Protein AF-A0A2H0Y0D4-F1 (afdb_monomer)

Secondary structure (DSSP, 8-state):
-PPP-SB-SSSB-SS-SSS---EEEEEEEEEEEEETTEEEEEEEEEEEESS-B------BSS-TTTGGGTTTSTT-TTTHHHHTS--B----SSSTT--EEEEEEEEEEEEEETTEEEEEEEEEEESSS-TT-TTTS-EEEEEEEEEE-SSEEEEEEEEEE-TT---TT-----SSBTTTTSTTT-GGGBS-HHHHHHHHT--SBPSEEEEEEEEEEEEETTEEEEEEEEEEEETTT--EEEEEEEEEEE-SSTTEEEEEEEEEEEE-S--TT----EEEEEEEEEEEEE-GGG-EEEEEEEEEEEEEPPPBPS---TTT-PPPPBPPSEEEEEEEEEEEEEESSSS-EEEEEEEEEEE------SS--------

Radius of gyration: 25.31 Å; Cα contacts (8 Å, |Δi|>4): 859; chains: 1; bounding box: 59×74×64 Å

Sequence (375 aa):
MYPRLNYGLYDSIPNPMIKSVKELLFAGNVKYSIFPGTYIGGTIYHSYYNRILDPQIKATLLNTSGQGKYLTQIGNSADSEIEASYSSDWRSDFWKNARSQRRVYGLEFMSVIKNLSFQGEFAQLDKNERLTDVKGDPKAYVLSGYIQFDNFNFLLLYRNYDLEFDNPYQRSFSNYQRFKGTIYEDSYYLKDAVLGYLYSGTAQPQAEKGLYYSTRYQIHRSLVATIEQDIWQRVADKAQFSRLVAQLDYRPLFKFRFRIRQKWQHRDKTNELTSSFYQANETRLEAIMRLSRYDQVSILYAINFTQFVPRSRLVYNADDLGTSYVGNAGSPGKALGMTVTHNMNERVKLIGSLMTYQGFLWNFEDTDFRVFNTT

Nearest PDB structures (foldseek):
  8bmx-assembly1_C  TM=3.139E-01  e=5.389E-02  Bacteroides thetaiotaomicron VPI-5482
  6wut-assembly1_B  TM=2.863E-01  e=6.670E-02  Thermothelomyces thermophilus
  8bmx-assembly3_B  TM=2.810E-01  e=5.685E-02  Bacteroides thetaiotaomicron VPI-5482
  4k3c-assembly1_A  TM=3.160E-01  e=1.724E+00  [Haemophilus] ducreyi
  8qn4-assembly1_F  TM=3.409E-01  e=2.023E+00  Escherichia coli K-12

pLDDT: mean 83.27, std 16.58, range [30.69, 98.38]

Foldseek 3Di:
DDDQAQADPPGGFPAGSPPRKDKDKDKDKDWDAPDVFKIKMKIKIKMFILDWPDDDQPDWPDPPVCPVCQCPDAQALQCLLVVLEATAQDADPVDRSGRGMKIKMKMKIWHDDPQKIKIKMKMWIDRPVDPPPPPPTWMWMKIWMWGDDPFKIKIKMWIAGDSNDDDQPDQDDAPAFASRRRCLCVCNRGPRSVSVCSRVVGNHHARKTWMWMKMWGCPDPFKIKIKIWIWMAGPSQRKTKIKIKIKIWGPPDVFKIKMWIWIWIKIDCPRPSHNWIKTKTKIKIKIWGADPPRKIKIKIKMKMKMFIRFDFDPDCPPVPSDDTDTHDRMWIKIKIKMKIWDDPDPVDIDIDMDMDMDTDDDDDDPDDDDDDDDD

Structure (mmCIF, N/CA/C/O backbone):
data_AF-A0A2H0Y0D4-F1
#
_entry.id   AF-A0A2H0Y0D4-F1
#
loop_
_atom_site.group_PDB
_atom_site.id
_atom_site.type_symbol
_atom_site.label_atom_id
_atom_site.label_alt_id
_atom_site.label_comp_id
_atom_site.label_asym_id
_atom_site.label_entity_id
_atom_site.label_seq_id
_atom_site.pdbx_PDB_ins_code
_atom_site.Cartn_x
_atom_site.Cartn_y
_atom_site.Cartn_z
_atom_site.occupancy
_atom_site.B_iso_or_equiv
_atom_site.auth_seq_id
_atom_site.auth_comp_id
_atom_site.auth_asym_id
_atom_site.auth_atom_id
_atom_site.pdbx_PDB_model_num
ATOM 1 N N . MET A 1 1 ? -11.727 14.472 -11.516 1.00 35.78 1 MET A N 1
ATOM 2 C CA . MET A 1 1 ? -10.957 14.100 -12.724 1.00 35.78 1 MET A CA 1
ATOM 3 C C . MET A 1 1 ? -10.702 15.366 -13.513 1.00 35.78 1 MET A C 1
ATOM 5 O O . MET A 1 1 ? -11.664 15.970 -13.966 1.00 35.78 1 MET A O 1
ATOM 9 N N . TYR A 1 2 ? -9.450 15.800 -13.626 1.00 44.16 2 TYR A N 1
ATOM 10 C CA . TYR A 1 2 ? -9.111 16.907 -14.519 1.00 44.16 2 TYR A CA 1
ATOM 11 C C . TYR A 1 2 ? -9.191 16.418 -15.976 1.00 44.16 2 TYR A C 1
ATOM 13 O O . TYR A 1 2 ? -8.748 15.296 -16.248 1.00 44.16 2 TYR A O 1
ATOM 21 N N . PRO A 1 3 ? -9.779 17.190 -16.908 1.00 53.19 3 PRO A N 1
ATOM 22 C CA . PRO A 1 3 ? -9.810 16.812 -18.315 1.00 53.19 3 PRO A CA 1
ATOM 23 C C . PRO A 1 3 ? -8.378 16.710 -18.851 1.00 53.19 3 PRO A C 1
ATOM 25 O O . PRO A 1 3 ? -7.561 17.607 -18.654 1.00 53.19 3 PRO A O 1
ATOM 28 N N . ARG A 1 4 ? -8.062 15.596 -19.520 1.00 63.97 4 ARG A N 1
ATOM 29 C CA . ARG A 1 4 ? -6.778 15.426 -20.210 1.00 63.97 4 ARG A CA 1
ATOM 30 C C . ARG A 1 4 ? -6.791 16.341 -21.431 1.00 63.97 4 ARG A C 1
ATOM 32 O O . ARG A 1 4 ? -7.628 16.160 -22.308 1.00 63.97 4 ARG A O 1
ATOM 39 N N . LEU A 1 5 ? -5.898 17.320 -21.479 1.00 64.12 5 LEU A N 1
ATOM 40 C CA . LEU A 1 5 ? -5.777 18.277 -22.577 1.00 64.12 5 LEU A CA 1
ATOM 41 C C . LEU A 1 5 ? -4.384 18.164 -23.199 1.00 64.12 5 LEU A C 1
ATOM 43 O O . LEU A 1 5 ? -3.420 17.804 -22.528 1.00 64.12 5 LEU A O 1
ATOM 47 N N . ASN A 1 6 ? -4.278 18.460 -24.493 1.00 67.12 6 ASN A N 1
ATOM 48 C CA . ASN A 1 6 ? -2.996 18.482 -25.209 1.00 67.12 6 ASN A CA 1
ATOM 49 C C . ASN A 1 6 ? -2.278 19.843 -25.095 1.00 67.12 6 ASN A C 1
ATOM 51 O O . ASN A 1 6 ? -1.331 20.105 -25.831 1.00 67.12 6 ASN A O 1
ATOM 55 N N . TYR A 1 7 ? -2.730 20.710 -24.190 1.00 64.38 7 TYR A N 1
ATOM 56 C CA . TYR A 1 7 ? -2.150 22.018 -23.904 1.00 64.38 7 TYR A CA 1
ATOM 57 C C . TYR A 1 7 ? -2.024 22.200 -22.386 1.00 64.38 7 TYR A C 1
ATOM 59 O O . TYR A 1 7 ? -2.858 21.707 -21.625 1.00 64.38 7 TYR A O 1
ATOM 67 N N . GLY A 1 8 ? -0.939 22.845 -21.957 1.00 63.19 8 GLY A N 1
ATOM 68 C CA . GLY A 1 8 ? -0.658 23.194 -20.567 1.00 63.19 8 GLY A CA 1
ATOM 69 C C . GLY A 1 8 ? -1.088 24.626 -20.242 1.00 63.19 8 GLY A C 1
ATOM 70 O O . GLY A 1 8 ? -1.683 25.309 -21.071 1.00 63.19 8 GLY A O 1
ATOM 71 N N . LEU A 1 9 ? -0.765 25.089 -19.029 1.00 58.97 9 LEU A N 1
ATOM 72 C CA . LEU A 1 9 ? -1.137 26.428 -18.546 1.00 58.97 9 LEU A CA 1
ATOM 73 C C . LEU A 1 9 ? -0.474 27.569 -19.344 1.00 58.97 9 LEU A C 1
ATOM 75 O O . LEU A 1 9 ? -1.004 28.673 -19.373 1.00 58.97 9 LEU A O 1
ATOM 79 N N . TYR A 1 10 ? 0.676 27.297 -19.970 1.00 59.78 10 TYR A N 1
ATOM 80 C CA . TYR A 1 10 ? 1.514 28.317 -20.604 1.00 59.78 10 TYR A CA 1
ATOM 81 C C . TYR A 1 10 ? 1.873 28.047 -22.068 1.00 59.78 10 TYR A C 1
ATOM 83 O O . TYR A 1 10 ? 2.483 28.929 -22.645 1.00 59.78 10 TYR A O 1
ATOM 91 N N . ASP A 1 11 ? 1.546 26.877 -22.645 1.00 63.41 11 ASP A N 1
ATOM 92 C CA . ASP A 1 11 ? 1.776 26.526 -24.065 1.00 63.41 11 ASP A CA 1
ATOM 93 C C . ASP A 1 11 ? 1.366 25.064 -24.368 1.00 63.41 11 ASP A C 1
ATOM 95 O O . ASP A 1 11 ? 0.870 24.339 -23.497 1.00 63.41 11 ASP A O 1
ATOM 99 N N . SER A 1 12 ? 1.594 24.589 -25.601 1.00 65.81 12 SER A N 1
ATOM 100 C CA . SER A 1 12 ? 1.529 23.162 -25.953 1.00 65.81 12 SER A CA 1
ATOM 101 C C . SER A 1 12 ? 2.506 22.324 -25.115 1.00 65.81 12 SER A C 1
ATOM 103 O O . SER A 1 12 ? 3.698 22.627 -25.051 1.00 65.81 12 SER A O 1
ATOM 105 N N . ILE A 1 13 ? 2.020 21.237 -24.513 1.00 68.88 13 ILE A N 1
ATOM 106 C CA . ILE A 1 13 ? 2.869 20.285 -23.782 1.00 68.88 13 ILE A CA 1
ATOM 107 C C . ILE A 1 13 ? 3.756 19.484 -24.755 1.00 68.88 13 ILE A C 1
ATOM 109 O O . ILE A 1 13 ? 3.282 19.123 -25.835 1.00 68.88 13 ILE A O 1
ATOM 113 N N . PRO A 1 14 ? 5.019 19.160 -24.395 1.00 67.56 14 PRO A N 1
ATOM 114 C CA . PRO A 1 14 ? 5.943 18.437 -25.279 1.00 67.56 14 PRO A CA 1
ATOM 115 C C . PRO A 1 14 ? 5.407 17.085 -25.762 1.00 67.56 14 PRO A C 1
ATOM 117 O O . PRO A 1 14 ? 5.702 16.651 -26.875 1.00 67.56 14 PRO A O 1
ATOM 120 N N . ASN A 1 15 ? 4.615 16.419 -24.920 1.00 71.25 15 ASN A N 1
ATOM 121 C CA . ASN A 1 15 ? 3.947 15.168 -25.232 1.00 71.25 15 ASN A CA 1
ATOM 122 C C . ASN A 1 15 ? 2.431 15.334 -25.073 1.00 71.25 15 ASN A C 1
ATOM 124 O O . ASN A 1 15 ? 1.992 15.787 -24.021 1.00 71.25 15 ASN A O 1
ATOM 128 N N . PRO A 1 16 ? 1.605 14.933 -26.057 1.00 72.69 16 PRO A N 1
ATOM 129 C CA . PRO A 1 16 ? 0.156 14.967 -25.891 1.00 72.69 16 PRO A CA 1
ATOM 130 C C . PRO A 1 16 ? -0.279 13.991 -24.788 1.00 72.69 16 PRO A C 1
ATOM 132 O O . PRO A 1 16 ? 0.227 12.871 -24.716 1.00 72.69 16 PRO A O 1
ATOM 135 N N . MET A 1 17 ? -1.256 14.375 -23.960 1.00 72.19 17 MET A N 1
ATOM 136 C CA . MET A 1 17 ? -1.824 13.494 -22.925 1.00 72.19 17 MET A CA 1
ATOM 137 C C . MET A 1 17 ? -2.825 12.469 -23.479 1.00 72.19 17 MET A C 1
ATOM 139 O O . MET A 1 17 ? -3.221 11.539 -22.776 1.00 72.19 17 MET A O 1
ATOM 143 N N . ILE A 1 18 ? -3.254 12.625 -24.735 1.00 73.62 18 ILE A N 1
ATOM 144 C CA . ILE A 1 18 ? -4.210 11.739 -25.405 1.00 73.62 18 ILE A CA 1
ATOM 145 C C . ILE A 1 18 ? -3.545 11.088 -26.618 1.00 73.62 18 ILE A C 1
ATOM 147 O O . ILE A 1 18 ? -2.846 11.760 -27.375 1.00 73.62 18 ILE A O 1
ATOM 151 N N . LYS A 1 19 ? -3.811 9.790 -26.843 1.00 72.94 19 LYS A N 1
ATOM 152 C CA . LYS A 1 19 ? -3.303 9.021 -28.000 1.00 72.94 19 LYS A CA 1
ATOM 153 C C . LYS A 1 19 ? -1.777 9.138 -28.162 1.00 72.94 19 LYS A C 1
ATOM 155 O O . LYS A 1 19 ? -1.263 9.174 -29.278 1.00 72.94 19 LYS A O 1
ATOM 160 N N . SER A 1 20 ? -1.058 9.206 -27.042 1.00 77.25 20 SER A N 1
ATOM 161 C CA . SER A 1 20 ? 0.397 9.344 -27.024 1.00 77.25 20 SER A CA 1
ATOM 162 C C . SER A 1 20 ? 1.080 8.092 -27.567 1.00 77.25 20 SER A C 1
ATOM 164 O O . SER A 1 20 ? 1.972 8.201 -28.405 1.00 77.25 20 SER A O 1
ATOM 166 N N . VAL A 1 21 ? 0.618 6.907 -27.168 1.00 84.62 21 VAL A N 1
ATOM 167 C CA . VAL A 1 21 ? 1.208 5.621 -27.545 1.00 84.62 21 VAL A CA 1
ATOM 168 C C . VAL A 1 21 ? 0.168 4.707 -28.196 1.00 84.62 21 VAL A C 1
ATOM 170 O O . VAL A 1 21 ? -1.004 4.707 -27.821 1.00 84.62 21 VAL A O 1
ATOM 173 N N . LYS A 1 22 ? 0.600 3.943 -29.202 1.00 90.19 22 LYS A N 1
ATOM 174 C CA . LYS A 1 22 ? -0.103 2.753 -29.691 1.00 90.19 22 LYS A CA 1
ATOM 175 C C . LYS A 1 22 ? 0.605 1.539 -29.109 1.00 90.19 22 LYS A C 1
ATOM 177 O O . LYS A 1 22 ? 1.832 1.471 -29.173 1.00 90.19 22 LYS A O 1
ATOM 182 N N . GLU A 1 23 ? -0.175 0.615 -28.573 1.00 91.00 23 GLU A N 1
ATOM 183 C CA . GLU A 1 23 ? 0.298 -0.604 -27.931 1.00 91.00 23 GLU A CA 1
ATOM 184 C C . GLU A 1 23 ? -0.293 -1.816 -28.655 1.00 91.00 23 GLU A C 1
ATOM 186 O O . GLU A 1 23 ? -1.482 -1.822 -28.984 1.00 91.00 23 GLU A O 1
ATOM 191 N N . LEU A 1 24 ? 0.540 -2.822 -28.912 1.00 93.50 24 LEU A N 1
ATOM 192 C CA . LEU A 1 24 ? 0.115 -4.145 -29.357 1.00 93.50 24 LEU A CA 1
ATOM 193 C C . LEU A 1 24 ? 0.512 -5.152 -28.279 1.00 93.50 24 LEU A C 1
ATOM 195 O O . LEU A 1 24 ? 1.699 -5.369 -28.051 1.00 93.50 24 LEU A O 1
ATOM 199 N N . LEU A 1 25 ? -0.482 -5.748 -27.624 1.00 92.44 25 LEU A N 1
ATOM 200 C CA . LEU A 1 25 ? -0.299 -6.579 -26.439 1.00 92.44 25 LEU A CA 1
ATOM 201 C C . LEU A 1 25 ? -0.740 -8.017 -26.708 1.00 92.44 25 LEU A C 1
ATOM 203 O O . LEU A 1 25 ? -1.862 -8.262 -27.150 1.00 92.44 25 LEU A O 1
ATOM 207 N N . PHE A 1 26 ? 0.139 -8.955 -26.370 1.00 92.56 26 PHE A N 1
ATOM 208 C CA . PHE A 1 26 ? -0.117 -10.386 -26.316 1.00 92.56 26 PHE A CA 1
ATOM 209 C C . PHE A 1 26 ? 0.044 -10.844 -24.873 1.00 92.56 26 PHE A C 1
ATOM 211 O O . PHE A 1 26 ? 1.086 -10.642 -24.255 1.00 92.56 26 PHE A O 1
ATOM 218 N N . ALA A 1 27 ? -0.989 -11.463 -24.319 1.00 93.19 27 ALA A N 1
ATOM 219 C CA . ALA A 1 27 ? -0.922 -12.036 -22.989 1.00 93.19 27 ALA A CA 1
ATOM 220 C C . ALA A 1 27 ? -1.677 -13.359 -22.952 1.00 93.19 27 ALA A C 1
ATOM 222 O O . ALA A 1 27 ? -2.658 -13.550 -23.671 1.00 93.19 27 ALA A O 1
ATOM 223 N N . GLY A 1 28 ? -1.211 -14.268 -22.106 1.00 95.06 28 GLY A N 1
ATOM 224 C CA . GLY A 1 28 ? -1.829 -15.567 -21.908 1.00 95.06 28 GLY A CA 1
ATOM 225 C C . GLY A 1 28 ? -1.561 -16.072 -20.502 1.00 95.06 28 GLY A C 1
ATOM 226 O O . GLY A 1 28 ? -0.525 -15.776 -19.908 1.00 95.06 28 GLY A O 1
ATOM 227 N N . ASN A 1 29 ? -2.509 -16.832 -19.974 1.00 96.25 29 ASN A N 1
ATOM 228 C CA . ASN A 1 29 ? -2.389 -17.496 -18.688 1.00 96.25 29 ASN A CA 1
ATOM 229 C C . ASN A 1 29 ? -2.875 -18.939 -18.833 1.00 96.25 29 ASN A C 1
ATOM 231 O O . ASN A 1 29 ? -3.922 -19.192 -19.431 1.00 96.25 29 ASN A O 1
ATOM 235 N N . VAL A 1 30 ? -2.089 -19.875 -18.311 1.00 96.88 30 VAL A N 1
ATOM 236 C CA . VAL A 1 30 ? -2.395 -21.307 -18.313 1.00 96.88 30 VAL A CA 1
ATOM 237 C C . VAL A 1 30 ? -2.273 -21.810 -16.885 1.00 96.88 30 VAL A C 1
ATOM 239 O O . VAL A 1 30 ? -1.223 -21.643 -16.270 1.00 96.88 30 VAL A O 1
ATOM 242 N N . LYS A 1 31 ? -3.331 -22.440 -16.365 1.00 97.00 31 LYS A N 1
ATOM 243 C CA . LYS A 1 31 ? -3.359 -23.010 -15.011 1.00 97.00 31 LYS A CA 1
ATOM 244 C C . LYS A 1 31 ? -3.614 -24.510 -15.059 1.00 97.00 31 LYS A C 1
ATOM 246 O O . LYS A 1 31 ? -4.456 -24.978 -15.821 1.00 97.00 31 LYS A O 1
ATOM 251 N N . TYR A 1 32 ? -2.923 -25.244 -14.197 1.00 97.12 32 TYR A N 1
ATOM 252 C CA . TYR A 1 32 ? -3.130 -26.664 -13.957 1.00 97.12 32 TYR A CA 1
ATOM 253 C C . TYR A 1 32 ? -3.595 -26.875 -12.514 1.00 97.12 32 TYR A C 1
ATOM 255 O O . TYR A 1 32 ? -2.893 -26.508 -11.568 1.00 97.12 32 TYR A O 1
ATOM 263 N N . SER A 1 33 ? -4.786 -27.452 -12.340 1.00 96.88 33 SER A N 1
ATOM 264 C CA . SER A 1 33 ? -5.308 -27.819 -11.021 1.00 96.88 33 SER A CA 1
ATOM 265 C C . SER A 1 33 ? -4.863 -29.235 -10.673 1.00 96.88 33 SER A C 1
ATOM 267 O O . SER A 1 33 ? -5.148 -30.174 -11.410 1.00 96.88 33 SER A O 1
ATOM 269 N N . ILE A 1 34 ? -4.151 -29.377 -9.554 1.00 94.81 34 ILE A N 1
ATOM 270 C CA . ILE A 1 34 ? -3.631 -30.671 -9.089 1.00 94.81 34 ILE A CA 1
ATOM 271 C C . ILE A 1 34 ? -4.728 -31.417 -8.317 1.00 94.81 34 ILE A C 1
ATOM 273 O O . ILE A 1 34 ? -4.960 -32.602 -8.531 1.00 94.81 34 ILE A O 1
ATOM 277 N N . PHE A 1 35 ? -5.419 -30.705 -7.429 1.00 93.62 35 PHE A N 1
ATOM 278 C CA . PHE A 1 35 ? -6.596 -31.159 -6.691 1.00 93.62 35 PHE A CA 1
ATOM 279 C C . PHE A 1 35 ? -7.470 -29.940 -6.350 1.00 93.62 35 PHE A C 1
ATOM 281 O O . PHE A 1 35 ? -7.000 -28.804 -6.482 1.00 93.62 35 PHE A O 1
ATOM 288 N N . PRO A 1 36 ? -8.740 -30.124 -5.939 1.00 92.38 36 PRO A N 1
ATOM 289 C CA . PRO A 1 36 ? -9.625 -29.004 -5.628 1.00 92.38 36 PRO A CA 1
ATOM 290 C C . PRO A 1 36 ? -8.998 -28.039 -4.616 1.00 92.38 36 PRO A C 1
ATOM 292 O O . PRO A 1 36 ? -8.565 -28.450 -3.543 1.00 92.38 36 PRO A O 1
ATOM 295 N N . GLY A 1 37 ? -8.943 -26.755 -4.973 1.00 91.25 37 GLY A N 1
ATOM 296 C CA . GLY A 1 37 ? -8.320 -25.716 -4.148 1.00 91.25 37 GLY A CA 1
ATOM 297 C C . GLY A 1 37 ? -6.810 -25.549 -4.340 1.00 91.25 37 GLY A C 1
ATOM 298 O O . GLY A 1 37 ? -6.258 -24.607 -3.776 1.00 91.25 37 GLY A O 1
ATOM 299 N N . THR A 1 38 ? -6.159 -26.386 -5.159 1.00 97.19 38 THR A N 1
ATOM 300 C CA . THR A 1 38 ? -4.722 -26.292 -5.442 1.00 97.19 38 THR A CA 1
ATOM 301 C C . THR A 1 38 ? -4.424 -26.235 -6.933 1.00 97.19 38 THR A C 1
ATOM 303 O O . THR A 1 38 ? -4.799 -27.125 -7.705 1.00 97.19 38 THR A O 1
ATOM 306 N N . TYR A 1 39 ? -3.718 -25.184 -7.344 1.00 97.44 39 TYR A N 1
ATOM 307 C CA . TYR A 1 39 ? -3.285 -24.990 -8.722 1.00 97.44 39 TYR A CA 1
ATOM 308 C C . TYR A 1 39 ? -1.899 -24.360 -8.799 1.00 97.44 39 TYR A C 1
ATOM 310 O O . TYR A 1 39 ? -1.444 -23.682 -7.876 1.00 97.44 39 TYR A O 1
ATOM 318 N N . ILE A 1 40 ? -1.270 -24.555 -9.952 1.00 97.50 40 ILE A N 1
ATOM 319 C CA . ILE A 1 40 ? -0.094 -23.809 -10.395 1.00 97.50 40 ILE A CA 1
ATOM 320 C C . ILE A 1 40 ? -0.433 -23.219 -11.762 1.00 97.50 40 ILE A C 1
ATOM 322 O O . ILE A 1 40 ? -1.080 -23.875 -12.578 1.00 97.50 40 ILE A O 1
ATOM 326 N N . GLY A 1 41 ? -0.043 -21.975 -12.002 1.00 97.06 41 GLY A N 1
ATOM 327 C CA . GLY A 1 41 ? -0.272 -21.276 -13.255 1.00 97.06 41 GLY A CA 1
ATOM 328 C C . GLY A 1 41 ? 0.971 -20.557 -13.751 1.00 97.06 41 GLY A C 1
ATOM 329 O O . GLY A 1 41 ? 1.833 -20.154 -12.971 1.00 97.06 41 GLY A O 1
ATOM 330 N N . GLY A 1 42 ? 1.053 -20.414 -15.067 1.00 96.75 42 GLY A N 1
ATOM 331 C CA . GLY A 1 42 ? 2.036 -19.590 -15.751 1.00 96.75 42 GLY A CA 1
ATOM 332 C C . GLY A 1 42 ? 1.334 -18.466 -16.500 1.00 96.75 42 GLY A C 1
ATOM 333 O O . GLY A 1 42 ? 0.339 -18.700 -17.188 1.00 96.75 42 GLY A O 1
ATOM 334 N N . THR A 1 43 ? 1.866 -17.255 -16.385 1.00 94.69 43 THR A N 1
ATOM 335 C CA . THR A 1 43 ? 1.391 -16.068 -17.102 1.00 94.69 43 THR A CA 1
ATOM 336 C C . THR A 1 43 ? 2.511 -15.532 -17.974 1.00 94.69 43 THR A C 1
ATOM 338 O O . THR A 1 43 ? 3.653 -15.431 -17.536 1.00 94.69 43 THR A O 1
ATOM 341 N N . ILE A 1 44 ? 2.187 -15.154 -19.202 1.00 93.62 44 ILE A N 1
ATOM 342 C CA . ILE A 1 44 ? 3.105 -14.457 -20.097 1.00 93.62 44 ILE A CA 1
ATOM 343 C C . ILE A 1 44 ? 2.423 -13.179 -20.551 1.00 93.62 44 ILE A C 1
ATOM 345 O O . ILE A 1 44 ? 1.242 -13.179 -20.901 1.00 93.62 44 ILE A O 1
ATOM 349 N N . TYR A 1 45 ? 3.184 -12.098 -20.547 1.00 91.62 45 TYR A N 1
ATOM 350 C CA . TYR A 1 45 ? 2.792 -10.802 -21.063 1.00 91.62 45 TYR A CA 1
ATOM 351 C C . TYR A 1 45 ? 3.909 -10.284 -21.968 1.00 91.62 45 TYR A C 1
ATOM 353 O O . TYR A 1 45 ? 5.071 -10.225 -21.569 1.00 91.62 45 TYR A O 1
ATOM 361 N N . HIS A 1 46 ? 3.554 -9.896 -23.187 1.00 92.31 46 HIS A N 1
ATOM 362 C CA . HIS A 1 46 ? 4.447 -9.270 -24.150 1.00 92.31 46 HIS A CA 1
ATOM 363 C C . HIS A 1 46 ? 3.720 -8.107 -24.803 1.00 92.31 46 HIS A C 1
ATOM 365 O O . HIS A 1 46 ? 2.689 -8.280 -25.448 1.00 92.31 46 HIS A O 1
ATOM 371 N N . SER A 1 47 ? 4.261 -6.911 -24.636 1.00 92.88 47 SER A N 1
ATOM 372 C CA . SER A 1 47 ? 3.733 -5.704 -25.248 1.00 92.88 47 SER A CA 1
ATOM 373 C C . SER A 1 47 ? 4.766 -5.047 -26.145 1.00 92.88 47 SER A C 1
ATOM 375 O O . SER A 1 47 ? 5.952 -5.011 -25.816 1.00 92.88 47 SER A O 1
ATOM 377 N N . TYR A 1 48 ? 4.306 -4.520 -27.273 1.00 93.62 48 TYR A N 1
ATOM 378 C CA . TYR A 1 48 ? 5.078 -3.686 -28.177 1.00 93.62 48 TYR A CA 1
ATOM 379 C C . TYR A 1 48 ? 4.510 -2.273 -28.174 1.00 93.62 48 TYR A C 1
ATOM 381 O O . TYR A 1 48 ? 3.290 -2.092 -28.227 1.00 93.62 48 TYR A O 1
ATOM 389 N N . TYR A 1 49 ? 5.379 -1.264 -28.240 1.00 92.81 49 TYR A N 1
ATOM 390 C CA . TYR A 1 49 ? 4.958 0.135 -28.327 1.00 92.81 49 TYR A CA 1
ATOM 391 C C . TYR A 1 49 ? 5.514 0.815 -29.575 1.00 92.81 49 TYR A C 1
ATOM 393 O O . TYR A 1 49 ? 6.624 0.533 -30.021 1.00 92.81 49 TYR A O 1
ATOM 401 N N . ASN A 1 50 ? 4.769 1.775 -30.129 1.00 93.31 50 ASN A N 1
ATOM 402 C CA . ASN A 1 50 ? 5.221 2.575 -31.276 1.00 93.31 50 ASN A CA 1
ATOM 403 C C . ASN A 1 50 ? 6.164 3.740 -30.907 1.00 93.31 50 ASN A C 1
ATOM 405 O O . ASN A 1 50 ? 6.380 4.650 -31.713 1.00 93.31 50 ASN A O 1
ATOM 409 N N . ARG A 1 51 ? 6.689 3.746 -29.680 1.00 88.94 51 ARG A N 1
ATOM 410 C CA . ARG A 1 51 ? 7.633 4.735 -29.152 1.00 88.94 51 ARG A CA 1
ATOM 411 C C . ARG A 1 51 ? 8.768 4.026 -28.426 1.00 88.94 51 ARG A C 1
ATOM 413 O O . ARG A 1 51 ? 8.565 2.930 -27.917 1.00 88.94 51 ARG A O 1
ATOM 420 N N . ILE A 1 52 ? 9.926 4.673 -28.378 1.00 88.94 52 ILE A N 1
ATOM 421 C CA . ILE A 1 52 ? 11.023 4.265 -27.496 1.00 88.94 52 ILE A CA 1
ATOM 422 C C . ILE A 1 52 ? 10.563 4.509 -26.054 1.00 88.94 52 ILE A C 1
ATOM 424 O O . ILE A 1 52 ? 9.952 5.548 -25.776 1.00 88.94 52 ILE A O 1
ATOM 428 N N . LEU A 1 53 ? 10.812 3.550 -25.165 1.00 86.88 53 LEU A N 1
ATOM 429 C CA . LEU A 1 53 ? 10.602 3.729 -23.732 1.00 86.88 53 LEU A CA 1
ATOM 430 C C . LEU A 1 53 ? 11.901 4.276 -23.147 1.00 86.88 53 LEU A C 1
ATOM 432 O O . LEU A 1 53 ? 12.871 3.541 -23.018 1.00 86.88 53 LEU A O 1
ATOM 436 N N . ASP A 1 54 ? 11.923 5.571 -22.853 1.00 81.62 54 ASP A N 1
ATOM 437 C CA . ASP A 1 54 ? 13.043 6.237 -22.184 1.00 81.62 54 ASP A CA 1
ATOM 438 C C . ASP A 1 54 ? 12.516 7.478 -21.436 1.00 81.62 54 ASP A C 1
ATOM 440 O O . ASP A 1 54 ? 12.372 8.557 -22.029 1.00 81.62 54 ASP A O 1
ATOM 444 N N . PRO A 1 55 ? 12.091 7.330 -20.167 1.00 69.19 55 PRO A N 1
ATOM 445 C CA . PRO A 1 55 ? 11.511 8.425 -19.399 1.00 69.19 55 PRO A CA 1
ATOM 446 C C . PRO A 1 55 ? 12.600 9.395 -18.908 1.00 69.19 55 PRO A C 1
ATOM 448 O O . PRO A 1 55 ? 12.976 9.398 -17.740 1.00 69.19 55 PRO A O 1
ATOM 451 N N . GLN A 1 56 ? 13.090 10.270 -19.790 1.00 67.00 56 GLN A N 1
ATOM 452 C CA . GLN A 1 56 ? 14.045 11.320 -19.413 1.00 67.00 56 GLN A CA 1
ATOM 453 C C . GLN A 1 56 ? 13.352 12.606 -18.955 1.00 67.00 56 GLN A C 1
ATOM 455 O O . GLN A 1 56 ? 12.487 13.160 -19.643 1.00 67.00 56 GLN A O 1
ATOM 460 N N . ILE A 1 57 ? 13.803 13.157 -17.826 1.00 67.62 57 ILE A N 1
ATOM 461 C CA . ILE A 1 57 ? 13.413 14.500 -17.384 1.00 67.62 57 ILE A CA 1
ATOM 462 C C . ILE A 1 57 ? 14.231 15.523 -18.176 1.00 67.62 57 ILE A C 1
ATOM 464 O O . ILE A 1 57 ? 15.389 15.790 -17.872 1.00 67.62 57 ILE A O 1
ATOM 468 N N . LYS A 1 58 ? 13.625 16.108 -19.215 1.00 59.34 58 LYS A N 1
ATOM 469 C CA . LYS A 1 58 ? 14.313 17.051 -20.119 1.00 59.34 58 LYS A CA 1
ATOM 470 C C . LYS A 1 58 ? 14.585 18.426 -19.501 1.00 59.34 58 LYS A C 1
ATOM 472 O O . LYS A 1 58 ? 15.543 19.084 -19.887 1.00 59.34 58 LYS A O 1
ATOM 477 N N . ALA A 1 59 ? 13.716 18.889 -18.602 1.00 59.09 59 ALA A N 1
ATOM 478 C CA . ALA A 1 59 ? 13.847 20.180 -17.930 1.00 59.09 59 ALA A CA 1
ATOM 479 C C . ALA A 1 59 ? 12.991 20.225 -16.658 1.00 59.09 59 ALA A C 1
ATOM 481 O O . ALA A 1 59 ? 11.816 19.845 -16.676 1.00 59.09 59 ALA A O 1
ATOM 482 N N . THR A 1 60 ? 13.564 20.748 -15.579 1.00 62.62 60 THR A N 1
ATOM 483 C CA . THR A 1 60 ? 12.835 21.157 -14.375 1.00 62.62 60 THR A CA 1
ATOM 484 C C . THR A 1 60 ? 12.678 22.678 -14.379 1.00 62.62 60 THR A C 1
ATOM 486 O O . THR A 1 60 ? 13.408 23.388 -15.069 1.00 62.62 60 THR A O 1
ATOM 489 N N . LEU A 1 61 ? 11.704 23.199 -13.633 1.00 60.62 61 LEU A N 1
ATOM 490 C CA . LEU A 1 61 ? 11.508 24.646 -13.452 1.00 60.62 61 LEU A CA 1
ATOM 491 C C . LEU A 1 61 ? 12.526 25.264 -12.472 1.00 60.62 61 LEU A C 1
ATOM 493 O O . LEU A 1 61 ? 12.482 26.461 -12.192 1.00 60.62 61 LEU A O 1
ATOM 497 N N . LEU A 1 62 ? 13.443 24.453 -11.940 1.00 60.62 62 LEU A N 1
ATOM 498 C CA . LEU A 1 62 ? 14.509 24.893 -11.051 1.00 60.62 62 LEU A CA 1
ATOM 499 C C . LEU A 1 62 ? 15.613 25.575 -11.875 1.00 60.62 62 LEU A C 1
ATOM 501 O O . LEU A 1 62 ? 1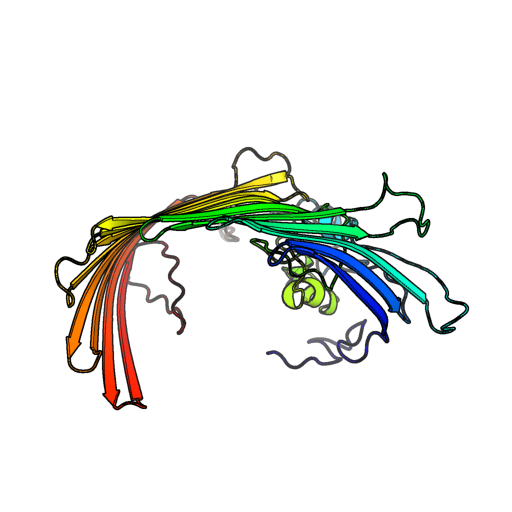6.021 25.071 -12.918 1.00 60.62 62 LEU A O 1
ATOM 505 N N . ASN A 1 63 ? 16.107 26.722 -11.398 1.00 54.12 63 ASN A N 1
ATOM 506 C CA . ASN A 1 63 ? 17.257 27.424 -11.980 1.00 54.12 63 ASN A CA 1
ATOM 507 C C . ASN A 1 63 ? 18.441 26.447 -12.173 1.00 54.12 63 ASN A C 1
ATOM 509 O O . ASN A 1 63 ? 18.634 25.552 -11.352 1.00 54.12 63 ASN A O 1
ATOM 513 N N . THR A 1 64 ? 19.263 26.634 -13.209 1.00 54.59 64 THR A N 1
ATOM 514 C CA . THR A 1 64 ? 20.503 25.877 -13.483 1.00 54.59 64 THR A CA 1
ATOM 515 C C . THR A 1 64 ? 21.422 25.718 -12.261 1.00 54.59 64 THR A C 1
ATOM 517 O O . THR A 1 64 ? 22.083 24.696 -12.114 1.00 54.59 64 THR A O 1
ATOM 520 N N . SER A 1 65 ? 21.413 26.669 -11.320 1.00 52.84 65 SER A N 1
ATOM 521 C CA . SER A 1 65 ? 22.143 26.582 -10.040 1.00 52.84 65 SER A CA 1
ATOM 522 C C . SER A 1 65 ? 21.515 25.637 -8.994 1.00 52.84 65 SER A C 1
ATOM 524 O O . SER A 1 65 ? 22.167 25.263 -8.020 1.00 52.84 65 SER A O 1
ATOM 526 N N . GLY A 1 66 ? 20.253 25.242 -9.173 1.00 48.62 66 GLY A N 1
ATOM 527 C CA . GLY A 1 66 ? 19.499 24.293 -8.346 1.00 48.62 66 GLY A CA 1
ATOM 528 C C . GLY A 1 66 ? 19.369 22.895 -8.957 1.00 48.62 66 GLY A C 1
ATOM 529 O O . GLY A 1 66 ? 18.874 21.990 -8.296 1.00 48.62 66 GLY A O 1
ATOM 530 N N . GLN A 1 67 ? 19.845 22.686 -10.185 1.00 47.62 67 GLN A N 1
ATOM 531 C CA . GLN A 1 67 ? 19.740 21.408 -10.896 1.00 47.62 67 GLN A CA 1
ATOM 532 C C . GLN A 1 67 ? 20.569 20.296 -10.223 1.00 47.62 67 GLN A C 1
ATOM 534 O O . GLN A 1 67 ? 20.119 19.159 -10.140 1.00 47.62 67 GLN A O 1
ATOM 539 N N . GLY A 1 68 ? 21.710 20.638 -9.610 1.00 44.72 68 GLY A N 1
ATOM 540 C CA . GLY A 1 68 ? 22.480 19.725 -8.748 1.00 44.72 68 GLY A CA 1
ATOM 541 C C . GLY A 1 68 ? 21.809 19.400 -7.404 1.00 44.72 68 GLY A C 1
ATOM 542 O O . GLY A 1 68 ? 22.244 18.492 -6.698 1.00 44.72 68 GLY A O 1
ATOM 543 N N . LYS A 1 69 ? 20.730 20.113 -7.047 1.00 45.25 69 LYS A N 1
ATOM 544 C CA . LYS A 1 69 ? 19.909 19.826 -5.862 1.00 45.25 69 LYS A CA 1
ATOM 545 C C . LYS A 1 69 ? 18.770 18.847 -6.144 1.00 45.25 69 LYS A C 1
ATOM 547 O O . LYS A 1 69 ? 18.134 18.398 -5.202 1.00 45.25 69 LYS A O 1
ATOM 552 N N . TYR A 1 70 ? 18.551 18.476 -7.408 1.00 48.16 70 TYR A N 1
ATOM 553 C CA . TYR A 1 70 ? 17.547 17.497 -7.834 1.00 48.16 70 TYR A CA 1
ATOM 554 C C . TYR A 1 70 ? 17.643 16.178 -7.042 1.00 48.16 70 TYR A C 1
ATOM 556 O O . TYR A 1 70 ? 16.651 15.744 -6.472 1.00 48.16 70 TYR A O 1
ATOM 564 N N . LEU A 1 71 ? 18.860 15.643 -6.878 1.00 47.38 71 LEU A N 1
ATOM 565 C CA . LEU A 1 71 ? 19.136 14.406 -6.127 1.00 47.38 71 LEU A CA 1
ATOM 566 C C . LEU A 1 71 ? 19.346 14.607 -4.613 1.00 47.38 71 LEU A C 1
ATOM 568 O O . LEU A 1 71 ? 19.560 13.640 -3.889 1.00 47.38 71 LEU A O 1
ATOM 572 N N . THR A 1 72 ? 19.352 15.849 -4.116 1.00 43.38 72 THR A N 1
ATOM 573 C CA . THR A 1 72 ? 19.715 16.163 -2.716 1.00 43.38 72 THR A CA 1
ATOM 574 C C . THR A 1 72 ? 18.672 17.005 -1.978 1.00 43.38 72 THR A C 1
ATOM 576 O O . THR A 1 72 ? 18.843 17.317 -0.797 1.00 43.38 72 THR A O 1
ATOM 579 N N . GLN A 1 73 ? 17.564 17.366 -2.631 1.00 51.34 73 GLN A N 1
ATOM 580 C CA . GLN A 1 73 ? 16.491 18.134 -2.012 1.00 51.34 73 GLN A CA 1
ATOM 581 C C . GLN A 1 73 ? 15.635 17.247 -1.098 1.00 51.34 73 GLN A C 1
ATOM 583 O O . GLN A 1 73 ? 15.218 16.145 -1.452 1.00 51.34 73 GLN A O 1
ATOM 588 N N . ILE A 1 74 ? 15.339 17.767 0.096 1.00 50.91 74 ILE A N 1
ATOM 589 C CA . ILE A 1 74 ? 14.459 17.135 1.085 1.00 50.91 74 ILE A CA 1
ATOM 590 C C . ILE A 1 74 ? 13.070 16.941 0.455 1.00 50.91 74 ILE A C 1
ATOM 592 O O . ILE A 1 74 ? 12.315 17.901 0.324 1.00 50.91 74 ILE A O 1
ATOM 596 N N . GLY A 1 75 ? 12.742 15.706 0.065 1.00 56.09 75 GLY A N 1
ATOM 597 C CA . GLY A 1 75 ? 11.458 15.353 -0.558 1.00 56.09 75 GLY A CA 1
ATOM 598 C C . GLY A 1 75 ? 11.565 14.267 -1.630 1.00 56.09 75 GLY A C 1
ATOM 599 O O . GLY A 1 75 ? 10.728 13.368 -1.642 1.00 56.09 75 GLY A O 1
ATOM 600 N N . ASN A 1 76 ? 12.646 14.279 -2.419 1.00 66.38 76 ASN A N 1
AT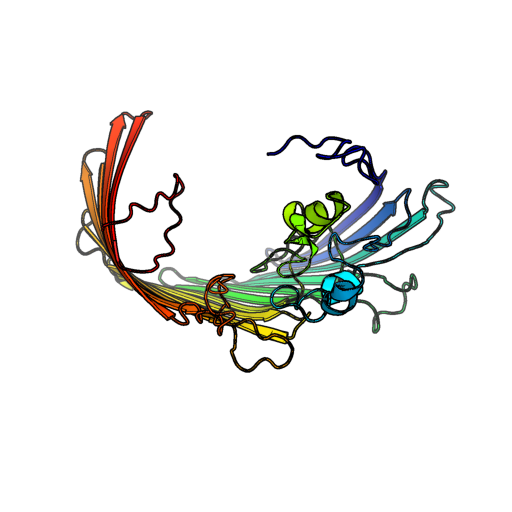OM 601 C CA . ASN A 1 76 ? 12.798 13.454 -3.629 1.00 66.38 76 ASN A CA 1
ATOM 602 C C . ASN A 1 76 ? 13.779 12.285 -3.449 1.00 66.38 76 ASN A C 1
ATOM 604 O O . ASN A 1 76 ? 14.527 11.921 -4.350 1.00 66.38 76 ASN A O 1
ATOM 608 N N . SER A 1 77 ? 13.819 11.679 -2.258 1.00 68.00 77 SER A N 1
ATOM 609 C CA . SER A 1 77 ? 14.809 10.631 -1.974 1.00 68.00 77 SER A CA 1
ATOM 610 C C . SER A 1 77 ? 14.598 9.339 -2.771 1.00 68.00 77 SER A C 1
ATOM 612 O O . SER A 1 77 ? 15.468 8.480 -2.738 1.00 68.00 77 SER A O 1
ATOM 614 N N . ALA A 1 78 ? 13.468 9.177 -3.469 1.00 77.56 78 ALA A N 1
ATOM 615 C CA . ALA A 1 78 ? 13.163 7.983 -4.255 1.00 77.56 78 ALA A CA 1
ATOM 616 C C . ALA A 1 78 ? 13.457 8.123 -5.760 1.00 77.56 78 ALA A C 1
ATOM 618 O O . ALA A 1 78 ? 13.027 7.259 -6.519 1.00 77.56 78 ALA A O 1
ATOM 619 N N . ASP A 1 79 ? 14.157 9.170 -6.218 1.00 82.31 79 ASP A N 1
ATOM 620 C CA . ASP A 1 79 ? 14.425 9.388 -7.6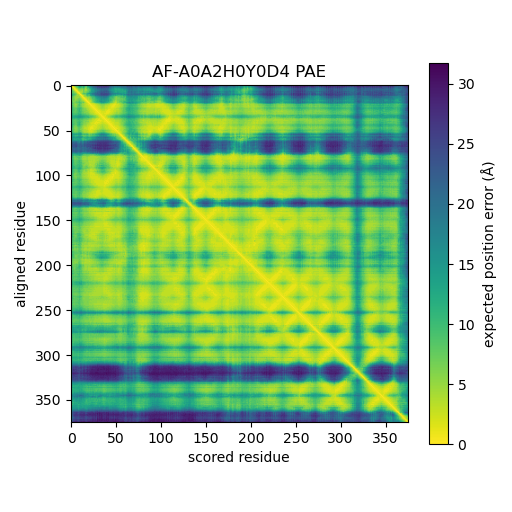55 1.00 82.31 79 ASP A CA 1
ATOM 621 C C . ASP A 1 79 ? 15.196 8.228 -8.324 1.00 82.31 79 ASP A C 1
ATOM 623 O O . ASP A 1 79 ? 15.126 8.062 -9.542 1.00 82.31 79 ASP A O 1
ATOM 627 N N . SER A 1 80 ? 15.835 7.353 -7.541 1.00 85.75 80 SER A N 1
ATOM 628 C CA . SER A 1 80 ? 16.372 6.075 -8.021 1.00 85.75 80 SER A CA 1
ATOM 629 C C . SER A 1 80 ? 15.303 5.141 -8.621 1.00 85.75 80 SER A C 1
ATOM 631 O O . SER A 1 80 ? 15.640 4.304 -9.449 1.00 85.75 80 SER A O 1
ATOM 633 N N . GLU A 1 81 ? 14.009 5.290 -8.294 1.00 87.81 81 GLU A N 1
ATOM 634 C CA . GLU A 1 81 ? 12.909 4.602 -9.004 1.00 87.81 81 GLU A CA 1
ATOM 635 C C . GLU A 1 81 ? 12.736 5.100 -10.441 1.00 87.81 81 GLU A C 1
ATOM 637 O O . GLU A 1 81 ? 12.370 4.322 -11.325 1.00 87.81 81 GLU A O 1
ATOM 642 N N . ILE A 1 82 ? 12.968 6.395 -10.678 1.00 86.44 82 ILE A N 1
ATOM 643 C CA . ILE A 1 82 ? 12.915 6.982 -12.021 1.00 86.44 82 ILE A CA 1
ATOM 644 C C . ILE A 1 82 ? 14.108 6.474 -12.824 1.00 86.44 82 ILE A C 1
ATOM 646 O O . ILE A 1 82 ? 13.924 5.982 -13.932 1.00 86.44 82 ILE A O 1
ATOM 650 N N . GLU A 1 83 ? 15.307 6.522 -12.241 1.00 84.56 83 GLU A N 1
ATOM 651 C CA . GLU A 1 83 ? 16.530 6.009 -12.871 1.00 84.56 83 GLU A CA 1
ATOM 652 C C . GLU A 1 83 ? 16.425 4.513 -13.212 1.00 84.56 83 GLU A C 1
ATOM 654 O O . GLU A 1 83 ? 16.822 4.089 -14.293 1.00 84.56 83 GLU A O 1
ATOM 659 N N . ALA A 1 84 ? 15.818 3.724 -12.325 1.00 88.00 84 ALA A N 1
ATOM 660 C CA . ALA A 1 84 ? 15.591 2.294 -12.512 1.00 88.00 84 ALA A CA 1
ATOM 661 C C . ALA A 1 84 ? 14.381 1.954 -13.401 1.00 88.00 84 ALA A C 1
ATOM 663 O O . ALA A 1 84 ? 14.029 0.780 -13.544 1.00 88.00 84 ALA A O 1
ATOM 664 N N . SER A 1 85 ? 13.694 2.950 -13.967 1.00 88.38 85 SER A N 1
ATOM 665 C CA . SER A 1 85 ? 12.554 2.700 -14.849 1.00 88.38 85 SER A CA 1
ATOM 666 C C . SER A 1 85 ? 12.978 1.942 -16.100 1.00 88.38 85 SER A C 1
ATOM 668 O O . SER A 1 85 ? 14.083 2.102 -16.614 1.00 88.38 85 SER A O 1
ATOM 670 N N . TYR A 1 86 ? 12.083 1.097 -16.606 1.00 88.50 86 TYR A N 1
ATOM 671 C CA . TYR A 1 86 ? 12.420 0.250 -17.739 1.00 88.50 86 TYR A CA 1
ATOM 672 C C . TYR A 1 86 ? 12.550 1.072 -19.015 1.00 88.50 86 TYR A C 1
ATOM 674 O O . TYR A 1 86 ? 11.617 1.781 -19.407 1.00 88.50 86 TYR A O 1
ATOM 682 N N . SER A 1 87 ? 13.691 0.912 -19.676 1.00 88.19 87 SER A N 1
ATOM 683 C CA . SER A 1 87 ? 13.977 1.492 -20.976 1.00 88.19 87 SER A CA 1
ATOM 684 C C . SER A 1 87 ? 14.128 0.408 -22.040 1.00 88.19 87 SER A C 1
ATOM 686 O O . SER A 1 87 ? 14.591 -0.700 -21.773 1.00 88.19 87 SER A O 1
ATOM 688 N N . SER A 1 88 ? 13.677 0.711 -23.256 1.00 88.56 88 SER A N 1
ATOM 689 C CA . SER A 1 88 ? 13.766 -0.197 -24.401 1.00 88.56 88 SER A CA 1
ATOM 690 C C . SER A 1 88 ? 13.757 0.601 -25.702 1.00 88.56 88 SER A C 1
ATOM 692 O O . SER A 1 88 ? 12.870 1.434 -25.926 1.00 88.56 88 SER A O 1
ATOM 694 N N . ASP A 1 89 ? 14.733 0.307 -26.561 1.00 90.62 89 ASP A N 1
ATOM 695 C CA . ASP A 1 89 ? 14.782 0.693 -27.972 1.00 90.62 89 ASP A CA 1
ATOM 696 C C . ASP A 1 89 ? 14.937 -0.587 -28.793 1.00 90.62 89 ASP A C 1
ATOM 698 O O . ASP A 1 89 ? 16.017 -1.171 -28.883 1.00 90.62 89 ASP A O 1
ATOM 702 N N . TRP A 1 90 ? 13.818 -1.068 -29.326 1.00 86.88 90 TRP A N 1
ATOM 703 C CA . TRP A 1 90 ? 13.752 -2.360 -29.995 1.00 86.88 90 TRP A CA 1
ATOM 704 C C . TRP A 1 90 ? 12.787 -2.333 -31.171 1.00 86.88 90 TRP A C 1
ATOM 706 O O . TRP A 1 90 ? 11.751 -1.669 -31.136 1.00 86.88 90 TRP A O 1
ATOM 716 N N . ARG A 1 91 ? 13.092 -3.091 -32.224 1.00 87.62 91 ARG A N 1
ATOM 717 C CA . ARG A 1 91 ? 12.276 -3.141 -33.443 1.00 87.62 91 ARG A CA 1
ATOM 718 C C . ARG A 1 91 ? 11.748 -4.544 -33.691 1.00 87.62 91 ARG A C 1
ATOM 720 O O . ARG A 1 91 ? 12.486 -5.513 -33.577 1.00 87.62 91 ARG A O 1
ATOM 727 N N . SER A 1 92 ? 10.478 -4.620 -34.084 1.00 86.31 92 SER A N 1
ATOM 728 C CA . SER A 1 92 ? 9.807 -5.872 -34.437 1.00 86.31 92 SER A CA 1
ATOM 729 C C . SER A 1 92 ? 9.758 -6.071 -35.943 1.00 86.31 92 SER A C 1
ATOM 731 O O . SER A 1 92 ? 9.322 -5.174 -36.667 1.00 86.31 92 SER A O 1
ATOM 733 N N . ASP A 1 93 ? 10.058 -7.286 -36.394 1.00 86.75 93 ASP A N 1
ATOM 734 C CA . ASP A 1 93 ? 9.762 -7.712 -37.766 1.00 86.75 93 ASP A CA 1
ATOM 735 C C . ASP A 1 93 ? 8.256 -7.945 -37.980 1.00 86.75 93 ASP A C 1
ATOM 737 O O . ASP A 1 93 ? 7.730 -7.725 -39.072 1.00 86.75 93 ASP A O 1
ATOM 741 N N . PHE A 1 94 ? 7.541 -8.343 -36.921 1.00 87.75 94 PHE A N 1
ATOM 742 C CA . PHE A 1 94 ? 6.106 -8.626 -36.957 1.00 87.75 94 PHE A CA 1
ATOM 743 C C . PHE A 1 94 ? 5.266 -7.342 -36.987 1.00 87.75 94 PHE A C 1
ATOM 745 O O . PHE A 1 94 ? 4.374 -7.188 -37.823 1.00 87.75 94 PHE A O 1
ATOM 752 N N . TRP A 1 95 ? 5.571 -6.380 -36.111 1.00 90.75 95 TRP A N 1
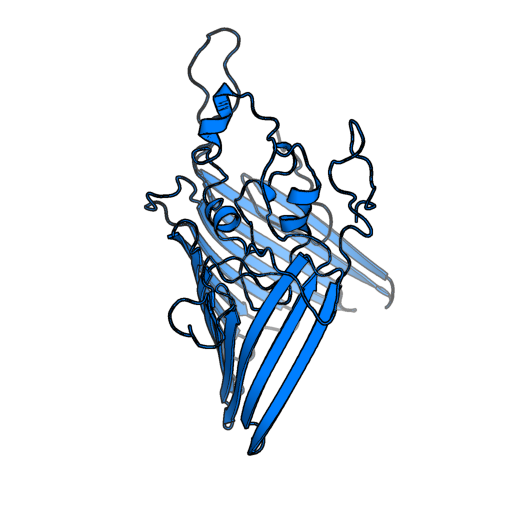ATOM 753 C CA . TRP A 1 95 ? 4.919 -5.071 -36.105 1.00 90.75 95 TRP A CA 1
ATOM 754 C C . TRP A 1 95 ? 5.914 -3.966 -36.453 1.00 90.75 95 TRP A C 1
ATOM 756 O O . TRP A 1 95 ? 6.563 -3.403 -35.581 1.00 90.75 95 TRP A O 1
ATOM 766 N N . LYS A 1 96 ? 5.982 -3.594 -37.737 1.00 91.38 96 LYS A N 1
ATOM 767 C CA . LYS A 1 96 ? 6.968 -2.633 -38.283 1.00 91.38 96 LYS A CA 1
ATOM 768 C C . LYS A 1 96 ? 7.006 -1.258 -37.598 1.00 91.38 96 LYS A C 1
ATOM 770 O O . LYS A 1 96 ? 7.987 -0.536 -37.728 1.00 91.38 96 LYS A O 1
ATOM 775 N N . ASN A 1 97 ? 5.934 -0.872 -36.903 1.00 92.25 97 ASN A N 1
ATOM 776 C CA . ASN A 1 97 ? 5.868 0.387 -36.159 1.00 92.25 97 ASN A CA 1
ATOM 777 C C . ASN A 1 97 ? 6.427 0.280 -34.730 1.00 92.25 97 ASN A C 1
ATOM 779 O O . ASN A 1 97 ? 6.521 1.310 -34.062 1.00 92.25 97 ASN A O 1
ATOM 783 N N . ALA A 1 98 ? 6.758 -0.924 -34.254 1.00 92.62 98 ALA A N 1
ATOM 784 C CA . ALA A 1 98 ? 7.324 -1.151 -32.933 1.00 92.62 98 ALA A CA 1
ATOM 785 C C . ALA A 1 98 ? 8.687 -0.460 -32.810 1.00 92.62 98 ALA A C 1
ATOM 787 O O . ALA A 1 98 ? 9.564 -0.629 -33.659 1.00 92.62 98 ALA A O 1
ATOM 788 N N . ARG A 1 99 ? 8.840 0.317 -31.741 1.00 92.25 99 ARG A N 1
ATOM 789 C CA . ARG A 1 99 ? 10.087 0.983 -31.344 1.00 92.25 99 ARG A CA 1
ATOM 790 C C . ARG A 1 99 ? 10.563 0.577 -29.952 1.00 92.25 99 ARG A C 1
ATOM 792 O O . ARG A 1 99 ? 11.636 0.989 -29.535 1.00 92.25 99 ARG A O 1
ATOM 799 N N . SER A 1 100 ? 9.767 -0.198 -29.231 1.00 92.06 100 SER A N 1
ATOM 800 C CA . SER A 1 100 ? 10.158 -0.820 -27.974 1.00 92.06 100 SER A CA 1
ATOM 801 C C . SER A 1 100 ? 9.275 -2.027 -27.695 1.00 92.06 100 SER A C 1
ATOM 803 O O . SER A 1 100 ? 8.215 -2.210 -28.315 1.00 92.06 100 SER A O 1
ATOM 805 N N . GLN A 1 101 ? 9.710 -2.841 -26.742 1.00 91.94 101 GLN A N 1
ATOM 806 C CA . GLN A 1 101 ? 8.958 -3.980 -26.238 1.00 91.94 101 GLN A CA 1
ATOM 807 C C . GLN A 1 101 ? 9.019 -4.035 -24.714 1.00 91.94 101 GLN A C 1
ATOM 809 O O . GLN A 1 101 ? 9.869 -3.397 -24.113 1.00 91.94 101 GLN A O 1
ATOM 814 N N . ARG A 1 102 ? 8.134 -4.811 -24.092 1.00 91.75 102 ARG A N 1
ATOM 815 C CA . ARG A 1 102 ? 8.207 -5.194 -22.680 1.00 91.75 102 ARG A CA 1
ATOM 816 C C . ARG A 1 102 ? 7.696 -6.619 -22.522 1.00 91.75 102 ARG A C 1
ATOM 818 O O . ARG A 1 102 ? 6.599 -6.924 -22.991 1.00 91.75 102 ARG A O 1
ATOM 825 N N . ARG A 1 103 ? 8.465 -7.474 -21.847 1.00 92.12 103 ARG A N 1
ATOM 826 C CA . ARG A 1 103 ? 8.137 -8.890 -21.625 1.00 92.12 103 ARG A CA 1
ATOM 827 C C . ARG A 1 103 ? 8.178 -9.231 -20.145 1.00 92.12 103 ARG A C 1
ATOM 829 O O . ARG A 1 103 ? 9.175 -8.967 -19.486 1.00 92.12 103 ARG A O 1
ATOM 836 N N . VAL A 1 104 ? 7.103 -9.822 -19.636 1.00 93.12 104 VAL A N 1
ATOM 837 C CA . VAL A 1 104 ? 7.004 -10.277 -18.247 1.00 93.12 104 VAL A CA 1
ATOM 838 C C . VAL A 1 104 ? 6.528 -11.720 -18.234 1.00 93.12 104 VAL A C 1
ATOM 840 O O . VAL A 1 104 ? 5.526 -12.062 -18.867 1.00 93.12 104 VAL A O 1
ATOM 843 N N . TYR A 1 105 ? 7.230 -12.549 -17.473 1.00 92.81 105 TYR A N 1
ATOM 844 C CA . TYR A 1 105 ? 6.856 -13.930 -17.197 1.00 92.81 105 TYR A CA 1
ATOM 845 C C . TYR A 1 105 ? 6.431 -14.035 -15.741 1.00 92.81 105 TYR A C 1
ATOM 847 O O . TYR A 1 105 ? 7.066 -13.451 -14.867 1.00 92.81 105 TYR A O 1
ATOM 855 N N . GLY A 1 106 ? 5.351 -14.757 -15.484 1.00 94.06 106 GLY A N 1
ATOM 856 C CA . GLY A 1 106 ? 4.775 -14.929 -14.163 1.00 94.06 106 GLY A CA 1
ATOM 857 C C . GLY A 1 106 ? 4.539 -16.395 -13.836 1.00 94.06 106 GLY A C 1
ATOM 858 O O . GLY A 1 106 ? 4.156 -17.180 -14.702 1.00 94.06 106 GLY A O 1
ATOM 859 N N . LEU A 1 107 ? 4.735 -16.744 -12.573 1.00 95.81 107 LEU A N 1
ATOM 860 C CA . LEU A 1 107 ? 4.320 -17.998 -11.969 1.00 95.81 107 LEU A CA 1
ATOM 861 C C . LEU A 1 107 ? 3.384 -17.675 -10.815 1.00 95.81 107 LEU A C 1
ATOM 863 O O . LEU A 1 107 ? 3.673 -16.811 -9.993 1.00 95.81 107 LEU A O 1
ATOM 867 N N . GLU A 1 108 ? 2.273 -18.382 -10.739 1.00 96.62 108 GLU A N 1
ATOM 868 C CA . GLU A 1 108 ? 1.310 -18.254 -9.653 1.00 96.62 108 GLU A CA 1
ATOM 869 C C . GLU A 1 108 ? 0.984 -19.630 -9.088 1.00 96.62 108 GLU A C 1
ATOM 871 O O . GLU A 1 108 ? 1.008 -20.643 -9.791 1.00 96.62 108 GLU A O 1
ATOM 876 N N . PHE A 1 109 ? 0.652 -19.676 -7.809 1.00 97.50 109 PHE A N 1
ATOM 877 C CA . PHE A 1 109 ? 0.136 -20.880 -7.188 1.00 97.50 109 PHE A CA 1
ATOM 878 C C . PHE A 1 109 ? -0.855 -20.525 -6.088 1.00 97.50 109 PHE A C 1
ATOM 880 O O . PHE A 1 109 ? -0.789 -19.461 -5.469 1.00 97.50 109 PHE A O 1
ATOM 887 N N . MET A 1 110 ? -1.759 -21.456 -5.817 1.00 97.50 110 MET A N 1
ATOM 888 C CA . MET A 1 110 ? -2.658 -21.410 -4.672 1.00 97.50 110 MET A CA 1
ATOM 889 C C . MET A 1 110 ? -2.833 -22.824 -4.145 1.00 97.50 110 MET A C 1
ATOM 891 O O . MET A 1 110 ? -2.815 -23.778 -4.920 1.00 97.50 110 MET A O 1
ATOM 895 N N . SER A 1 111 ? -3.011 -22.958 -2.839 1.00 97.56 111 SER A N 1
ATOM 896 C CA . SER A 1 111 ? -3.369 -24.201 -2.176 1.00 97.56 111 SER A CA 1
ATOM 897 C C . SER A 1 111 ? -4.282 -23.909 -0.995 1.00 97.56 111 SER A C 1
ATOM 899 O O . SER A 1 111 ? -3.938 -23.112 -0.121 1.00 97.56 111 SER A O 1
ATOM 901 N N . VAL A 1 112 ? -5.439 -24.564 -0.957 1.00 97.00 112 VAL A N 1
ATOM 902 C CA . VAL A 1 112 ? -6.398 -24.467 0.147 1.00 97.00 112 VAL A CA 1
ATOM 903 C C . VAL A 1 112 ? -6.465 -25.812 0.856 1.00 97.00 112 VAL A C 1
ATOM 905 O O . VAL A 1 112 ? -6.906 -26.811 0.293 1.00 97.00 112 VAL A O 1
ATOM 908 N N . ILE A 1 113 ? -6.029 -25.835 2.113 1.00 94.75 113 ILE A N 1
ATOM 909 C CA . ILE A 1 113 ? -5.998 -27.023 2.964 1.00 94.75 113 ILE A CA 1
ATOM 910 C C . ILE A 1 113 ? -6.842 -26.733 4.204 1.00 94.75 113 ILE A C 1
ATOM 912 O O . ILE A 1 113 ? -6.387 -26.095 5.156 1.00 94.75 113 ILE A O 1
ATOM 916 N N . LYS A 1 114 ? -8.084 -27.233 4.210 1.00 94.44 114 LYS A N 1
ATOM 917 C CA . LYS A 1 114 ? -9.067 -27.002 5.282 1.00 94.44 114 LYS A CA 1
ATOM 918 C C . LYS A 1 114 ? -9.270 -25.498 5.536 1.00 94.44 114 LYS A C 1
ATOM 920 O O . LYS A 1 114 ? -9.842 -24.803 4.708 1.00 94.44 114 LYS A O 1
ATOM 925 N N . ASN A 1 115 ? -8.777 -25.014 6.672 1.00 95.88 115 ASN A N 1
ATOM 926 C CA . ASN A 1 115 ? -8.940 -23.657 7.178 1.00 95.88 115 ASN A CA 1
ATOM 927 C C . ASN A 1 115 ? -7.779 -22.732 6.778 1.00 95.88 115 ASN A C 1
ATOM 929 O O . ASN A 1 115 ? -7.768 -21.574 7.187 1.00 95.88 115 ASN A O 1
ATOM 933 N N . LEU A 1 116 ? -6.794 -23.248 6.036 1.00 96.81 116 LEU A N 1
ATOM 934 C CA . LEU A 1 116 ? -5.618 -22.528 5.559 1.00 96.81 116 LEU A CA 1
ATOM 935 C C . LEU A 1 116 ? -5.708 -22.339 4.040 1.00 96.81 116 LEU A C 1
ATOM 937 O O . LEU A 1 116 ? -5.846 -23.311 3.304 1.00 96.81 116 LEU A O 1
ATOM 941 N N . SER A 1 117 ? -5.554 -21.104 3.578 1.00 97.44 117 SER A N 1
ATOM 942 C CA . SER A 1 117 ? -5.250 -20.766 2.188 1.00 97.44 117 SER A CA 1
ATOM 943 C C . SER A 1 117 ? -3.821 -20.247 2.109 1.00 97.44 117 SER A C 1
ATOM 945 O O . SER A 1 117 ? -3.415 -19.420 2.924 1.00 97.44 117 SER A O 1
ATOM 947 N N . PHE A 1 118 ? -3.051 -20.729 1.144 1.00 97.56 118 PHE A N 1
ATOM 948 C CA . PHE A 1 118 ? -1.711 -20.246 0.853 1.00 97.56 118 PHE A CA 1
ATOM 949 C C . PHE A 1 118 ? -1.595 -19.980 -0.642 1.00 97.56 118 PHE A C 1
ATOM 951 O O . PHE A 1 118 ? -1.921 -20.844 -1.452 1.00 97.56 118 PHE A O 1
ATOM 958 N N . GLN A 1 119 ? -1.142 -18.792 -1.013 1.00 97.38 119 GLN A N 1
ATOM 959 C CA . GLN A 1 119 ? -1.036 -18.366 -2.401 1.00 97.38 119 GLN A CA 1
ATOM 960 C C . GLN A 1 119 ? 0.219 -17.536 -2.621 1.00 97.38 119 GLN A C 1
ATOM 962 O O . GLN A 1 119 ? 0.733 -16.895 -1.701 1.00 97.38 119 GLN A O 1
ATOM 967 N N . GLY A 1 120 ? 0.694 -17.521 -3.856 1.00 97.25 120 GLY A N 1
ATOM 968 C CA . GLY A 1 120 ? 1.847 -16.729 -4.226 1.00 97.25 120 GLY A CA 1
ATOM 969 C C . GLY A 1 120 ? 1.882 -16.411 -5.704 1.00 97.25 120 GLY A C 1
ATOM 970 O O . GLY A 1 120 ? 1.400 -17.180 -6.533 1.00 97.25 120 GLY A O 1
ATOM 971 N N . GLU A 1 121 ? 2.493 -15.277 -6.011 1.00 96.69 121 GLU A N 1
ATOM 972 C CA . GLU A 1 121 ? 2.798 -14.837 -7.363 1.00 96.69 121 GLU A CA 1
ATOM 973 C C . GLU A 1 121 ? 4.267 -14.426 -7.418 1.00 96.69 121 GLU A C 1
ATOM 975 O O . GLU A 1 121 ? 4.776 -13.739 -6.530 1.00 96.69 121 GLU A O 1
ATOM 980 N N . PHE A 1 122 ? 4.943 -14.854 -8.471 1.00 95.31 122 PHE A N 1
ATOM 981 C CA . PHE A 1 122 ? 6.293 -14.470 -8.842 1.00 95.31 122 PHE A CA 1
ATOM 982 C C . PHE A 1 122 ? 6.241 -13.936 -10.267 1.00 95.31 122 PHE A C 1
ATOM 984 O O . PHE A 1 122 ? 5.591 -14.530 -11.121 1.00 95.31 122 PHE A O 1
ATOM 991 N N . ALA A 1 123 ? 6.931 -12.839 -10.537 1.00 94.19 123 ALA A N 1
ATOM 992 C CA . ALA A 1 123 ? 7.057 -12.273 -11.863 1.00 94.19 123 ALA A CA 1
ATOM 993 C C . ALA A 1 123 ? 8.493 -11.818 -12.116 1.00 94.19 123 ALA A C 1
ATOM 995 O O . ALA A 1 123 ? 9.169 -11.327 -11.214 1.00 94.19 123 ALA A O 1
ATOM 996 N N . GLN A 1 124 ? 8.929 -11.958 -13.360 1.00 93.50 124 GLN A N 1
ATOM 997 C CA . GLN A 1 124 ? 10.239 -11.552 -13.843 1.00 93.50 124 GLN A CA 1
ATOM 998 C C . GLN A 1 124 ? 10.070 -10.719 -15.110 1.00 93.50 124 GLN A C 1
ATOM 1000 O O . GLN A 1 124 ? 9.304 -11.086 -16.006 1.00 93.50 124 GLN A O 1
ATOM 1005 N N . LEU A 1 125 ? 10.767 -9.588 -15.159 1.00 92.31 125 LEU A N 1
ATOM 1006 C CA . LEU A 1 125 ? 10.802 -8.677 -16.296 1.00 92.31 125 LEU A CA 1
ATOM 1007 C C . LEU A 1 125 ? 12.062 -8.957 -17.115 1.00 92.31 125 LEU A C 1
ATOM 1009 O O . LEU A 1 125 ? 13.160 -8.859 -16.586 1.00 92.31 125 LEU A O 1
ATOM 1013 N N . ASP A 1 126 ? 11.904 -9.253 -18.400 1.00 89.12 126 ASP A N 1
ATOM 1014 C CA . ASP A 1 126 ? 13.033 -9.452 -19.315 1.00 89.12 126 ASP A CA 1
ATOM 1015 C C . ASP A 1 126 ? 13.625 -8.092 -19.708 1.00 89.12 126 ASP A C 1
ATOM 1017 O O . ASP A 1 126 ? 13.020 -7.332 -20.482 1.00 89.12 126 ASP A O 1
ATOM 1021 N N . LYS A 1 127 ? 14.787 -7.767 -19.129 1.00 80.06 127 LYS A N 1
ATOM 1022 C CA . LYS A 1 127 ? 15.471 -6.482 -19.337 1.00 80.06 127 LYS A CA 1
ATOM 1023 C C . LYS A 1 127 ? 16.472 -6.540 -20.485 1.00 80.06 127 LYS A C 1
ATOM 1025 O O . LYS A 1 127 ? 16.558 -5.599 -21.266 1.00 80.06 127 LYS A O 1
ATOM 1030 N N . ASN A 1 128 ? 17.201 -7.647 -20.601 1.00 70.88 128 ASN A N 1
ATOM 1031 C CA . ASN A 1 128 ? 18.318 -7.791 -21.544 1.00 70.88 128 ASN A CA 1
ATOM 1032 C C . ASN A 1 128 ? 17.909 -8.390 -22.894 1.00 70.88 128 ASN A C 1
ATOM 1034 O O . ASN A 1 128 ? 18.763 -8.710 -23.722 1.00 70.88 128 ASN A O 1
ATOM 1038 N N . GLU A 1 129 ? 16.610 -8.589 -23.094 1.00 66.00 129 GLU A N 1
ATOM 1039 C CA . GLU A 1 129 ? 15.997 -9.185 -24.274 1.00 66.00 129 GLU A CA 1
ATOM 1040 C C . GLU A 1 129 ? 16.438 -10.625 -24.565 1.00 66.00 129 GLU A C 1
ATOM 1042 O O . GLU A 1 129 ? 16.164 -11.174 -25.640 1.00 66.00 129 GLU A O 1
ATOM 1047 N N . ARG A 1 130 ? 17.087 -11.253 -23.585 1.00 64.25 130 ARG A N 1
ATOM 1048 C CA . ARG A 1 130 ? 17.622 -12.608 -23.634 1.00 64.25 130 ARG A CA 1
ATOM 1049 C C . ARG A 1 130 ? 16.776 -13.478 -22.720 1.00 64.25 130 ARG A C 1
ATOM 1051 O O . ARG A 1 130 ? 16.943 -13.449 -21.508 1.00 64.25 130 ARG A O 1
ATOM 1058 N N . LEU A 1 131 ? 15.970 -14.350 -23.326 1.00 58.62 131 LEU A N 1
ATOM 1059 C CA . LEU A 1 131 ? 15.123 -15.345 -22.645 1.00 58.62 131 LEU A CA 1
ATOM 1060 C C . LEU A 1 131 ? 15.856 -16.228 -21.608 1.00 58.62 131 LEU A C 1
ATOM 1062 O O . LEU A 1 131 ? 15.205 -16.905 -20.820 1.00 58.62 131 LEU A O 1
ATOM 1066 N N . THR A 1 132 ? 17.190 -16.270 -21.623 1.00 54.34 132 THR A N 1
ATOM 1067 C CA . THR A 1 132 ? 18.016 -17.164 -20.802 1.00 54.34 132 THR A CA 1
ATOM 1068 C C . THR A 1 132 ? 18.645 -16.508 -19.567 1.00 54.34 132 THR A C 1
ATOM 1070 O O . THR A 1 132 ? 19.256 -17.225 -18.774 1.00 54.34 132 THR A O 1
ATOM 1073 N N . ASP A 1 133 ? 18.545 -15.186 -19.376 1.00 62.84 133 ASP A N 1
ATOM 1074 C CA . ASP A 1 133 ? 19.222 -14.490 -18.265 1.00 62.84 133 ASP A CA 1
ATOM 1075 C C . ASP A 1 133 ? 18.351 -14.372 -17.002 1.00 62.84 133 ASP A C 1
ATOM 1077 O O . ASP A 1 133 ? 17.997 -13.300 -16.525 1.00 62.84 133 ASP A O 1
ATOM 1081 N N . VAL A 1 134 ? 18.021 -15.526 -16.419 1.00 62.09 134 VAL A N 1
ATOM 1082 C CA . VAL A 1 134 ? 17.142 -15.629 -15.237 1.00 62.09 134 VAL A CA 1
ATOM 1083 C C . VAL A 1 134 ? 17.767 -15.036 -13.960 1.00 62.09 134 VAL A C 1
ATOM 1085 O O . VAL A 1 134 ? 17.073 -14.802 -12.973 1.00 62.09 134 VAL A O 1
ATOM 1088 N N . LYS A 1 135 ? 19.087 -14.802 -13.936 1.00 67.62 135 LYS A N 1
ATOM 1089 C CA . LYS A 1 135 ? 19.789 -14.316 -12.733 1.00 67.62 135 LYS A CA 1
ATOM 1090 C C . LYS A 1 135 ? 19.898 -12.794 -12.658 1.00 67.62 135 LYS A C 1
ATOM 1092 O O . LYS A 1 135 ? 19.970 -12.284 -11.541 1.00 67.62 135 LYS A O 1
ATOM 1097 N N . GLY A 1 136 ? 19.956 -12.107 -13.799 1.00 75.81 136 GLY A N 1
ATOM 1098 C CA . GLY A 1 136 ? 20.131 -10.653 -13.865 1.00 75.81 136 GLY A CA 1
ATOM 1099 C C . GLY A 1 136 ? 18.832 -9.854 -13.958 1.00 75.81 136 GLY A C 1
ATOM 1100 O O . GLY A 1 136 ? 18.847 -8.655 -13.696 1.00 75.81 136 GLY A O 1
ATOM 1101 N N . ASP A 1 137 ? 17.725 -10.499 -14.321 1.00 88.56 137 ASP A N 1
ATOM 1102 C CA . ASP A 1 137 ? 16.461 -9.814 -14.576 1.00 88.56 137 ASP A CA 1
ATOM 1103 C C . ASP A 1 137 ? 15.739 -9.357 -13.290 1.00 88.56 137 ASP A C 1
ATOM 1105 O O . ASP A 1 137 ? 15.691 -10.104 -12.301 1.00 88.56 137 ASP A O 1
ATOM 1109 N N . PRO A 1 138 ? 15.107 -8.166 -13.303 1.00 92.88 138 PRO A N 1
ATOM 1110 C CA . PRO A 1 138 ? 14.308 -7.682 -12.185 1.00 92.88 138 PRO A CA 1
ATOM 1111 C C . PRO A 1 138 ? 13.123 -8.599 -11.892 1.00 92.88 138 PRO A C 1
ATOM 1113 O O . PRO A 1 138 ? 12.429 -9.065 -12.803 1.00 92.88 138 PRO A O 1
ATOM 1116 N N . LYS A 1 139 ? 12.837 -8.799 -10.606 1.00 93.94 139 LYS A N 1
ATOM 1117 C CA . LYS A 1 139 ? 11.753 -9.671 -10.142 1.00 93.94 139 LYS A CA 1
ATOM 1118 C C . LYS A 1 139 ? 10.841 -8.991 -9.130 1.00 93.94 139 LYS A C 1
ATOM 1120 O O . LYS A 1 139 ? 11.207 -8.064 -8.412 1.00 93.94 139 LYS A O 1
ATOM 1125 N N . ALA A 1 140 ? 9.634 -9.520 -9.046 1.00 95.38 140 ALA A N 1
ATOM 1126 C CA . ALA A 1 140 ? 8.651 -9.175 -8.041 1.00 95.38 140 ALA A CA 1
ATOM 1127 C C . ALA A 1 140 ? 7.982 -10.447 -7.544 1.00 95.38 140 ALA A C 1
ATOM 1129 O O . ALA A 1 140 ? 7.668 -11.338 -8.329 1.00 95.38 140 ALA A O 1
ATOM 1130 N N . TYR A 1 141 ? 7.738 -10.539 -6.243 1.00 95.38 141 TYR A N 1
ATOM 1131 C CA . TYR A 1 141 ? 6.939 -11.623 -5.700 1.00 95.38 141 TYR A CA 1
ATOM 1132 C C . TYR A 1 141 ? 6.123 -11.187 -4.494 1.00 95.38 141 TYR A C 1
ATOM 1134 O O . TYR A 1 141 ? 6.518 -10.325 -3.704 1.00 95.38 141 TYR A O 1
ATOM 1142 N N . VAL A 1 142 ? 4.958 -11.808 -4.367 1.00 96.94 142 VAL A N 1
ATOM 1143 C CA . VAL A 1 142 ? 4.033 -11.642 -3.253 1.00 96.94 142 VAL A CA 1
ATOM 1144 C C . VAL A 1 142 ? 3.572 -13.021 -2.808 1.00 96.94 142 VAL A C 1
ATOM 1146 O O . VAL A 1 142 ? 3.219 -13.867 -3.621 1.00 96.94 142 VAL A O 1
ATOM 1149 N N . LEU A 1 143 ? 3.603 -13.256 -1.504 1.00 97.62 143 LEU A N 1
ATOM 1150 C CA . LEU A 1 143 ? 3.152 -14.484 -0.865 1.00 97.62 143 LEU A CA 1
ATOM 1151 C C . LEU A 1 143 ? 2.092 -14.111 0.158 1.00 97.62 143 LEU A C 1
ATOM 1153 O O . LEU A 1 143 ? 2.269 -13.149 0.903 1.00 97.62 143 LEU A O 1
ATOM 1157 N N . SER A 1 144 ? 1.011 -14.876 0.231 1.00 97.75 144 SER A N 1
ATOM 1158 C CA . SER A 1 144 ? -0.021 -14.681 1.239 1.00 97.75 144 SER A CA 1
ATOM 1159 C C . SER A 1 144 ? -0.464 -16.005 1.843 1.00 97.75 144 SER A C 1
ATOM 1161 O O . SER A 1 144 ? -0.627 -17.004 1.148 1.00 97.75 144 SER A O 1
ATOM 1163 N N . GLY A 1 145 ? -0.648 -16.001 3.159 1.00 98.06 145 GLY A N 1
ATOM 1164 C CA . GLY A 1 145 ? -1.243 -17.090 3.915 1.00 98.06 145 GLY A CA 1
ATOM 1165 C C . GLY A 1 145 ? -2.423 -16.570 4.719 1.00 98.06 145 GLY A C 1
ATOM 1166 O O . GLY A 1 145 ? -2.319 -15.531 5.364 1.00 98.06 145 GLY A O 1
ATOM 1167 N N . TYR A 1 146 ? -3.536 -17.287 4.701 1.00 98.25 146 TYR A N 1
ATOM 1168 C CA . TYR A 1 146 ? -4.739 -16.931 5.434 1.00 98.25 146 TYR A CA 1
ATOM 1169 C C . TYR A 1 146 ? -5.277 -18.135 6.195 1.00 98.25 146 TYR A C 1
ATOM 1171 O O . TYR A 1 146 ? -5.503 -19.188 5.608 1.00 98.25 146 TYR A O 1
ATOM 1179 N N . ILE A 1 147 ? -5.485 -17.980 7.498 1.00 98.12 147 ILE A N 1
ATOM 1180 C CA . ILE A 1 147 ? -6.061 -18.992 8.380 1.00 98.12 147 ILE A CA 1
ATOM 1181 C C . ILE A 1 147 ? -7.384 -18.461 8.928 1.00 98.12 147 ILE A C 1
ATOM 1183 O O . ILE A 1 147 ? -7.433 -17.342 9.443 1.00 98.12 147 ILE A O 1
ATOM 1187 N N . GLN A 1 148 ? -8.438 -19.275 8.864 1.00 97.44 148 GLN A N 1
ATOM 1188 C CA . GLN A 1 148 ? -9.774 -18.916 9.340 1.00 97.44 148 GLN A CA 1
ATOM 1189 C C . GLN A 1 148 ? -10.390 -20.009 10.224 1.00 97.44 148 GLN A C 1
ATOM 1191 O O . GLN A 1 148 ? -10.642 -21.124 9.781 1.00 97.44 148 GLN A O 1
ATOM 1196 N N . PHE A 1 149 ? -10.712 -19.658 11.464 1.00 96.81 149 PHE A N 1
ATOM 1197 C CA . PHE A 1 149 ? -11.548 -20.413 12.400 1.00 96.81 149 PHE A CA 1
ATOM 1198 C C . PHE A 1 149 ? -12.739 -19.547 12.842 1.00 96.81 149 PHE A C 1
ATOM 1200 O O . PHE A 1 149 ? -12.797 -18.354 12.542 1.00 96.81 149 PHE A O 1
ATOM 1207 N N . ASP A 1 150 ? -13.675 -20.120 13.600 1.00 95.94 150 ASP A N 1
ATOM 1208 C CA . ASP A 1 150 ? -14.907 -19.432 14.019 1.00 95.94 150 ASP A CA 1
ATOM 1209 C C . ASP A 1 150 ? -14.649 -18.162 14.845 1.00 95.94 150 ASP A C 1
ATOM 1211 O O . ASP A 1 150 ? -15.329 -17.146 14.689 1.00 95.94 150 ASP A O 1
ATOM 1215 N N . ASN A 1 151 ? -13.653 -18.204 15.732 1.00 96.56 151 ASN A N 1
ATOM 1216 C CA . ASN A 1 151 ? -13.300 -17.102 16.627 1.00 96.56 151 ASN A CA 1
ATOM 1217 C C . ASN A 1 151 ? -11.958 -16.440 16.290 1.00 96.56 151 ASN A C 1
ATOM 1219 O O . ASN A 1 151 ? -11.614 -15.444 16.924 1.00 96.56 151 ASN A O 1
ATOM 1223 N N . PHE A 1 152 ? -11.205 -16.953 15.318 1.00 97.75 152 PHE A N 1
ATOM 1224 C CA . PHE A 1 152 ? -9.855 -16.488 15.016 1.00 97.75 152 PHE A CA 1
ATOM 1225 C C . PHE A 1 152 ? -9.619 -16.423 13.515 1.00 97.75 152 PHE A C 1
ATOM 1227 O O . PHE A 1 152 ? -9.889 -17.383 12.800 1.00 97.75 152 PHE A O 1
ATOM 1234 N N . ASN A 1 153 ? -9.054 -15.320 13.041 1.00 97.88 153 ASN A N 1
ATOM 1235 C CA . ASN A 1 153 ? -8.462 -15.273 11.717 1.00 97.88 153 ASN A CA 1
ATOM 1236 C C . ASN A 1 153 ? -7.063 -14.655 11.760 1.00 97.88 153 ASN A C 1
ATOM 1238 O O . ASN A 1 153 ? -6.722 -13.865 12.651 1.00 97.88 153 ASN A O 1
ATOM 1242 N N . PHE A 1 154 ? -6.250 -15.058 10.792 1.00 98.31 154 PHE A N 1
ATOM 1243 C CA . PHE A 1 154 ? -4.886 -14.590 10.632 1.00 98.31 154 PHE A CA 1
ATOM 1244 C C . PHE A 1 154 ? -4.549 -14.498 9.150 1.00 98.31 154 PHE A C 1
ATOM 1246 O O . PHE A 1 154 ? -4.649 -15.485 8.430 1.00 98.31 154 PHE A O 1
ATOM 1253 N N . LEU A 1 155 ? -4.150 -13.316 8.704 1.00 98.12 155 LEU A N 1
ATOM 1254 C CA . LEU A 1 155 ? -3.629 -13.043 7.375 1.00 98.12 155 LEU A CA 1
ATOM 1255 C C . LEU A 1 155 ? -2.153 -12.691 7.510 1.00 98.12 155 LEU A C 1
ATOM 1257 O O . LEU A 1 155 ? -1.796 -11.839 8.317 1.00 98.12 155 LEU A O 1
ATOM 1261 N N . LEU A 1 156 ? -1.321 -13.302 6.683 1.00 98.12 156 LEU A N 1
ATOM 1262 C CA . LEU A 1 156 ? 0.078 -12.971 6.483 1.00 98.12 156 LEU A CA 1
ATOM 1263 C C . LEU A 1 156 ? 0.274 -12.632 5.010 1.00 98.12 156 LEU A C 1
ATOM 1265 O O . LEU A 1 156 ? -0.234 -13.332 4.134 1.00 98.12 156 LEU A O 1
ATOM 1269 N N . LEU A 1 157 ? 1.017 -11.572 4.733 1.00 97.88 157 LEU A N 1
ATOM 1270 C CA . LEU A 1 157 ? 1.408 -11.169 3.395 1.00 97.88 157 LEU A CA 1
ATOM 1271 C C . LEU A 1 157 ? 2.874 -10.757 3.422 1.00 97.88 157 LEU A C 1
ATOM 1273 O O . LEU A 1 157 ? 3.269 -9.851 4.151 1.00 97.88 157 LEU A O 1
ATOM 1277 N N . TYR A 1 158 ? 3.683 -11.419 2.611 1.00 98.00 158 TYR A N 1
ATOM 1278 C CA . TYR A 1 158 ? 5.053 -11.025 2.338 1.00 98.00 158 TYR A CA 1
ATOM 1279 C C . TYR A 1 158 ? 5.133 -10.497 0.912 1.00 98.00 158 TYR A C 1
ATOM 1281 O O . TYR A 1 158 ? 4.550 -11.077 -0.001 1.00 98.00 158 TYR A O 1
ATOM 1289 N N . ARG A 1 159 ? 5.865 -9.409 0.712 1.00 96.81 159 ARG A N 1
ATOM 1290 C CA . ARG A 1 159 ? 6.085 -8.821 -0.609 1.00 96.81 159 ARG A CA 1
ATOM 1291 C C . ARG A 1 159 ? 7.527 -8.396 -0.772 1.00 96.81 159 ARG A C 1
ATOM 1293 O O . ARG A 1 159 ? 8.155 -7.974 0.201 1.00 96.81 159 ARG A O 1
ATOM 1300 N N . ASN A 1 160 ? 8.030 -8.495 -1.991 1.00 97.19 160 ASN A N 1
ATOM 1301 C CA . ASN A 1 160 ? 9.336 -7.989 -2.368 1.00 97.19 160 ASN A CA 1
ATOM 1302 C C . ASN A 1 160 ? 9.335 -7.668 -3.862 1.00 97.19 160 ASN A C 1
ATOM 1304 O O . ASN A 1 160 ? 9.178 -8.562 -4.696 1.00 97.19 160 ASN A O 1
ATOM 1308 N N . TYR A 1 161 ? 9.470 -6.387 -4.176 1.00 96.69 161 TYR A N 1
ATOM 1309 C CA . TYR A 1 161 ? 9.513 -5.879 -5.538 1.00 96.69 161 TYR A CA 1
ATOM 1310 C C . TYR A 1 161 ? 10.862 -5.205 -5.763 1.00 96.69 161 TYR A C 1
ATOM 1312 O O . TYR A 1 161 ? 11.218 -4.275 -5.031 1.00 96.69 161 TYR A O 1
ATOM 1320 N N . ASP A 1 162 ? 11.605 -5.670 -6.763 1.00 95.31 162 ASP A N 1
ATOM 1321 C CA . ASP A 1 162 ? 12.880 -5.064 -7.118 1.00 95.31 162 ASP A CA 1
ATOM 1322 C C . ASP A 1 162 ? 12.679 -3.645 -7.657 1.00 95.31 162 ASP A C 1
ATOM 1324 O O . ASP A 1 162 ? 11.656 -3.318 -8.262 1.00 95.31 162 ASP A O 1
ATOM 1328 N N . LEU A 1 163 ? 13.695 -2.803 -7.466 1.00 93.25 163 LEU A N 1
ATOM 1329 C CA . LEU A 1 163 ? 13.676 -1.404 -7.896 1.00 93.25 163 LEU A CA 1
ATOM 1330 C C . LEU A 1 163 ? 13.448 -1.252 -9.408 1.00 93.25 163 LEU A C 1
ATOM 1332 O O . LEU A 1 163 ? 12.714 -0.371 -9.849 1.00 93.25 163 LEU A O 1
ATOM 1336 N N . GLU A 1 164 ? 14.054 -2.148 -10.184 1.00 92.56 164 GLU A N 1
ATOM 1337 C CA . GLU A 1 164 ? 14.005 -2.158 -11.646 1.00 92.56 164 GLU A CA 1
ATOM 1338 C C . GLU A 1 164 ? 12.794 -2.920 -12.212 1.00 92.56 164 GLU A C 1
ATOM 1340 O O . GLU A 1 164 ? 12.611 -2.986 -13.430 1.00 92.56 164 GLU A O 1
ATOM 1345 N N . PHE A 1 165 ? 11.959 -3.528 -11.358 1.00 93.25 165 PHE A N 1
ATOM 1346 C CA . PHE A 1 165 ? 10.793 -4.271 -11.825 1.00 93.25 165 PHE A CA 1
ATOM 1347 C C . PHE A 1 165 ? 9.682 -3.307 -12.259 1.00 93.25 165 PHE A C 1
ATOM 1349 O O . PHE A 1 165 ? 8.904 -2.782 -11.463 1.00 93.25 165 PHE A O 1
ATOM 1356 N N . ASP A 1 166 ? 9.612 -3.082 -13.566 1.00 90.88 166 ASP A N 1
ATOM 1357 C CA . ASP A 1 166 ? 8.662 -2.198 -14.226 1.00 90.88 166 ASP A CA 1
ATOM 1358 C C . ASP A 1 166 ? 7.584 -2.966 -14.997 1.00 90.88 166 ASP A C 1
ATOM 1360 O O . ASP A 1 166 ? 7.743 -3.319 -16.170 1.00 90.88 166 ASP A O 1
ATOM 1364 N N . ASN A 1 167 ? 6.451 -3.195 -14.340 1.00 90.75 167 ASN A N 1
ATOM 1365 C CA . ASN A 1 167 ? 5.275 -3.750 -14.986 1.00 90.75 167 ASN A CA 1
ATOM 1366 C C . ASN A 1 167 ? 4.056 -2.836 -14.758 1.00 90.75 167 ASN A C 1
ATOM 1368 O O . ASN A 1 167 ? 3.473 -2.862 -13.670 1.00 90.75 167 ASN A O 1
ATOM 1372 N N . PRO A 1 168 ? 3.586 -2.094 -15.782 1.00 87.44 168 PRO A N 1
ATOM 1373 C CA . PRO A 1 168 ? 2.410 -1.226 -15.666 1.00 87.44 168 PRO A CA 1
ATOM 1374 C C . PRO A 1 168 ? 1.116 -1.959 -15.303 1.00 87.44 168 PRO A C 1
ATOM 1376 O O . PRO A 1 168 ? 0.156 -1.324 -14.855 1.00 87.44 168 PRO A O 1
ATOM 1379 N N . TYR A 1 169 ? 1.072 -3.277 -15.506 1.00 87.62 169 TYR A N 1
ATOM 1380 C CA . TYR A 1 169 ? -0.069 -4.138 -15.203 1.00 87.62 169 TYR A CA 1
ATOM 1381 C C . TYR A 1 169 ? 0.033 -4.811 -13.829 1.00 87.62 169 TYR A C 1
ATOM 1383 O O . TYR A 1 169 ? -0.916 -5.467 -13.406 1.00 87.62 169 TYR A O 1
ATOM 1391 N N . GLN A 1 170 ? 1.133 -4.620 -13.094 1.00 90.56 170 GLN A N 1
ATOM 1392 C CA . GLN A 1 170 ? 1.246 -5.092 -11.716 1.00 90.56 170 GLN A CA 1
ATOM 1393 C C . GLN A 1 170 ? 0.257 -4.333 -10.822 1.00 90.56 170 GLN A C 1
ATOM 1395 O O . GLN A 1 170 ? 0.227 -3.102 -10.805 1.00 90.56 170 GLN A O 1
ATOM 1400 N N . ARG A 1 171 ? -0.560 -5.081 -10.077 1.00 89.25 171 ARG A N 1
ATOM 1401 C CA . ARG A 1 171 ? -1.556 -4.567 -9.116 1.00 89.25 171 ARG A CA 1
ATOM 1402 C C . ARG A 1 171 ? -1.417 -5.230 -7.745 1.00 89.25 171 ARG A C 1
ATOM 1404 O O . ARG A 1 171 ? -2.383 -5.330 -6.995 1.00 89.25 171 ARG A O 1
ATOM 1411 N N . SER A 1 172 ? -0.225 -5.737 -7.447 1.00 91.31 172 SER A N 1
ATOM 1412 C CA . SER A 1 172 ? 0.055 -6.376 -6.170 1.00 91.31 172 SER A CA 1
ATOM 1413 C C . SER A 1 172 ? 0.020 -5.348 -5.035 1.00 91.31 172 SER A C 1
ATOM 1415 O O . SER A 1 172 ? 0.170 -4.146 -5.251 1.00 91.31 172 SER A O 1
ATOM 1417 N N . PHE A 1 173 ? -0.200 -5.825 -3.812 1.00 91.69 173 PHE A N 1
ATOM 1418 C CA . PHE A 1 173 ? -0.328 -4.967 -2.637 1.00 91.69 173 PHE A CA 1
ATOM 1419 C C . PHE A 1 173 ? 0.931 -4.115 -2.408 1.00 91.69 173 PHE A C 1
ATOM 1421 O O . PHE A 1 173 ? 2.044 -4.646 -2.402 1.00 91.69 173 PHE A O 1
ATOM 1428 N N . SER A 1 174 ? 0.745 -2.824 -2.150 1.00 91.19 174 SER A N 1
ATOM 1429 C CA . SER A 1 174 ? 1.768 -1.919 -1.627 1.00 91.19 174 SER A CA 1
ATOM 1430 C C . SER A 1 174 ? 1.139 -0.818 -0.782 1.00 91.19 174 SER A C 1
ATOM 1432 O O . SER A 1 174 ? -0.050 -0.521 -0.919 1.00 91.19 174 SER A O 1
ATOM 1434 N N . ASN A 1 175 ? 1.931 -0.175 0.079 1.00 89.31 175 ASN A N 1
ATOM 1435 C CA . ASN A 1 175 ? 1.441 1.004 0.807 1.00 89.31 175 ASN A CA 1
ATOM 1436 C C . ASN A 1 175 ? 1.350 2.246 -0.079 1.00 89.31 175 ASN A C 1
ATOM 1438 O O . ASN A 1 175 ? 0.523 3.122 0.176 1.00 89.31 175 ASN A O 1
ATOM 1442 N N . TYR A 1 176 ? 2.202 2.330 -1.100 1.00 90.44 176 TYR A N 1
ATOM 1443 C CA . TYR A 1 176 ? 2.278 3.478 -1.990 1.00 90.44 176 TYR A CA 1
ATOM 1444 C C . TYR A 1 176 ? 2.351 3.061 -3.457 1.00 90.44 176 TYR A C 1
ATOM 1446 O O . TYR A 1 176 ? 2.805 1.967 -3.804 1.00 90.44 176 TYR A O 1
ATOM 1454 N N . GLN A 1 177 ? 1.890 3.965 -4.316 1.00 91.06 177 GLN A N 1
ATOM 1455 C CA . GLN A 1 177 ? 2.073 3.886 -5.759 1.00 91.06 177 GLN A CA 1
ATOM 1456 C C . GLN A 1 177 ? 3.548 4.086 -6.116 1.00 91.06 177 GLN A C 1
ATOM 1458 O O . GLN A 1 177 ? 4.285 4.770 -5.398 1.00 91.06 177 GLN A O 1
ATOM 1463 N N . ARG A 1 178 ? 3.967 3.519 -7.246 1.00 90.25 178 ARG A N 1
ATOM 1464 C CA . ARG A 1 178 ? 5.292 3.770 -7.813 1.00 90.25 178 ARG A CA 1
ATOM 1465 C C . ARG A 1 178 ? 5.522 5.263 -8.022 1.00 90.25 178 ARG A C 1
ATOM 1467 O O . ARG A 1 178 ? 4.583 5.993 -8.326 1.00 90.25 178 ARG A O 1
ATOM 1474 N N . PHE A 1 179 ? 6.764 5.700 -7.849 1.00 90.00 179 PHE A N 1
ATOM 1475 C CA . PHE A 1 179 ? 7.203 7.094 -7.899 1.00 90.00 179 PHE A CA 1
ATOM 1476 C C . PHE A 1 179 ? 6.764 7.969 -6.715 1.00 90.00 179 PHE A C 1
ATOM 1478 O O . PHE A 1 179 ? 6.969 9.185 -6.736 1.00 90.00 179 PHE A O 1
ATOM 1485 N N . LYS A 1 180 ? 6.220 7.382 -5.640 1.00 89.19 180 LYS A N 1
ATOM 1486 C CA . LYS A 1 180 ? 5.965 8.113 -4.392 1.00 89.19 180 LYS A CA 1
ATOM 1487 C C . LYS A 1 180 ? 7.266 8.654 -3.794 1.00 89.19 180 LYS A C 1
ATOM 1489 O O . LYS A 1 180 ? 8.171 7.877 -3.482 1.00 89.19 180 LYS A O 1
ATOM 1494 N N . GLY A 1 181 ? 7.317 9.955 -3.510 1.00 83.56 181 GLY A N 1
ATOM 1495 C CA . GLY A 1 181 ? 8.509 10.635 -2.995 1.00 83.56 181 GLY A CA 1
ATOM 1496 C C . GLY A 1 181 ? 9.618 10.816 -4.035 1.00 83.56 181 GLY A C 1
ATOM 1497 O O . GLY A 1 181 ? 10.791 10.837 -3.663 1.00 83.56 181 GLY A O 1
ATOM 1498 N N . THR A 1 182 ? 9.241 10.874 -5.313 1.00 84.81 182 THR A N 1
ATOM 1499 C CA . THR A 1 182 ? 10.090 11.309 -6.433 1.00 84.81 182 THR A CA 1
ATOM 1500 C C . THR A 1 182 ? 9.603 12.658 -6.946 1.00 84.81 182 THR A C 1
ATOM 1502 O O . THR A 1 182 ? 8.482 13.070 -6.632 1.00 84.81 182 THR A O 1
ATOM 1505 N N . ILE A 1 183 ? 10.359 13.292 -7.841 1.00 81.12 183 ILE A N 1
ATOM 1506 C CA . ILE A 1 183 ? 9.897 14.522 -8.503 1.00 81.12 183 ILE A CA 1
ATOM 1507 C C . ILE A 1 183 ? 8.581 14.358 -9.295 1.00 81.12 183 ILE A C 1
ATOM 1509 O O . ILE A 1 183 ? 7.897 15.348 -9.547 1.00 81.12 183 ILE A O 1
ATOM 1513 N N . TYR A 1 184 ? 8.198 13.138 -9.702 1.00 84.56 184 TYR A N 1
ATOM 1514 C CA . TYR A 1 184 ? 6.926 12.913 -10.405 1.00 84.56 184 TYR A CA 1
ATOM 1515 C C . TYR A 1 184 ? 5.709 13.165 -9.506 1.00 84.56 184 TYR A C 1
ATOM 1517 O O . TYR A 1 184 ? 4.631 13.466 -10.016 1.00 84.56 184 TYR A O 1
ATOM 1525 N N . GLU A 1 185 ? 5.864 13.080 -8.183 1.00 84.19 185 GLU A N 1
ATOM 1526 C CA . GLU A 1 185 ? 4.814 13.467 -7.237 1.00 84.19 185 GLU A CA 1
ATOM 1527 C C . GLU A 1 185 ? 4.562 14.982 -7.259 1.00 84.19 185 GLU A C 1
ATOM 1529 O O . GLU A 1 185 ? 3.412 15.429 -7.242 1.00 84.19 185 GLU A O 1
ATOM 1534 N N . ASP A 1 186 ? 5.631 15.764 -7.384 1.00 78.19 186 ASP A N 1
ATOM 1535 C CA . ASP A 1 186 ? 5.612 17.220 -7.308 1.00 78.19 186 ASP A CA 1
ATOM 1536 C C . ASP A 1 186 ? 5.582 17.848 -8.710 1.00 78.19 186 ASP A C 1
ATOM 1538 O O . ASP A 1 186 ? 6.534 18.480 -9.178 1.00 78.19 186 ASP A O 1
ATOM 1542 N N . SER A 1 187 ? 4.442 17.712 -9.398 1.00 74.31 187 SER A N 1
ATOM 1543 C CA . SER A 1 187 ? 4.273 18.160 -10.792 1.00 74.31 187 SER A CA 1
ATOM 1544 C C . SER A 1 187 ? 4.574 19.644 -11.035 1.00 74.31 187 SER A C 1
ATOM 1546 O O . SER A 1 187 ? 4.821 20.040 -12.170 1.00 74.31 187 SER A O 1
ATOM 1548 N N . TYR A 1 188 ? 4.566 20.472 -9.990 1.00 72.88 188 TYR A N 1
ATOM 1549 C CA . TYR A 1 188 ? 4.893 21.898 -10.054 1.00 72.88 188 TYR A CA 1
ATOM 1550 C C . TYR A 1 188 ? 6.396 22.184 -10.226 1.00 72.88 188 TYR A C 1
ATOM 1552 O O . TYR A 1 188 ? 6.756 23.315 -10.542 1.00 72.88 188 TYR A O 1
ATOM 1560 N N . TYR A 1 189 ? 7.276 21.190 -10.055 1.00 72.38 189 TYR A N 1
ATOM 1561 C CA . TYR A 1 189 ? 8.696 21.301 -10.414 1.00 72.38 189 TYR A CA 1
ATOM 1562 C C . TYR A 1 189 ? 8.987 20.889 -11.864 1.00 72.38 189 TYR A C 1
ATOM 1564 O O . TYR A 1 189 ? 10.080 21.157 -12.377 1.00 72.38 189 TYR A O 1
ATOM 1572 N N . LEU A 1 190 ? 8.033 20.242 -12.535 1.00 72.94 190 LEU A N 1
ATOM 1573 C CA . LEU A 1 190 ? 8.213 19.657 -13.858 1.00 72.94 190 LEU A CA 1
ATOM 1574 C C . LEU A 1 190 ? 7.730 20.607 -14.954 1.00 72.94 190 LEU A C 1
ATOM 1576 O O . LEU A 1 190 ? 6.625 21.140 -14.898 1.00 72.94 190 LEU A O 1
ATOM 1580 N N . LYS A 1 191 ? 8.544 20.776 -16.004 1.00 70.69 191 LYS A N 1
ATOM 1581 C CA . LYS A 1 191 ? 8.120 21.502 -17.211 1.00 70.69 191 LYS A CA 1
ATOM 1582 C C . LYS A 1 191 ? 7.127 20.685 -18.049 1.00 70.69 191 LYS A C 1
ATOM 1584 O O . LYS A 1 191 ? 6.252 21.257 -18.692 1.00 70.69 191 LYS A O 1
ATOM 1589 N N . ASP A 1 192 ? 7.266 19.356 -18.048 1.00 72.44 192 ASP A N 1
ATOM 1590 C CA . ASP A 1 192 ? 6.343 18.429 -18.711 1.00 72.44 192 ASP A CA 1
ATOM 1591 C C . ASP A 1 192 ? 5.401 17.788 -17.680 1.00 72.44 192 ASP A C 1
ATOM 1593 O O . ASP A 1 192 ? 5.784 16.881 -16.939 1.00 72.44 192 ASP A O 1
ATOM 1597 N N . ALA A 1 193 ? 4.150 18.253 -17.647 1.00 70.75 193 ALA A N 1
ATOM 1598 C CA . ALA A 1 193 ? 3.128 17.747 -16.732 1.00 70.75 193 ALA A CA 1
ATOM 1599 C C . ALA A 1 193 ? 2.759 16.270 -16.985 1.00 70.75 193 ALA A C 1
ATOM 1601 O O . ALA A 1 193 ? 2.208 15.623 -16.092 1.00 70.75 193 ALA A O 1
ATOM 1602 N N . VAL A 1 194 ? 3.087 15.706 -18.160 1.00 77.19 194 VAL A N 1
ATOM 1603 C CA . VAL A 1 194 ? 2.848 14.283 -18.467 1.00 77.19 194 VAL A CA 1
ATOM 1604 C C . VAL A 1 194 ? 3.627 13.371 -17.521 1.00 77.19 194 VAL A C 1
ATOM 1606 O O . VAL A 1 194 ? 3.127 12.314 -17.143 1.00 77.19 194 VAL A O 1
ATOM 1609 N N . LEU A 1 195 ? 4.813 13.789 -17.074 1.00 79.44 195 LEU A N 1
ATOM 1610 C CA . LEU A 1 195 ? 5.623 13.015 -16.133 1.00 79.44 195 LEU A CA 1
ATOM 1611 C C . LEU A 1 195 ? 4.949 12.898 -14.756 1.00 79.44 195 LEU A C 1
ATOM 1613 O O . LEU A 1 195 ? 4.976 11.831 -14.155 1.00 79.44 195 LEU A O 1
ATOM 1617 N N . GLY A 1 196 ? 4.226 13.928 -14.304 1.00 80.94 196 GLY A N 1
ATOM 1618 C CA . GLY A 1 196 ? 3.415 13.835 -13.082 1.00 80.94 196 GLY A CA 1
ATOM 1619 C C . GLY A 1 196 ? 2.235 12.858 -13.199 1.00 80.94 196 GLY A C 1
ATOM 1620 O O . GLY A 1 196 ? 1.736 12.320 -12.204 1.00 80.94 196 GLY A O 1
ATOM 1621 N N . TYR A 1 197 ? 1.797 12.562 -14.428 1.00 82.38 197 TYR A N 1
ATOM 1622 C CA . TYR A 1 197 ? 0.798 11.524 -14.673 1.00 82.38 197 TYR A CA 1
ATOM 1623 C C . TYR A 1 197 ? 1.354 10.108 -14.479 1.00 82.38 197 TYR A C 1
ATOM 1625 O O . TYR A 1 197 ? 0.594 9.209 -14.120 1.00 82.38 197 TYR A O 1
ATOM 1633 N N . LEU A 1 198 ? 2.668 9.909 -14.637 1.00 83.88 198 LEU A N 1
ATOM 1634 C CA . LEU A 1 198 ? 3.310 8.625 -14.339 1.00 83.88 198 LEU A CA 1
ATOM 1635 C C . LEU A 1 198 ? 3.216 8.268 -12.853 1.00 83.88 198 LEU A C 1
ATOM 1637 O O . LEU A 1 198 ? 3.187 7.088 -12.534 1.00 83.88 198 LEU A O 1
ATOM 1641 N N . TYR A 1 199 ? 3.107 9.253 -11.958 1.00 86.81 199 TYR A N 1
ATOM 1642 C CA . TYR A 1 199 ? 2.794 9.028 -10.546 1.00 86.81 199 TYR A CA 1
ATOM 1643 C C . TYR A 1 199 ? 1.278 8.971 -10.302 1.00 86.81 199 TYR A C 1
ATOM 1645 O O . TYR A 1 199 ? 0.746 7.955 -9.871 1.00 86.81 199 TYR A O 1
ATOM 1653 N N . SER A 1 200 ? 0.539 10.036 -10.620 1.00 83.69 200 SER A N 1
ATOM 1654 C CA . SER A 1 200 ? -0.886 10.136 -10.244 1.00 83.69 200 SER A CA 1
ATOM 1655 C C . SER A 1 200 ? -1.804 9.122 -10.942 1.00 83.69 200 SER A C 1
ATOM 1657 O O . SER A 1 200 ? -2.857 8.766 -10.411 1.00 83.69 200 SER A O 1
ATOM 1659 N N . GLY A 1 201 ? -1.425 8.664 -12.137 1.00 80.38 201 GLY A N 1
ATOM 1660 C CA . GLY A 1 201 ? -2.163 7.684 -12.930 1.00 80.38 201 GLY A CA 1
ATOM 1661 C C . GLY A 1 201 ? -1.663 6.249 -12.786 1.00 80.38 201 GLY A C 1
ATOM 1662 O O . GLY A 1 201 ? -2.259 5.356 -13.393 1.00 80.38 201 GLY A O 1
ATOM 1663 N N . THR A 1 202 ? -0.590 6.002 -12.026 1.00 84.12 202 THR A N 1
ATOM 1664 C CA . THR A 1 202 ? -0.063 4.643 -11.879 1.00 84.12 202 THR A CA 1
ATOM 1665 C C . THR A 1 202 ? -0.857 3.846 -10.860 1.00 84.12 202 THR A C 1
ATOM 1667 O O . THR A 1 202 ? -1.237 4.320 -9.792 1.00 84.12 202 THR A O 1
ATOM 1670 N N . ALA A 1 203 ? -1.096 2.588 -11.194 1.00 85.12 203 ALA A N 1
ATOM 1671 C CA . ALA A 1 203 ? -1.564 1.594 -10.241 1.00 85.12 203 ALA A CA 1
ATOM 1672 C C . ALA A 1 203 ? -0.489 0.529 -9.981 1.00 85.12 203 ALA A C 1
ATOM 1674 O O . ALA A 1 203 ? -0.771 -0.496 -9.366 1.00 85.12 203 ALA A O 1
ATOM 1675 N N . GLN A 1 204 ? 0.738 0.773 -10.455 1.00 91.75 204 GLN A N 1
ATOM 1676 C CA . GLN A 1 204 ? 1.891 -0.046 -10.130 1.00 91.75 204 GLN A CA 1
ATOM 1677 C C . GLN A 1 204 ? 2.332 0.239 -8.687 1.00 91.75 204 GLN A C 1
ATOM 1679 O O . GLN A 1 204 ? 2.375 1.409 -8.286 1.00 91.75 204 GLN A O 1
ATOM 1684 N N . PRO A 1 205 ? 2.675 -0.795 -7.907 1.00 93.12 205 PRO A N 1
ATOM 1685 C CA . PRO A 1 205 ? 3.217 -0.612 -6.571 1.00 93.12 205 PRO A CA 1
ATOM 1686 C C . PRO A 1 205 ? 4.607 0.032 -6.595 1.00 93.12 205 PRO A C 1
ATOM 1688 O O . PRO A 1 205 ? 5.394 -0.171 -7.520 1.00 93.12 205 PRO A O 1
ATOM 1691 N N . GLN A 1 206 ? 4.914 0.779 -5.537 1.00 93.62 206 GLN A N 1
ATOM 1692 C CA . GLN A 1 206 ? 6.275 1.194 -5.208 1.00 93.62 206 GLN A CA 1
ATOM 1693 C C . GLN A 1 206 ? 7.183 -0.025 -5.019 1.00 93.62 206 GLN A C 1
ATOM 1695 O O . GLN A 1 206 ? 6.740 -1.056 -4.512 1.00 93.62 206 GLN A O 1
ATOM 1700 N N . ALA A 1 207 ? 8.460 0.106 -5.385 1.00 94.44 207 ALA A N 1
ATOM 1701 C CA . ALA A 1 207 ? 9.466 -0.898 -5.074 1.00 94.44 207 ALA A CA 1
ATOM 1702 C C . ALA A 1 207 ? 9.660 -0.992 -3.552 1.00 94.44 207 ALA A C 1
ATOM 1704 O O . ALA A 1 207 ? 10.298 -0.144 -2.915 1.00 94.44 207 ALA A O 1
ATOM 1705 N N . GLU A 1 208 ? 9.076 -2.023 -2.947 1.00 95.38 208 GLU A N 1
ATOM 1706 C CA . GLU A 1 208 ? 9.113 -2.244 -1.509 1.00 95.38 208 GLU A CA 1
ATOM 1707 C C . GLU A 1 208 ? 9.233 -3.726 -1.161 1.00 95.38 208 GLU A C 1
ATOM 1709 O O . GLU A 1 208 ? 8.765 -4.609 -1.882 1.00 95.38 208 GLU A O 1
ATOM 1714 N N . LYS A 1 209 ? 9.856 -3.987 -0.013 1.00 96.81 209 LYS A N 1
ATOM 1715 C CA . LYS A 1 209 ? 9.916 -5.310 0.603 1.00 96.81 209 LYS A CA 1
ATOM 1716 C C . LYS A 1 209 ? 9.365 -5.242 2.014 1.00 96.81 209 LYS A C 1
ATOM 1718 O O . LYS A 1 209 ? 9.717 -4.332 2.761 1.00 96.81 209 LYS A O 1
ATOM 1723 N N . GLY A 1 210 ? 8.515 -6.176 2.407 1.00 97.12 210 GLY A N 1
ATOM 1724 C CA . GLY A 1 210 ? 7.888 -6.085 3.717 1.00 97.12 210 GLY A CA 1
ATOM 1725 C C . GLY A 1 210 ? 6.979 -7.238 4.080 1.00 97.12 210 GLY A C 1
ATOM 1726 O O . GLY A 1 210 ? 6.622 -8.076 3.251 1.00 97.12 210 GLY A O 1
ATOM 1727 N N . LEU A 1 211 ? 6.605 -7.232 5.352 1.00 97.44 211 LEU A N 1
ATOM 1728 C CA . LEU A 1 211 ? 5.687 -8.162 5.974 1.00 97.44 211 LEU A CA 1
ATOM 1729 C C . LEU A 1 211 ? 4.473 -7.386 6.478 1.00 97.44 211 LEU A C 1
ATOM 1731 O O . LEU A 1 211 ? 4.605 -6.458 7.273 1.00 97.44 211 LEU A O 1
ATOM 1735 N N . TYR A 1 212 ? 3.298 -7.800 6.036 1.00 97.88 212 TYR A N 1
ATOM 1736 C CA . TYR A 1 212 ? 2.025 -7.392 6.597 1.00 97.88 212 TYR A CA 1
ATOM 1737 C C . TYR A 1 212 ? 1.386 -8.594 7.278 1.00 97.88 212 TYR A C 1
ATOM 1739 O O . TYR A 1 212 ? 1.359 -9.688 6.714 1.00 97.88 212 TYR A O 1
ATOM 1747 N N . TYR A 1 213 ? 0.842 -8.405 8.471 1.00 97.50 213 TYR A N 1
ATOM 1748 C CA . TYR A 1 213 ? -0.057 -9.379 9.053 1.00 97.50 213 TYR A CA 1
ATOM 1749 C C . TYR A 1 213 ? -1.254 -8.705 9.705 1.00 97.50 213 TYR A C 1
ATOM 1751 O O . TYR A 1 213 ? -1.180 -7.588 10.217 1.00 97.50 213 TYR A O 1
ATOM 1759 N N . SER A 1 214 ? -2.369 -9.419 9.703 1.00 97.94 214 SER A N 1
ATOM 1760 C CA . SER A 1 214 ? -3.599 -9.015 10.362 1.00 97.94 214 SER A CA 1
ATOM 1761 C C . SER A 1 214 ? -4.157 -10.193 11.132 1.00 97.94 214 SER A C 1
ATOM 1763 O O . SER A 1 214 ? -4.165 -11.321 10.646 1.00 97.94 214 SER A O 1
ATOM 1765 N N . THR A 1 215 ? -4.623 -9.943 12.345 1.00 98.38 215 THR A N 1
ATOM 1766 C CA . THR A 1 215 ? -5.314 -10.937 13.148 1.00 98.38 215 THR A CA 1
ATOM 1767 C C . THR A 1 215 ? -6.563 -10.353 13.763 1.00 98.38 215 THR A C 1
ATOM 1769 O O . THR A 1 215 ? -6.557 -9.236 14.280 1.00 98.38 215 THR A O 1
ATOM 1772 N N . ARG A 1 216 ? -7.639 -11.133 13.746 1.00 98.12 216 ARG A N 1
ATOM 1773 C CA . ARG A 1 216 ? -8.867 -10.849 14.479 1.00 98.12 216 ARG A CA 1
ATOM 1774 C C . ARG A 1 216 ? -9.147 -12.013 15.407 1.00 98.12 216 ARG A C 1
ATOM 1776 O O . ARG A 1 216 ? -9.316 -13.143 14.953 1.00 98.12 216 ARG A O 1
ATOM 1783 N N . TYR A 1 217 ? -9.285 -11.719 16.691 1.00 98.25 217 TYR A N 1
ATOM 1784 C CA . TYR A 1 217 ? -9.646 -12.706 17.696 1.00 98.25 217 TYR A CA 1
ATOM 1785 C C . TYR A 1 217 ? -10.901 -12.275 18.452 1.00 98.25 217 TYR A C 1
ATOM 1787 O O . TYR A 1 217 ? -10.959 -11.214 19.076 1.00 98.25 217 TYR A O 1
ATOM 1795 N N . GLN A 1 218 ? -11.934 -13.105 18.387 1.00 97.56 218 GLN A N 1
ATOM 1796 C CA . GLN A 1 218 ? -13.158 -12.957 19.154 1.00 97.56 218 GLN A CA 1
ATOM 1797 C C . GLN A 1 218 ? -12.979 -13.649 20.507 1.00 97.56 218 GLN A C 1
ATOM 1799 O O . GLN A 1 218 ? -13.325 -14.816 20.673 1.00 97.56 218 GLN A O 1
ATOM 1804 N N . ILE A 1 219 ? -12.460 -12.896 21.477 1.00 96.38 219 ILE A N 1
ATOM 1805 C CA . ILE A 1 219 ? -12.266 -13.351 22.863 1.00 96.38 219 ILE A CA 1
ATOM 1806 C C . ILE A 1 219 ? -13.616 -13.750 23.480 1.00 96.38 219 ILE A C 1
ATOM 1808 O O . ILE A 1 219 ? -13.722 -14.738 24.199 1.00 96.38 219 ILE A O 1
ATOM 1812 N N . HIS A 1 220 ? -14.664 -12.981 23.175 1.00 95.94 220 HIS A N 1
ATOM 1813 C CA . HIS A 1 220 ? -16.040 -13.242 23.589 1.00 95.94 220 HIS A CA 1
ATOM 1814 C C . HIS A 1 220 ? -17.014 -12.689 22.536 1.00 95.94 220 HIS A C 1
ATOM 1816 O O . HIS A 1 220 ? -16.654 -11.814 21.752 1.00 95.94 220 HIS A O 1
ATOM 1822 N N . ARG A 1 221 ? -18.287 -13.114 22.522 1.00 92.56 221 ARG A N 1
ATOM 1823 C CA . ARG A 1 221 ? -19.297 -12.584 21.569 1.00 92.56 221 ARG A CA 1
ATOM 1824 C C . ARG A 1 221 ? -19.403 -11.050 21.582 1.00 92.56 221 ARG A C 1
ATOM 1826 O O . ARG A 1 221 ? -19.673 -10.426 20.556 1.00 92.56 221 ARG A O 1
ATOM 1833 N N . SER A 1 222 ? -19.174 -10.448 22.751 1.00 95.81 222 SER A N 1
ATOM 1834 C CA . SER A 1 222 ? -19.181 -8.999 22.956 1.00 95.81 222 SER A CA 1
ATOM 1835 C C . SER A 1 222 ? -17.802 -8.351 22.858 1.00 95.81 222 SER A C 1
ATOM 1837 O O . SER A 1 222 ? -17.756 -7.130 22.863 1.00 95.81 222 SER A O 1
ATOM 1839 N N . LEU A 1 223 ? -16.701 -9.101 22.762 1.00 96.81 223 LEU A N 1
ATOM 1840 C CA . LEU A 1 223 ? -15.343 -8.554 22.798 1.00 96.81 223 LEU A CA 1
ATOM 1841 C C . LEU A 1 223 ? -14.501 -9.111 21.650 1.00 96.81 223 LEU A C 1
ATOM 1843 O O . LEU A 1 223 ? -14.195 -10.304 21.610 1.00 96.81 223 LEU A O 1
ATOM 1847 N N . VAL A 1 224 ? -14.119 -8.233 20.726 1.00 97.88 224 VAL A N 1
ATOM 1848 C CA . VAL A 1 224 ? -13.310 -8.579 19.553 1.00 97.88 224 VAL A CA 1
ATOM 1849 C C . VAL A 1 224 ? -12.042 -7.739 19.558 1.00 97.88 224 VAL A C 1
ATOM 1851 O O . VAL A 1 224 ? -12.115 -6.515 19.618 1.00 97.88 224 VAL A O 1
ATOM 1854 N N . ALA A 1 225 ? -10.894 -8.398 19.471 1.00 98.25 225 ALA A N 1
ATOM 1855 C CA . ALA A 1 225 ? -9.603 -7.766 19.260 1.00 98.25 225 ALA A CA 1
ATOM 1856 C C . ALA A 1 225 ? -9.209 -7.878 17.783 1.00 98.25 225 ALA A C 1
ATOM 1858 O O . ALA A 1 225 ? -9.477 -8.889 17.131 1.00 98.25 225 ALA A O 1
ATOM 1859 N N . THR A 1 226 ? -8.595 -6.836 17.238 1.00 98.25 226 THR A N 1
ATOM 1860 C CA . THR A 1 226 ? -8.006 -6.824 15.895 1.00 98.25 226 THR A CA 1
ATOM 1861 C C . THR A 1 226 ? -6.638 -6.168 15.972 1.00 98.25 226 THR A C 1
ATOM 1863 O O . THR A 1 226 ? -6.501 -5.110 16.581 1.00 98.25 226 THR A O 1
ATOM 1866 N N . ILE A 1 227 ? -5.623 -6.798 15.395 1.00 98.38 227 ILE A N 1
ATOM 1867 C CA . ILE A 1 227 ? -4.267 -6.260 15.319 1.00 98.38 227 ILE A CA 1
ATOM 1868 C C . ILE A 1 227 ? -3.821 -6.336 13.868 1.00 98.38 227 ILE A C 1
ATOM 1870 O O . ILE A 1 227 ? -3.913 -7.388 13.248 1.00 98.38 227 ILE A O 1
ATOM 1874 N N . GLU A 1 228 ? -3.305 -5.231 13.353 1.00 97.94 228 GLU A N 1
ATOM 1875 C CA . GLU A 1 228 ? -2.710 -5.135 12.026 1.00 97.94 228 GLU A CA 1
ATOM 1876 C C . GLU A 1 228 ? -1.304 -4.569 12.163 1.00 97.94 228 GLU A C 1
ATOM 1878 O O . GLU A 1 228 ? -1.125 -3.497 12.747 1.00 97.94 228 GLU A O 1
ATOM 1883 N N . GLN A 1 229 ? -0.312 -5.267 11.621 1.00 97.50 229 GLN A N 1
ATOM 1884 C CA . GLN A 1 229 ? 1.052 -4.771 11.548 1.00 97.50 229 GLN A CA 1
ATOM 1885 C C . GLN A 1 229 ? 1.559 -4.815 10.112 1.00 97.50 229 GLN A C 1
ATOM 1887 O O . GLN A 1 229 ? 1.403 -5.810 9.418 1.00 97.50 229 GLN A O 1
ATOM 1892 N N . ASP A 1 230 ? 2.201 -3.738 9.683 1.00 97.38 230 ASP A N 1
ATOM 1893 C CA . ASP A 1 230 ? 2.921 -3.648 8.421 1.00 97.38 230 ASP A CA 1
ATOM 1894 C C . ASP A 1 230 ? 4.322 -3.126 8.710 1.00 97.38 230 ASP A C 1
ATOM 1896 O O . ASP A 1 230 ? 4.473 -2.032 9.258 1.00 97.38 230 ASP A O 1
ATOM 1900 N N . ILE A 1 231 ? 5.339 -3.905 8.365 1.00 96.94 231 ILE A N 1
ATOM 1901 C CA . ILE A 1 231 ? 6.743 -3.511 8.440 1.00 96.94 231 ILE A CA 1
ATOM 1902 C C . ILE A 1 231 ? 7.301 -3.655 7.039 1.00 96.94 231 ILE A C 1
ATOM 1904 O O . ILE A 1 231 ? 7.343 -4.759 6.492 1.00 96.94 231 ILE A O 1
ATOM 1908 N N . TRP A 1 232 ? 7.743 -2.555 6.448 1.00 96.25 232 TRP A N 1
ATOM 1909 C CA . TRP A 1 232 ? 8.272 -2.587 5.096 1.00 96.25 232 TRP A CA 1
ATOM 1910 C C . TRP A 1 232 ? 9.407 -1.600 4.912 1.00 96.25 232 TRP A C 1
ATOM 1912 O O . TRP A 1 232 ? 9.538 -0.609 5.622 1.00 96.25 232 TRP A O 1
ATOM 1922 N N . GLN A 1 233 ? 10.248 -1.897 3.939 1.00 94.94 233 GLN A N 1
ATOM 1923 C CA . GLN A 1 233 ? 11.349 -1.068 3.516 1.00 94.94 233 GLN A CA 1
ATOM 1924 C C . GLN A 1 233 ? 11.129 -0.706 2.054 1.00 94.94 233 GLN A C 1
ATOM 1926 O O . GLN A 1 233 ? 10.973 -1.587 1.205 1.00 94.94 233 GLN A O 1
ATOM 1931 N N . ARG A 1 234 ? 11.171 0.588 1.752 1.00 92.81 234 ARG A N 1
ATOM 1932 C CA . ARG A 1 234 ? 11.268 1.065 0.377 1.00 92.81 234 ARG A CA 1
ATOM 1933 C C . ARG A 1 234 ? 12.657 0.755 -0.170 1.00 92.81 234 ARG A C 1
ATOM 1935 O O . ARG A 1 234 ? 13.660 1.049 0.480 1.00 92.81 234 ARG A O 1
ATOM 1942 N N . VAL A 1 235 ? 12.730 0.141 -1.346 1.00 93.69 235 VAL A N 1
ATOM 1943 C CA . VAL A 1 235 ? 14.006 -0.321 -1.918 1.00 93.69 235 VAL A CA 1
ATOM 1944 C C . VAL A 1 235 ? 14.844 0.858 -2.418 1.00 93.69 235 VAL A C 1
ATOM 1946 O O . VAL A 1 235 ? 16.049 0.871 -2.186 1.00 93.69 235 VAL A O 1
ATOM 1949 N N . ALA A 1 236 ? 14.193 1.870 -2.999 1.00 90.25 236 ALA A N 1
ATOM 1950 C CA . ALA A 1 236 ? 14.813 3.037 -3.632 1.00 90.25 236 ALA A CA 1
ATOM 1951 C C . ALA A 1 236 ? 15.802 3.805 -2.737 1.00 90.25 236 ALA A C 1
ATOM 1953 O O . ALA A 1 236 ? 16.892 4.161 -3.178 1.00 90.25 236 ALA A O 1
ATOM 1954 N N . ASP A 1 237 ? 15.438 4.029 -1.472 1.00 88.38 237 ASP A N 1
ATOM 1955 C CA . ASP A 1 237 ? 16.210 4.830 -0.512 1.00 88.38 237 ASP A CA 1
ATOM 1956 C C . ASP A 1 237 ? 16.399 4.134 0.836 1.00 88.38 237 ASP A C 1
ATOM 1958 O O . ASP A 1 237 ? 16.738 4.768 1.831 1.00 88.38 237 ASP A O 1
ATOM 1962 N N . LYS A 1 238 ? 16.118 2.829 0.899 1.00 90.38 238 LYS A N 1
ATOM 1963 C CA . LYS A 1 238 ? 16.163 2.009 2.118 1.00 90.38 238 LYS A CA 1
ATOM 1964 C C . LYS A 1 238 ? 15.321 2.540 3.288 1.00 90.38 238 LYS A C 1
ATOM 1966 O O . LYS A 1 238 ? 15.527 2.097 4.417 1.00 90.38 238 LYS A O 1
ATOM 1971 N N . ALA A 1 239 ? 14.349 3.425 3.053 1.00 90.25 239 ALA A N 1
ATOM 1972 C CA . ALA A 1 239 ? 13.497 3.935 4.121 1.00 90.25 239 ALA A CA 1
ATOM 1973 C C . ALA A 1 239 ? 12.661 2.815 4.738 1.00 90.25 239 ALA A C 1
ATOM 1975 O O . ALA A 1 239 ? 11.893 2.147 4.047 1.00 90.25 239 ALA A O 1
ATOM 1976 N N . GLN A 1 240 ? 12.816 2.629 6.047 1.00 93.69 240 GLN A N 1
ATOM 1977 C CA . GLN A 1 240 ? 12.072 1.642 6.816 1.00 93.69 240 GLN A CA 1
ATOM 1978 C C . GLN A 1 240 ? 10.827 2.279 7.422 1.00 93.69 240 GLN A C 1
ATOM 1980 O O . GLN A 1 240 ? 10.875 3.364 8.005 1.00 93.69 240 GLN A O 1
ATOM 1985 N N . PHE A 1 241 ? 9.713 1.578 7.298 1.00 94.31 241 PHE A N 1
ATOM 1986 C CA . PHE A 1 241 ? 8.407 1.969 7.784 1.00 94.31 241 PHE A CA 1
ATOM 1987 C C . PHE A 1 241 ? 7.850 0.866 8.675 1.00 94.31 241 PHE A C 1
ATOM 1989 O O . PHE A 1 241 ? 8.047 -0.326 8.433 1.00 94.31 241 PHE A O 1
ATOM 1996 N N . SER A 1 242 ? 7.116 1.281 9.697 1.00 95.69 242 SER A N 1
ATOM 1997 C CA . SER A 1 242 ? 6.381 0.380 10.571 1.00 95.69 242 SER A CA 1
ATOM 1998 C C . SER A 1 242 ? 5.052 1.018 10.932 1.00 95.69 242 SER A C 1
ATOM 2000 O O . SER A 1 242 ? 4.982 2.202 11.281 1.00 95.69 242 SER A O 1
ATOM 2002 N N . ARG A 1 243 ? 3.983 0.236 10.832 1.00 95.56 243 ARG A N 1
ATOM 2003 C CA . ARG A 1 243 ? 2.635 0.603 11.248 1.00 95.56 243 ARG A CA 1
ATOM 2004 C C . ARG A 1 243 ? 2.048 -0.547 12.043 1.00 95.56 243 ARG A C 1
ATOM 2006 O O . ARG A 1 243 ? 1.851 -1.619 11.492 1.00 95.56 243 ARG A O 1
ATOM 2013 N N . LEU A 1 244 ? 1.708 -0.298 13.299 1.00 97.56 244 LEU A N 1
ATOM 2014 C CA . LEU A 1 244 ? 0.946 -1.199 14.152 1.00 97.56 244 LEU A CA 1
ATOM 2015 C C . LEU A 1 244 ? -0.373 -0.523 14.525 1.00 97.56 244 LEU A C 1
ATOM 2017 O O . LEU A 1 244 ? -0.379 0.595 15.041 1.00 97.56 244 LEU A O 1
ATOM 2021 N N . VAL A 1 245 ? -1.491 -1.196 14.278 1.00 97.75 245 VAL A N 1
ATOM 2022 C CA . VAL A 1 245 ? -2.828 -0.766 14.688 1.00 97.75 245 VAL A CA 1
ATOM 2023 C C . VAL A 1 245 ? -3.442 -1.873 15.527 1.00 97.75 245 VAL A C 1
ATOM 2025 O O . VAL A 1 245 ? -3.671 -2.972 15.038 1.00 97.75 245 VAL A O 1
ATOM 2028 N N . ALA A 1 246 ? -3.728 -1.576 16.788 1.00 98.12 246 ALA A N 1
ATOM 2029 C CA . ALA A 1 246 ? -4.475 -2.444 17.682 1.00 98.12 246 ALA A CA 1
ATOM 2030 C C . ALA A 1 246 ? -5.864 -1.848 17.919 1.00 98.12 246 ALA A C 1
ATOM 2032 O O . ALA A 1 246 ? -5.997 -0.659 18.212 1.00 98.12 246 ALA A O 1
ATOM 2033 N N . GLN A 1 247 ? -6.900 -2.667 17.805 1.00 98.06 247 GLN A N 1
ATOM 2034 C CA . GLN A 1 247 ? -8.285 -2.286 18.029 1.00 98.06 247 GLN A CA 1
ATOM 2035 C C . GLN A 1 247 ? -8.972 -3.291 18.950 1.00 98.06 247 GLN A C 1
ATOM 2037 O O . GLN A 1 247 ? -8.844 -4.501 18.779 1.00 98.06 247 GLN A O 1
ATOM 2042 N N . LEU A 1 248 ? -9.740 -2.777 19.904 1.00 98.19 248 LEU A N 1
ATOM 2043 C CA . LEU A 1 248 ? -10.598 -3.548 20.787 1.00 98.19 248 LEU A CA 1
ATOM 2044 C C . LEU A 1 248 ? -12.028 -3.023 20.667 1.00 98.19 248 LEU A C 1
ATOM 2046 O O . LEU A 1 248 ? -12.298 -1.871 21.001 1.00 98.19 248 LEU A O 1
ATOM 2050 N N . ASP A 1 249 ? -12.934 -3.872 20.195 1.00 97.12 249 ASP A N 1
ATOM 2051 C CA . ASP A 1 249 ? -14.360 -3.584 20.065 1.00 97.12 249 ASP A CA 1
ATOM 2052 C C . ASP A 1 249 ? -15.142 -4.321 21.161 1.00 97.12 249 ASP A C 1
ATOM 2054 O O . ASP A 1 249 ? -15.262 -5.551 21.138 1.00 97.12 249 ASP A O 1
ATOM 2058 N N . TYR A 1 250 ? -15.723 -3.564 22.092 1.00 97.50 250 TYR A N 1
ATOM 2059 C CA . TYR A 1 250 ? -16.580 -4.061 23.165 1.00 97.50 250 TYR A CA 1
ATOM 2060 C C . TYR A 1 250 ? -18.052 -3.694 22.929 1.00 97.50 250 TYR A C 1
ATOM 2062 O O . TYR A 1 250 ? -18.401 -2.546 22.663 1.00 97.50 250 TYR A O 1
ATOM 2070 N N . ARG A 1 251 ? -18.942 -4.682 23.015 1.00 95.69 251 ARG A N 1
ATOM 2071 C CA . ARG A 1 251 ? -20.379 -4.593 22.711 1.00 95.69 251 ARG A CA 1
ATOM 2072 C C . ARG A 1 251 ? -21.199 -5.224 23.843 1.00 95.69 251 ARG A C 1
ATOM 2074 O O . ARG A 1 251 ? -21.692 -6.340 23.666 1.00 95.69 251 ARG A O 1
ATOM 2081 N N . PRO A 1 252 ? -21.318 -4.566 25.012 1.00 91.62 252 PRO A N 1
ATOM 2082 C CA . PRO A 1 252 ? -22.013 -5.131 26.173 1.00 91.62 252 PRO A CA 1
ATOM 2083 C C . PRO A 1 252 ? -23.484 -5.434 25.873 1.00 91.62 252 PRO A C 1
ATOM 2085 O O . PRO A 1 252 ? -23.999 -6.488 26.234 1.00 91.62 252 PRO A O 1
ATOM 2088 N N . LEU A 1 253 ? -24.138 -4.519 25.157 1.00 87.56 253 LEU A N 1
ATOM 2089 C CA . LEU A 1 253 ? -25.507 -4.630 24.666 1.00 87.56 253 LEU A CA 1
ATOM 2090 C C . LEU A 1 253 ? -25.505 -4.317 23.170 1.00 87.56 253 LEU A C 1
ATOM 2092 O O . LEU A 1 253 ? -24.688 -3.525 22.712 1.00 87.56 253 LEU A O 1
ATOM 2096 N N . PHE A 1 254 ? -26.449 -4.866 22.403 1.00 80.94 254 PHE A N 1
ATOM 2097 C CA . PHE A 1 254 ? -26.496 -4.677 20.942 1.00 80.94 254 PHE A CA 1
ATOM 2098 C C . PHE A 1 254 ? -26.497 -3.196 20.505 1.00 80.94 254 PHE A C 1
ATOM 2100 O O . PHE A 1 254 ? -25.968 -2.858 19.444 1.00 80.94 254 PHE A O 1
ATOM 2107 N N . LYS A 1 255 ? -27.068 -2.317 21.339 1.00 91.62 255 LYS A N 1
ATOM 2108 C CA . LYS A 1 255 ? -27.178 -0.875 21.087 1.00 91.62 255 LYS A CA 1
ATOM 2109 C C . LYS A 1 255 ? -25.903 -0.088 21.402 1.00 91.62 255 LYS A C 1
ATOM 2111 O O . LYS A 1 255 ? -25.712 0.961 20.803 1.00 91.62 255 LYS A O 1
ATOM 2116 N N . PHE A 1 256 ? -25.039 -0.572 22.294 1.00 94.44 256 PHE A N 1
ATOM 2117 C CA . PHE A 1 256 ? -23.834 0.146 22.718 1.00 94.44 256 PHE A CA 1
ATOM 2118 C C . PHE A 1 256 ? -22.577 -0.538 22.193 1.00 94.44 256 PHE A C 1
ATOM 2120 O O . PHE A 1 256 ? -22.399 -1.750 22.334 1.00 94.44 256 PHE A O 1
ATOM 2127 N N . ARG A 1 257 ? -21.676 0.248 21.613 1.00 95.81 257 ARG A N 1
ATOM 2128 C CA . ARG A 1 257 ? -20.355 -0.207 21.194 1.00 95.81 257 ARG A CA 1
ATOM 2129 C C . ARG A 1 257 ? -19.308 0.774 21.683 1.00 95.81 257 ARG A C 1
ATOM 2131 O O . ARG A 1 257 ? -19.415 1.964 21.432 1.00 95.81 257 ARG A O 1
ATOM 2138 N N . PHE A 1 258 ? -18.283 0.243 22.319 1.00 97.38 258 PHE A N 1
ATOM 2139 C CA . PHE A 1 258 ? -17.084 0.971 22.684 1.00 97.38 258 PHE A CA 1
ATOM 2140 C C . PHE A 1 258 ? -15.938 0.423 21.855 1.00 97.38 258 PHE A C 1
ATOM 2142 O O . PHE A 1 258 ? -15.762 -0.792 21.767 1.00 97.38 258 PHE A O 1
ATOM 2149 N N . ARG A 1 259 ? -15.179 1.313 21.235 1.00 97.19 259 ARG A N 1
ATOM 2150 C CA . ARG A 1 259 ? -14.008 0.967 20.447 1.00 97.19 259 ARG A CA 1
ATOM 2151 C C . ARG A 1 259 ? -12.815 1.716 20.993 1.00 97.19 259 ARG A C 1
ATOM 2153 O O . ARG A 1 259 ? -12.838 2.936 21.117 1.00 97.19 259 ARG A O 1
ATOM 2160 N N . ILE A 1 260 ? -11.762 0.971 21.273 1.00 97.75 260 ILE A N 1
ATOM 2161 C CA . ILE A 1 260 ? -10.448 1.517 21.579 1.00 97.75 260 ILE A CA 1
ATOM 2162 C C . ILE A 1 260 ? -9.567 1.179 20.392 1.00 97.75 260 ILE A C 1
ATOM 2164 O O . ILE A 1 260 ? -9.475 0.015 20.015 1.00 97.75 260 ILE A O 1
ATOM 2168 N N . ARG A 1 261 ? -8.933 2.180 19.791 1.00 97.00 261 ARG A N 1
ATOM 2169 C CA . ARG A 1 261 ? -7.974 1.987 18.708 1.00 97.00 261 ARG A CA 1
ATOM 2170 C C . ARG A 1 261 ? -6.681 2.705 19.039 1.00 97.00 261 ARG A C 1
ATOM 2172 O O . ARG A 1 261 ? -6.686 3.909 19.258 1.00 97.00 261 ARG A O 1
ATOM 2179 N N . GLN A 1 262 ? -5.582 1.975 19.006 1.00 97.25 262 GLN A N 1
ATOM 2180 C CA . GLN A 1 262 ? -4.240 2.492 19.178 1.00 97.25 262 GLN A CA 1
ATOM 2181 C C . GLN A 1 262 ? -3.450 2.267 17.892 1.00 97.25 262 GLN A C 1
ATOM 2183 O O . GLN A 1 262 ? -3.364 1.146 17.400 1.00 97.25 262 GLN A O 1
ATOM 2188 N N . LYS A 1 263 ? -2.879 3.333 17.340 1.00 95.94 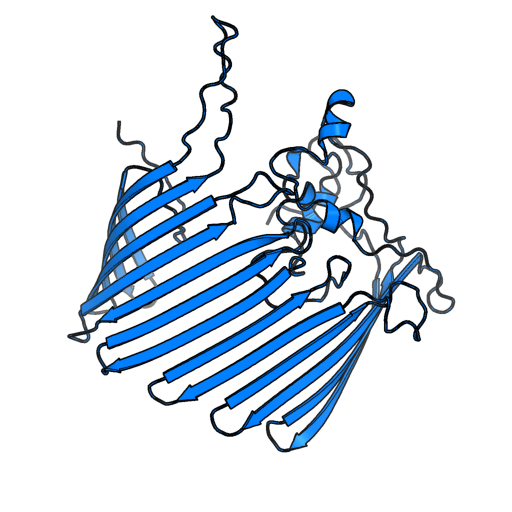263 LYS A N 1
ATOM 2189 C CA . LYS A 1 263 ? -2.014 3.306 16.161 1.00 95.94 263 LYS A CA 1
ATOM 2190 C C . LYS A 1 263 ? -0.630 3.810 16.548 1.00 95.94 263 LYS A C 1
ATOM 2192 O O . LYS A 1 263 ? -0.508 4.888 17.125 1.00 95.94 263 LYS A O 1
ATOM 2197 N N . TRP A 1 264 ? 0.392 3.067 16.157 1.00 95.94 264 TRP A N 1
ATOM 2198 C CA . TRP A 1 264 ? 1.782 3.499 16.126 1.00 95.94 264 TRP A CA 1
ATOM 2199 C C . TRP A 1 264 ? 2.255 3.410 14.689 1.00 95.94 264 TRP A C 1
ATOM 2201 O O . TRP A 1 264 ? 2.169 2.354 14.068 1.00 95.94 264 TRP A O 1
ATOM 2211 N N . GLN A 1 265 ? 2.715 4.518 14.136 1.00 94.44 265 GLN A N 1
ATOM 2212 C CA . GLN A 1 265 ? 3.208 4.563 12.771 1.00 94.44 265 GLN A CA 1
ATOM 2213 C C . GLN A 1 265 ? 4.473 5.399 12.744 1.00 94.44 265 GLN A C 1
ATOM 2215 O O . GLN A 1 265 ? 4.480 6.519 13.246 1.00 94.44 265 GLN A O 1
ATOM 2220 N N . HIS A 1 266 ? 5.539 4.886 12.150 1.00 93.19 266 HIS A N 1
ATOM 2221 C CA . HIS A 1 266 ? 6.765 5.652 12.001 1.00 93.19 266 HIS A CA 1
ATOM 2222 C C . HIS A 1 266 ? 7.500 5.304 10.712 1.00 93.19 266 HIS A C 1
ATOM 2224 O O . HIS A 1 266 ? 7.338 4.222 10.145 1.00 93.19 266 HIS A O 1
ATOM 2230 N N . ARG A 1 267 ? 8.317 6.258 10.276 1.00 91.06 267 ARG A N 1
ATOM 2231 C CA . ARG A 1 267 ? 9.409 6.075 9.326 1.00 91.06 267 ARG A CA 1
ATOM 2232 C C . ARG A 1 267 ? 10.708 6.263 10.096 1.00 91.06 267 ARG A C 1
ATOM 2234 O O . ARG A 1 267 ? 10.789 7.171 10.924 1.00 91.06 267 ARG A O 1
ATOM 2241 N N . ASP A 1 268 ? 11.668 5.378 9.866 1.00 88.69 268 ASP A N 1
ATOM 2242 C CA . ASP A 1 268 ? 12.936 5.368 10.590 1.00 88.69 268 ASP A CA 1
ATOM 2243 C C . ASP A 1 268 ? 13.677 6.717 10.513 1.00 88.69 268 ASP A C 1
ATOM 2245 O O . ASP A 1 268 ? 13.660 7.394 9.484 1.00 88.69 268 ASP A O 1
ATOM 2249 N N . LYS A 1 269 ? 14.300 7.101 11.634 1.00 85.38 269 LYS A N 1
ATOM 2250 C CA . LYS A 1 269 ? 15.070 8.344 11.797 1.00 85.38 269 LYS A CA 1
ATOM 2251 C C . LYS A 1 269 ? 16.545 8.173 11.438 1.00 85.38 269 LYS A C 1
ATOM 2253 O O . LYS A 1 269 ? 17.219 9.176 11.236 1.00 85.38 269 LYS A O 1
ATOM 2258 N N . THR A 1 270 ? 17.044 6.936 11.417 1.00 84.69 270 THR A N 1
ATOM 2259 C CA . THR A 1 270 ? 18.473 6.627 11.254 1.00 84.69 270 THR A CA 1
ATOM 2260 C C . THR A 1 270 ? 18.895 6.395 9.807 1.00 84.69 270 THR A C 1
ATOM 2262 O O . THR A 1 270 ? 20.057 6.100 9.549 1.00 84.69 270 THR A O 1
ATOM 2265 N N . ASN A 1 271 ? 17.980 6.546 8.848 1.00 82.81 271 ASN A N 1
ATOM 2266 C CA . ASN A 1 271 ? 18.303 6.356 7.444 1.00 82.81 271 ASN A CA 1
ATOM 2267 C C . ASN A 1 271 ? 19.267 7.440 6.928 1.00 82.81 271 ASN A C 1
ATOM 2269 O O . ASN A 1 271 ? 18.926 8.616 6.858 1.00 82.81 271 ASN A O 1
ATOM 2273 N N . GLU A 1 272 ? 20.450 7.015 6.495 1.00 78.31 272 GLU A N 1
ATOM 2274 C CA . GLU A 1 272 ? 21.494 7.885 5.947 1.00 78.31 272 GLU A CA 1
ATOM 2275 C C . GLU A 1 272 ? 21.156 8.427 4.547 1.00 78.31 272 GLU A C 1
ATOM 2277 O O . GLU A 1 272 ? 21.628 9.495 4.165 1.00 78.31 272 GLU A O 1
ATOM 2282 N N . LEU A 1 273 ? 20.321 7.718 3.777 1.00 79.38 273 LEU A N 1
ATOM 2283 C CA . LEU A 1 273 ? 19.967 8.078 2.397 1.00 79.38 273 LEU A CA 1
ATOM 2284 C C . LEU A 1 273 ? 18.828 9.101 2.312 1.00 79.38 273 LEU A C 1
ATOM 2286 O O . LEU A 1 273 ? 18.579 9.674 1.253 1.00 79.38 273 LEU A O 1
ATOM 2290 N N . THR A 1 274 ? 18.090 9.324 3.402 1.00 73.81 274 THR A N 1
ATOM 2291 C CA . THR A 1 274 ? 16.976 10.275 3.418 1.00 73.81 274 THR A CA 1
ATOM 2292 C C . THR A 1 274 ? 16.823 10.927 4.781 1.00 73.81 274 THR A C 1
ATOM 2294 O O . THR A 1 274 ? 16.667 10.264 5.799 1.00 73.81 274 THR A O 1
ATOM 2297 N N . SER A 1 275 ? 16.765 12.256 4.796 1.00 70.38 275 SER A N 1
ATOM 2298 C CA . SER A 1 275 ? 16.488 13.028 6.011 1.00 70.38 275 SER A CA 1
ATOM 2299 C C . SER A 1 275 ? 15.008 13.012 6.408 1.00 70.38 275 SER A C 1
ATOM 2301 O O . SER A 1 275 ? 14.635 13.586 7.430 1.00 70.38 275 SER A O 1
ATOM 2303 N N . SER A 1 276 ? 14.144 12.380 5.602 1.00 77.94 276 SER A N 1
ATOM 2304 C CA . SER A 1 276 ? 12.705 12.339 5.831 1.00 77.94 276 SER A CA 1
ATOM 2305 C C . SER A 1 276 ? 12.316 11.257 6.832 1.00 77.94 276 SER A C 1
ATOM 2307 O O . SER A 1 276 ? 12.394 10.070 6.533 1.00 77.94 276 SER A O 1
ATOM 2309 N N . PHE A 1 277 ? 11.800 11.668 7.987 1.00 86.31 277 PHE A N 1
ATOM 2310 C CA . PHE A 1 277 ? 11.185 10.783 8.970 1.00 86.31 277 PHE 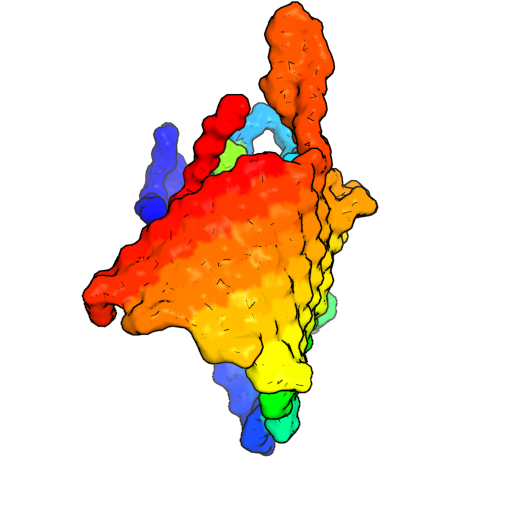A CA 1
ATOM 2311 C C . PHE A 1 277 ? 9.855 11.356 9.463 1.00 86.31 277 PHE A C 1
ATOM 2313 O O . PHE A 1 277 ? 9.580 12.557 9.367 1.00 86.31 277 PHE A O 1
ATOM 2320 N N . TYR A 1 278 ? 9.026 10.484 10.024 1.00 88.00 278 TYR A N 1
ATOM 2321 C CA . TYR A 1 278 ? 7.860 10.898 10.789 1.00 88.00 278 TYR A CA 1
ATOM 2322 C C . TYR A 1 278 ? 7.544 9.861 11.862 1.00 88.00 278 TYR A C 1
ATOM 2324 O O . TYR A 1 278 ? 7.898 8.688 11.746 1.00 88.00 278 TYR A O 1
ATOM 2332 N N . GLN A 1 279 ? 6.831 10.295 12.889 1.00 91.06 279 GLN A N 1
ATOM 2333 C CA . GLN A 1 279 ? 6.261 9.437 13.913 1.00 91.06 279 GLN A CA 1
ATOM 2334 C C . GLN A 1 279 ? 4.840 9.911 14.200 1.00 91.06 279 GLN A C 1
ATOM 2336 O O . GLN A 1 279 ? 4.611 11.103 14.359 1.00 91.06 279 GLN A O 1
ATOM 2341 N N . ALA A 1 280 ? 3.888 8.991 14.253 1.00 90.06 280 ALA A N 1
ATOM 2342 C CA . ALA A 1 280 ? 2.486 9.260 14.513 1.00 90.06 280 ALA A CA 1
ATOM 2343 C C . ALA A 1 280 ? 1.939 8.194 15.465 1.00 90.06 280 ALA A C 1
ATOM 2345 O O . ALA A 1 280 ? 1.737 7.037 15.088 1.00 90.06 280 ALA A O 1
ATOM 2346 N N . ASN A 1 281 ? 1.683 8.609 16.700 1.00 93.75 281 ASN A N 1
ATOM 2347 C CA . ASN A 1 281 ? 1.034 7.800 17.720 1.00 93.75 281 ASN A CA 1
ATOM 2348 C C . ASN A 1 281 ? -0.376 8.344 17.929 1.00 93.75 281 ASN A C 1
ATOM 2350 O O . ASN A 1 281 ? -0.546 9.546 18.106 1.00 93.75 281 ASN A O 1
ATOM 2354 N N . GLU A 1 282 ? -1.388 7.488 17.906 1.00 93.69 282 GLU A N 1
ATOM 2355 C CA . GLU A 1 282 ? -2.780 7.922 17.997 1.00 93.69 282 GLU A CA 1
ATOM 2356 C C . GLU A 1 282 ? -3.616 6.917 18.784 1.00 93.69 282 GLU A C 1
ATOM 2358 O O . GLU A 1 282 ? -3.715 5.752 18.405 1.00 93.69 282 GLU A O 1
ATOM 2363 N N . THR A 1 283 ? -4.261 7.397 19.840 1.00 96.12 283 THR A N 1
ATOM 2364 C CA . THR A 1 283 ? -5.286 6.688 20.600 1.00 96.12 283 THR A CA 1
ATOM 2365 C C . THR A 1 283 ? -6.643 7.282 20.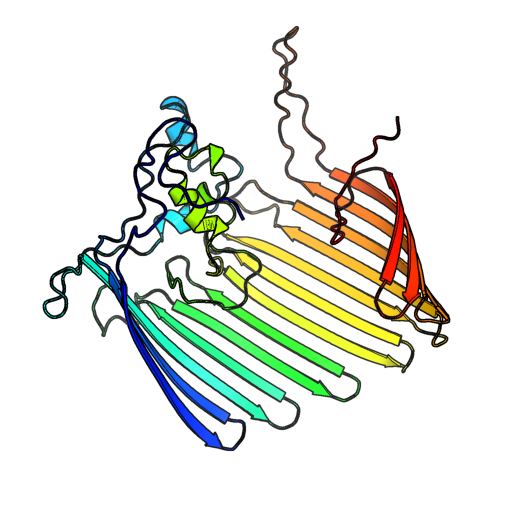249 1.00 96.12 283 THR A C 1
ATOM 2367 O O . THR A 1 283 ? -6.841 8.490 20.368 1.00 96.12 283 THR A O 1
ATOM 2370 N N . ARG A 1 284 ? -7.597 6.448 19.842 1.00 94.81 284 ARG A N 1
ATOM 2371 C CA . ARG A 1 284 ? -8.999 6.822 19.632 1.00 94.81 284 ARG A CA 1
ATOM 2372 C C . ARG A 1 284 ? -9.885 5.989 20.543 1.00 94.81 284 ARG A C 1
ATOM 2374 O O . ARG A 1 284 ? -9.800 4.762 20.536 1.00 94.81 284 ARG A O 1
ATOM 2381 N N . LEU A 1 285 ? -10.742 6.665 21.291 1.00 97.06 285 LEU A N 1
ATOM 2382 C CA . LEU A 1 285 ? -11.831 6.085 22.058 1.00 97.06 285 LEU A CA 1
ATOM 2383 C C . LEU A 1 285 ? -13.129 6.508 21.381 1.00 97.06 285 LEU A C 1
ATOM 2385 O O . LEU A 1 285 ? -13.395 7.698 21.246 1.00 97.06 285 LEU A O 1
ATOM 2389 N N . GLU A 1 286 ? -13.918 5.546 20.935 1.00 95.69 286 GLU A N 1
ATOM 2390 C CA . GLU A 1 286 ? -15.190 5.803 20.272 1.00 95.69 286 GLU A CA 1
ATOM 2391 C C . GLU A 1 286 ? -16.311 5.106 21.044 1.00 95.69 286 GLU A C 1
ATOM 2393 O O . GLU A 1 286 ? -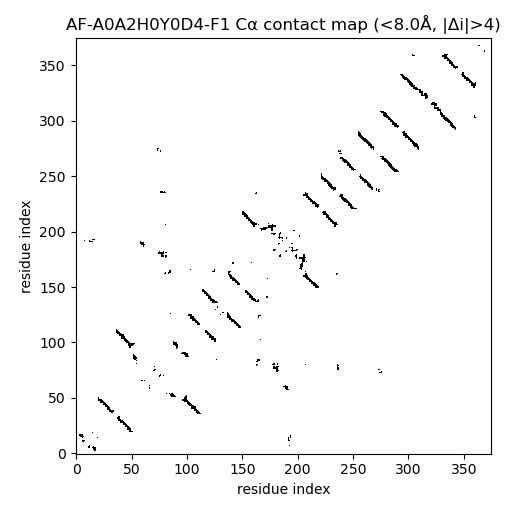16.248 3.903 21.303 1.00 95.69 286 GLU A O 1
ATOM 2398 N N . ALA A 1 287 ? -17.339 5.862 21.416 1.00 97.06 287 ALA A N 1
ATOM 2399 C CA . ALA A 1 287 ? -18.563 5.347 22.011 1.00 97.06 287 ALA A CA 1
ATOM 2400 C C . ALA A 1 287 ? -19.709 5.539 21.019 1.00 97.06 287 ALA A C 1
ATOM 2402 O O . ALA A 1 287 ? -20.054 6.662 20.667 1.00 97.06 287 ALA A O 1
ATOM 2403 N N . ILE A 1 288 ? -20.309 4.438 20.581 1.00 96.00 288 ILE A N 1
ATOM 2404 C CA . ILE A 1 288 ? -21.373 4.415 19.583 1.00 96.00 288 ILE A CA 1
ATOM 2405 C C . ILE A 1 288 ? -22.647 3.888 20.232 1.00 96.00 288 ILE A C 1
ATOM 2407 O O . ILE A 1 288 ? -22.689 2.758 20.729 1.00 96.00 288 ILE A O 1
ATOM 2411 N N . MET A 1 289 ? -23.707 4.683 20.159 1.00 96.19 289 MET A N 1
ATOM 2412 C CA . MET A 1 289 ? -25.062 4.298 20.518 1.00 96.19 289 MET A CA 1
ATOM 2413 C C . MET A 1 289 ? -25.910 4.175 19.254 1.00 96.19 289 MET A C 1
ATOM 2415 O O . MET A 1 289 ? -26.076 5.130 18.497 1.00 96.19 289 MET A O 1
ATOM 2419 N N . ARG A 1 290 ? -26.471 2.988 19.038 1.00 94.31 290 ARG A N 1
ATOM 2420 C CA . ARG A 1 290 ? -27.427 2.706 17.966 1.00 94.31 290 ARG A CA 1
ATOM 2421 C C . ARG A 1 290 ? -28.848 2.860 18.486 1.00 94.31 290 ARG A C 1
ATOM 2423 O O . ARG A 1 290 ? -29.229 2.243 19.484 1.00 94.31 290 ARG A O 1
ATOM 2430 N N . LEU A 1 291 ? -29.615 3.670 17.778 1.00 91.69 291 LEU A N 1
ATOM 2431 C CA . LEU A 1 291 ? -30.999 4.013 18.058 1.00 91.69 291 LEU A CA 1
ATOM 2432 C C . LEU A 1 291 ? -31.936 3.263 17.093 1.00 91.69 291 LEU A C 1
ATOM 2434 O O . LEU A 1 291 ? -31.506 2.453 16.266 1.00 91.69 291 LEU A O 1
ATOM 2438 N N . SER A 1 292 ? -33.245 3.472 17.237 1.00 89.88 292 SER A N 1
ATOM 2439 C CA . SER A 1 292 ? -34.242 2.940 16.299 1.00 89.88 292 SER A CA 1
ATOM 2440 C C . SER A 1 292 ? -34.013 3.465 14.879 1.00 89.88 292 SER A C 1
ATOM 2442 O O . SER A 1 292 ? -33.409 4.515 14.705 1.00 89.88 292 SER A O 1
ATOM 2444 N N . ARG A 1 293 ? -34.531 2.759 13.863 1.00 86.94 293 ARG A N 1
ATOM 2445 C CA . ARG A 1 293 ? -34.424 3.161 12.443 1.00 86.94 293 ARG A CA 1
ATOM 2446 C C . ARG A 1 293 ? -32.982 3.327 11.942 1.00 86.94 293 ARG A C 1
ATOM 2448 O O . ARG A 1 293 ? -32.723 4.117 11.046 1.00 86.94 293 ARG A O 1
ATOM 2455 N N . TYR A 1 294 ? -32.052 2.555 12.507 1.00 88.50 294 TYR A N 1
ATOM 2456 C CA . TYR A 1 294 ? -30.625 2.609 12.166 1.00 88.50 294 TYR A CA 1
ATOM 2457 C C . TYR A 1 294 ? -29.958 3.965 12.451 1.00 88.50 294 TYR A C 1
ATOM 2459 O O . TYR A 1 294 ? -28.858 4.222 11.957 1.00 88.50 29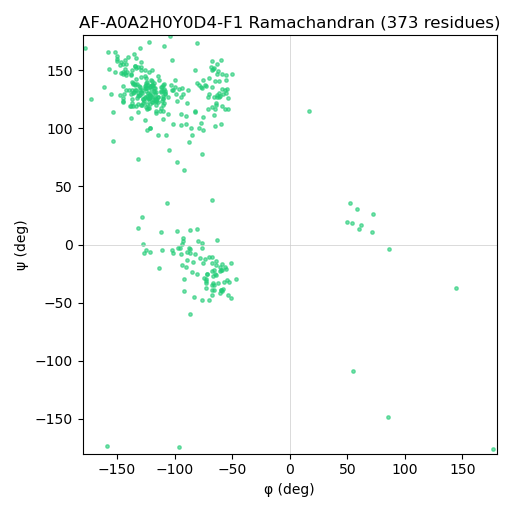4 TYR A O 1
ATOM 2467 N N . ASP A 1 295 ? -30.591 4.814 13.264 1.00 92.81 295 ASP A N 1
ATOM 2468 C CA . ASP A 1 295 ? -29.993 6.058 13.735 1.00 92.81 295 ASP A CA 1
ATOM 2469 C C . ASP A 1 295 ? -28.804 5.760 14.653 1.00 92.81 295 ASP A C 1
ATOM 2471 O O . ASP A 1 295 ? -28.738 4.725 15.330 1.00 92.81 295 ASP A O 1
ATOM 2475 N N . GLN A 1 296 ? -27.835 6.668 14.676 1.00 94.62 296 GLN A N 1
ATOM 2476 C CA . GLN A 1 296 ? -26.598 6.467 15.416 1.00 94.62 296 GLN A CA 1
ATOM 2477 C C . GLN A 1 296 ? -26.092 7.778 15.997 1.00 94.62 296 GLN A C 1
ATOM 2479 O O . GLN A 1 296 ? -26.025 8.788 15.304 1.00 94.62 296 GLN A O 1
ATOM 2484 N N . VAL A 1 297 ? -25.654 7.727 17.249 1.00 95.62 297 VAL A N 1
ATOM 2485 C CA . VAL A 1 297 ? -24.832 8.768 17.863 1.00 95.62 297 VAL A CA 1
ATOM 2486 C C . VAL A 1 297 ? -23.466 8.159 18.153 1.00 95.62 297 VAL A C 1
ATOM 2488 O O . VAL A 1 297 ? -23.390 7.091 18.760 1.00 95.62 297 VAL A O 1
ATOM 2491 N N . SER A 1 298 ? -22.398 8.801 17.693 1.00 95.25 298 SER A N 1
ATOM 2492 C CA . SER A 1 298 ? -21.015 8.435 17.997 1.00 95.25 298 SER A CA 1
ATOM 2493 C C . SER A 1 298 ? -20.324 9.596 18.696 1.00 95.25 298 SER A C 1
ATOM 2495 O O . SER A 1 298 ? -20.491 10.745 18.297 1.00 95.25 298 SER A O 1
ATOM 2497 N N . ILE A 1 299 ? -19.560 9.294 19.738 1.00 95.94 299 ILE A N 1
ATOM 2498 C CA . ILE A 1 299 ? -18.666 10.232 20.410 1.00 95.94 299 ILE A CA 1
ATOM 2499 C C . ILE A 1 299 ? -17.249 9.708 20.217 1.00 95.94 299 ILE A C 1
ATOM 2501 O O . ILE A 1 299 ? -16.956 8.569 20.580 1.00 95.94 299 ILE A O 1
ATOM 2505 N N . LEU A 1 300 ? -16.376 10.546 19.672 1.00 94.38 300 LEU A N 1
ATOM 2506 C CA . LEU A 1 300 ? -14.965 10.267 19.453 1.00 94.38 300 LEU A CA 1
ATOM 2507 C C . LEU A 1 300 ? -14.131 11.123 20.400 1.00 94.38 300 LEU A C 1
ATOM 2509 O O . LEU A 1 300 ? -14.210 12.344 20.361 1.00 94.38 300 LEU A O 1
ATOM 2513 N N . TYR A 1 301 ? -13.261 10.499 21.176 1.00 95.19 301 TYR A N 1
ATOM 2514 C CA . TYR A 1 301 ? -12.165 11.169 21.858 1.00 95.19 301 TYR A CA 1
ATOM 2515 C C . TYR A 1 301 ? -10.843 10.659 21.291 1.00 95.19 301 TYR A C 1
ATOM 2517 O O . TYR A 1 301 ? -10.587 9.455 21.287 1.00 95.19 301 TYR A O 1
ATOM 2525 N N . ALA A 1 302 ? -10.006 11.559 20.784 1.00 92.88 302 ALA A N 1
ATOM 2526 C CA . ALA A 1 302 ? -8.729 11.211 20.180 1.00 92.88 302 ALA A CA 1
ATOM 2527 C C . ALA A 1 302 ? -7.583 11.965 20.852 1.00 92.88 302 ALA A C 1
ATOM 2529 O O . ALA A 1 302 ? -7.632 13.183 21.010 1.00 92.88 302 ALA A O 1
ATOM 2530 N N . ILE A 1 303 ? -6.526 11.237 21.199 1.00 93.31 303 ILE A N 1
ATOM 2531 C CA . ILE A 1 303 ? -5.243 11.794 21.624 1.00 93.31 303 ILE A CA 1
ATOM 2532 C C . ILE A 1 303 ? -4.216 11.339 20.602 1.00 93.31 303 ILE A C 1
ATOM 2534 O O . ILE A 1 303 ? -4.153 10.160 20.257 1.00 93.31 303 ILE A O 1
ATOM 2538 N N . ASN A 1 304 ? -3.402 12.259 20.111 1.00 91.00 304 ASN A N 1
ATOM 2539 C CA . ASN A 1 304 ? -2.345 11.920 19.184 1.00 91.00 304 ASN A CA 1
ATOM 2540 C C . ASN A 1 304 ? -1.062 12.700 19.467 1.00 91.00 304 ASN A C 1
ATOM 2542 O O . ASN A 1 304 ? -1.048 13.720 20.155 1.00 91.00 304 ASN A O 1
ATOM 2546 N N . PHE A 1 305 ? 0.026 12.183 18.925 1.00 90.62 305 PHE A N 1
ATOM 2547 C CA . PHE A 1 305 ? 1.313 12.840 18.870 1.00 90.62 305 PHE A CA 1
ATOM 2548 C C . PHE A 1 305 ? 1.893 12.587 17.490 1.00 90.62 305 PHE A C 1
ATOM 2550 O O . PHE A 1 305 ? 2.104 11.431 17.110 1.00 90.62 305 PHE A O 1
ATOM 2557 N N . THR A 1 306 ? 2.137 13.664 16.748 1.00 87.62 306 THR A N 1
ATOM 2558 C CA . THR A 1 306 ? 2.745 13.580 15.422 1.00 87.62 306 THR A CA 1
ATOM 2559 C C . THR A 1 306 ? 4.023 14.395 15.382 1.00 87.62 306 THR A C 1
ATOM 2561 O O . THR A 1 306 ? 4.023 15.570 15.733 1.00 87.62 306 THR A O 1
ATOM 2564 N N . GLN A 1 307 ? 5.104 13.779 14.927 1.00 86.81 307 GLN A N 1
ATOM 2565 C CA . GLN A 1 307 ? 6.411 14.384 14.749 1.00 86.81 307 GLN A CA 1
ATOM 2566 C C . GLN A 1 307 ? 6.855 14.208 13.297 1.00 86.81 307 GLN A C 1
ATOM 2568 O O . GLN A 1 307 ? 6.673 13.146 12.701 1.00 86.81 307 GLN A O 1
ATOM 2573 N N . PHE A 1 308 ? 7.461 15.255 12.753 1.00 81.31 308 PHE A N 1
ATOM 2574 C CA . PHE A 1 308 ? 8.004 15.309 11.401 1.00 81.31 308 PHE A CA 1
ATOM 2575 C C . PHE A 1 308 ? 9.438 15.831 11.451 1.00 81.31 308 PHE A C 1
ATOM 2577 O O . PHE A 1 308 ? 9.876 16.374 12.467 1.00 81.31 308 PHE A O 1
ATOM 2584 N N . VAL A 1 309 ? 10.149 15.720 10.331 1.00 76.50 309 VAL A N 1
ATOM 2585 C CA . VAL A 1 309 ? 11.384 16.484 10.129 1.00 76.50 309 VAL A CA 1
ATOM 2586 C C . VAL A 1 309 ? 11.093 17.972 10.333 1.00 76.50 309 VAL A C 1
ATOM 2588 O O . VAL A 1 309 ? 10.116 18.468 9.756 1.00 76.50 309 VAL A O 1
ATOM 2591 N N . PRO A 1 310 ? 11.928 18.702 11.092 1.00 68.94 310 PRO A N 1
ATOM 2592 C CA . PRO A 1 310 ? 11.830 20.150 11.161 1.00 68.94 310 PRO A CA 1
ATOM 2593 C C . PRO A 1 310 ? 11.930 20.730 9.747 1.00 68.94 310 PRO A C 1
ATOM 2595 O O . PRO A 1 310 ? 12.942 20.570 9.067 1.00 68.94 310 PRO A O 1
ATOM 2598 N N . ARG A 1 311 ? 10.865 21.382 9.276 1.00 62.22 311 ARG A N 1
ATOM 2599 C CA . ARG A 1 311 ? 10.901 22.138 8.020 1.00 62.22 311 ARG A CA 1
ATOM 2600 C C . ARG A 1 311 ? 11.261 23.578 8.350 1.00 62.22 311 ARG A C 1
ATOM 2602 O O . ARG A 1 311 ? 10.624 24.176 9.221 1.00 62.22 311 ARG A O 1
ATOM 2609 N N . SER A 1 312 ? 12.251 24.139 7.661 1.00 54.53 312 SER A N 1
ATOM 2610 C CA . SER A 1 312 ? 12.458 25.585 7.689 1.00 54.53 312 SER A CA 1
ATOM 2611 C C . SER A 1 312 ? 11.201 26.251 7.133 1.00 54.53 312 SER A C 1
ATOM 2613 O O . SER A 1 312 ? 10.693 25.871 6.074 1.00 54.53 312 SER A O 1
ATOM 2615 N N . ARG A 1 313 ? 10.636 27.213 7.865 1.00 53.06 313 ARG A N 1
ATOM 2616 C CA . ARG A 1 313 ? 9.607 28.072 7.277 1.00 53.06 313 ARG A CA 1
ATOM 2617 C C . ARG A 1 313 ? 10.320 29.122 6.428 1.00 53.06 313 ARG A C 1
ATOM 2619 O O . ARG A 1 313 ? 11.320 29.686 6.866 1.00 53.06 313 ARG A O 1
ATOM 2626 N N . LEU A 1 314 ? 9.791 29.404 5.237 1.00 49.97 314 LEU A N 1
ATOM 2627 C CA . LEU A 1 314 ? 10.236 30.486 4.338 1.00 49.97 314 LEU A CA 1
ATOM 2628 C C . LEU A 1 314 ? 9.935 31.887 4.910 1.00 49.97 314 LEU A C 1
ATOM 2630 O O . LEU A 1 314 ? 9.537 32.792 4.189 1.00 49.97 314 LEU A O 1
ATOM 2634 N N . VAL A 1 315 ? 10.089 32.072 6.217 1.00 49.38 315 VAL A N 1
ATOM 2635 C CA . VAL A 1 315 ? 10.003 33.375 6.863 1.00 49.38 315 VAL A CA 1
ATOM 2636 C C . VAL A 1 315 ? 11.434 33.761 7.193 1.00 49.38 315 VAL A C 1
ATOM 2638 O O . VAL A 1 315 ? 11.922 33.524 8.295 1.00 49.38 315 VAL A O 1
ATOM 2641 N N . TYR A 1 316 ? 12.138 34.283 6.190 1.00 50.59 316 TYR A N 1
ATOM 2642 C CA . TYR A 1 316 ? 13.189 35.243 6.491 1.00 50.59 316 TYR A CA 1
ATOM 2643 C C . TYR A 1 316 ? 12.482 36.440 7.119 1.00 50.59 316 TYR A C 1
ATOM 2645 O O . TYR A 1 316 ? 11.497 36.927 6.559 1.00 50.59 316 TYR A O 1
ATOM 2653 N N . ASN A 1 317 ? 12.925 36.875 8.295 1.00 50.25 317 ASN A N 1
ATOM 2654 C CA . ASN A 1 317 ? 12.490 38.168 8.792 1.00 50.25 317 ASN A CA 1
ATOM 2655 C C . ASN A 1 317 ? 13.070 39.221 7.835 1.00 50.25 317 ASN A C 1
ATOM 2657 O O . ASN A 1 317 ? 14.294 39.351 7.750 1.00 50.25 317 ASN A O 1
ATOM 2661 N N . ALA A 1 318 ? 12.207 39.892 7.065 1.00 54.53 318 ALA A N 1
ATOM 2662 C CA . ALA A 1 318 ? 12.619 40.893 6.081 1.00 54.53 318 ALA A CA 1
ATOM 2663 C C . ALA A 1 318 ? 13.375 42.062 6.733 1.00 54.53 318 ALA A C 1
ATOM 2665 O O . ALA A 1 318 ? 14.185 42.698 6.065 1.00 54.53 318 ALA A O 1
ATOM 2666 N N . ASP A 1 319 ? 13.162 42.276 8.034 1.00 59.94 319 ASP A N 1
ATOM 2667 C CA . ASP A 1 319 ? 13.765 43.371 8.787 1.00 59.94 319 ASP A CA 1
ATOM 2668 C C . ASP A 1 319 ? 15.175 43.045 9.316 1.00 59.94 319 ASP A C 1
ATOM 2670 O O . ASP A 1 319 ? 15.966 43.961 9.507 1.00 59.94 319 ASP A O 1
ATOM 2674 N N . ASP A 1 320 ? 15.530 41.762 9.500 1.00 59.00 320 ASP A N 1
ATOM 2675 C CA . ASP A 1 320 ? 16.760 41.366 10.220 1.00 59.00 320 ASP A CA 1
ATOM 2676 C C . ASP A 1 320 ? 17.718 40.445 9.444 1.00 59.00 320 ASP A C 1
ATOM 2678 O O . ASP A 1 320 ? 18.779 40.098 9.963 1.00 59.00 320 ASP A O 1
ATOM 2682 N N . LEU A 1 321 ? 17.366 39.973 8.235 1.00 55.75 321 LEU A N 1
ATOM 2683 C CA . LEU A 1 321 ? 18.143 38.944 7.500 1.00 55.75 321 LEU A CA 1
ATOM 2684 C C . LEU A 1 321 ? 18.483 37.696 8.362 1.00 55.75 321 LEU A C 1
ATOM 2686 O O . LEU A 1 321 ? 19.401 36.934 8.051 1.00 55.75 321 LEU A O 1
ATOM 2690 N N . GLY A 1 322 ? 17.743 37.494 9.458 1.00 55.78 322 GLY A N 1
ATOM 2691 C CA . GLY A 1 322 ? 18.047 36.544 10.523 1.00 55.78 322 GLY A CA 1
ATOM 2692 C C . GLY A 1 322 ? 17.658 35.097 10.215 1.00 55.78 322 GLY A C 1
ATOM 2693 O O . GLY A 1 322 ? 17.028 34.782 9.201 1.00 55.78 322 GLY A O 1
ATOM 2694 N N . THR A 1 323 ? 18.048 34.199 11.123 1.00 49.78 323 THR A N 1
ATOM 2695 C CA . THR A 1 323 ? 17.816 32.751 11.039 1.00 49.78 323 THR A CA 1
ATOM 2696 C C . THR A 1 323 ? 16.328 32.409 10.886 1.00 49.78 323 THR A C 1
ATOM 2698 O O . THR A 1 323 ? 15.470 32.907 11.609 1.00 49.78 323 THR A O 1
ATOM 2701 N N . SER A 1 324 ? 16.019 31.525 9.932 1.00 53.84 324 SER A N 1
ATOM 2702 C CA . SER A 1 324 ? 14.666 31.003 9.692 1.00 53.84 324 SER A CA 1
ATOM 2703 C C . SER A 1 324 ? 14.089 30.377 10.968 1.00 53.84 324 SER A C 1
ATOM 2705 O O . SER A 1 324 ? 14.736 29.535 11.596 1.00 53.84 324 SER A O 1
ATOM 2707 N N . TYR A 1 325 ? 12.857 30.748 11.338 1.00 53.97 325 TYR A N 1
ATOM 2708 C CA . TYR A 1 325 ? 12.137 30.082 12.424 1.00 53.97 325 TYR A CA 1
ATOM 2709 C C . TYR A 1 325 ? 11.987 28.586 12.106 1.00 53.97 325 TYR A C 1
ATOM 2711 O O . TYR A 1 325 ? 11.369 28.197 11.107 1.00 53.97 325 TYR A O 1
ATOM 2719 N N . VAL A 1 326 ? 12.547 27.736 12.971 1.00 54.16 326 VAL A N 1
ATOM 2720 C CA . VAL A 1 326 ? 12.425 26.278 12.870 1.00 54.16 326 VAL A CA 1
ATOM 2721 C C . VAL A 1 326 ? 10.950 25.902 13.041 1.00 54.16 326 VAL A C 1
ATOM 2723 O O . VAL A 1 326 ? 10.329 26.214 14.056 1.00 54.16 326 VAL A O 1
ATOM 2726 N N . GLY A 1 327 ? 10.364 25.261 12.026 1.00 55.19 327 GLY A N 1
ATOM 2727 C CA . GLY A 1 327 ? 8.990 24.770 12.083 1.00 55.19 327 GLY A CA 1
ATOM 2728 C C . GLY A 1 327 ? 8.801 23.694 13.157 1.00 55.19 327 GLY A C 1
ATOM 2729 O O . GLY A 1 327 ? 9.742 23.004 13.541 1.00 55.19 327 GLY A O 1
ATOM 2730 N N . ASN A 1 328 ? 7.560 23.547 13.631 1.00 57.91 328 ASN A N 1
ATOM 2731 C CA . ASN A 1 328 ? 7.203 22.624 14.708 1.00 57.91 328 ASN A CA 1
ATOM 2732 C C . ASN A 1 328 ? 7.681 21.180 14.421 1.00 57.91 328 ASN A C 1
ATOM 2734 O O . ASN A 1 328 ? 7.221 20.550 13.469 1.00 57.91 328 ASN A O 1
ATOM 2738 N N . ALA A 1 329 ? 8.583 20.663 15.262 1.00 61.88 329 ALA A N 1
ATOM 2739 C CA . ALA A 1 329 ? 9.143 19.313 15.165 1.00 61.88 329 ALA A CA 1
ATOM 2740 C C . ALA A 1 329 ? 8.227 18.229 15.774 1.00 61.88 329 ALA A C 1
ATOM 2742 O O . ALA A 1 329 ? 8.493 17.037 15.616 1.00 61.88 329 ALA A O 1
ATOM 2743 N N . GLY A 1 330 ? 7.141 18.613 16.457 1.00 70.56 330 GLY A N 1
ATOM 2744 C CA . GLY A 1 330 ? 6.170 17.683 17.025 1.00 70.56 330 GLY A CA 1
ATOM 2745 C C . GLY A 1 330 ? 4.938 18.385 17.594 1.00 70.56 330 GLY A C 1
ATOM 2746 O O . GLY A 1 330 ? 5.042 19.249 18.457 1.00 70.56 330 GLY A O 1
ATOM 2747 N N . SER A 1 331 ? 3.751 17.993 17.139 1.00 79.38 331 SER A N 1
ATOM 2748 C CA . SER A 1 331 ? 2.484 18.505 17.657 1.00 79.38 331 SER A CA 1
ATOM 2749 C C . SER A 1 331 ? 1.769 17.401 18.432 1.00 79.38 331 SER A C 1
ATOM 2751 O O . SER A 1 331 ? 1.345 16.416 17.815 1.00 79.38 331 SER A O 1
ATOM 2753 N N . PRO A 1 332 ? 1.575 17.543 19.756 1.00 85.88 332 PRO A N 1
ATOM 2754 C CA . PRO A 1 332 ? 0.497 16.824 20.411 1.00 85.88 332 PRO A CA 1
ATOM 2755 C C . PRO A 1 332 ? -0.836 17.298 19.822 1.00 85.88 332 PRO A C 1
ATOM 2757 O O . PRO A 1 332 ? -0.968 18.445 19.382 1.00 85.88 332 PRO A O 1
ATOM 2760 N N . GLY A 1 333 ? -1.807 16.398 19.798 1.00 86.31 333 GLY A N 1
ATOM 2761 C CA . GLY A 1 333 ? -3.153 16.659 19.330 1.00 86.31 333 GLY A CA 1
ATOM 2762 C C . GLY A 1 333 ? -4.173 16.048 20.278 1.00 86.31 333 GLY A C 1
ATOM 2763 O O . GLY A 1 333 ? -3.990 14.937 20.780 1.00 86.31 333 GLY A O 1
ATOM 2764 N N . LYS A 1 334 ? -5.255 16.774 20.538 1.00 90.62 334 LYS A N 1
ATOM 2765 C CA . LYS A 1 334 ? -6.420 16.279 21.277 1.00 90.62 334 LYS A CA 1
ATOM 2766 C C . LYS A 1 334 ? -7.667 16.664 20.512 1.00 90.62 334 LYS A C 1
ATOM 2768 O O . LYS A 1 334 ? -7.750 17.787 20.029 1.00 90.62 334 LYS A O 1
ATOM 2773 N N . ALA A 1 335 ? -8.626 15.759 20.410 1.00 90.31 335 ALA A N 1
ATOM 2774 C CA . ALA A 1 335 ? -9.897 16.046 19.774 1.00 90.31 335 ALA A CA 1
ATOM 2775 C C . ALA A 1 335 ? -11.050 15.365 20.498 1.00 90.31 335 ALA A C 1
ATOM 2777 O O . ALA A 1 335 ? -10.910 14.256 21.017 1.00 90.31 335 ALA A O 1
ATOM 2778 N N . LEU A 1 336 ? -12.189 16.044 20.502 1.00 92.81 336 LEU A N 1
ATOM 2779 C CA . LEU A 1 336 ? -13.469 15.527 20.949 1.00 92.81 336 LEU A CA 1
ATOM 2780 C C . LEU A 1 336 ? -14.487 15.814 19.846 1.00 92.81 336 LEU A C 1
ATOM 2782 O O . LEU A 1 336 ? -14.692 16.965 19.466 1.00 92.81 336 LEU A O 1
ATOM 2786 N N . GLY A 1 337 ? -15.096 14.762 19.319 1.00 91.56 337 GLY A N 1
ATOM 2787 C CA . GLY A 1 337 ? -16.088 14.830 18.260 1.00 91.56 337 GLY A CA 1
ATOM 2788 C C . GLY A 1 337 ? -17.377 14.130 18.649 1.00 91.56 337 GLY A C 1
ATOM 2789 O O . GLY A 1 337 ? -17.367 13.163 19.408 1.00 91.56 337 GLY A O 1
ATOM 2790 N N . MET A 1 338 ? -18.486 14.609 18.105 1.00 93.44 338 MET A N 1
ATOM 2791 C CA . MET A 1 338 ? -19.780 13.951 18.146 1.00 93.44 338 MET A CA 1
ATOM 2792 C C . MET A 1 338 ? -20.352 13.902 16.736 1.00 93.44 338 MET A C 1
ATOM 2794 O O . MET A 1 338 ? -20.456 14.926 16.065 1.00 93.44 338 MET A O 1
ATOM 2798 N N . THR A 1 339 ? -20.772 12.718 16.313 1.00 93.50 339 THR A N 1
ATOM 2799 C CA . THR A 1 339 ? -21.407 12.494 15.017 1.00 93.50 339 THR A CA 1
ATOM 2800 C C . THR A 1 339 ? -22.790 11.902 15.228 1.00 93.50 339 THR A C 1
ATOM 2802 O O . THR A 1 339 ? -22.949 10.895 15.918 1.00 93.50 339 THR A O 1
ATOM 2805 N N . VAL A 1 340 ? -23.797 12.505 14.605 1.00 94.31 340 VAL A N 1
ATOM 2806 C CA . VAL A 1 340 ? -25.179 12.030 14.603 1.00 94.31 340 VAL A CA 1
ATOM 2807 C C . VAL A 1 340 ? -25.553 11.637 13.183 1.00 94.31 340 VAL A C 1
ATOM 2809 O O . VAL A 1 340 ? -25.399 12.411 12.242 1.00 94.31 340 VAL A O 1
ATOM 2812 N N . THR A 1 341 ? -26.043 10.415 13.028 1.00 94.25 341 THR A N 1
ATOM 2813 C CA . THR A 1 341 ? -26.642 9.911 11.795 1.00 94.25 341 THR A CA 1
ATOM 2814 C C . THR A 1 341 ? -28.130 9.712 12.025 1.00 94.25 341 THR A C 1
ATOM 2816 O O . THR A 1 341 ? -28.510 8.956 12.921 1.00 94.25 341 THR A O 1
ATOM 2819 N N . HIS A 1 342 ? -28.947 10.358 11.199 1.00 94.31 342 HIS A N 1
ATOM 2820 C CA . HIS A 1 342 ? -30.396 10.212 11.194 1.00 94.31 342 HIS A CA 1
ATOM 2821 C C . HIS A 1 342 ? -30.872 9.742 9.817 1.00 94.31 342 HIS A C 1
ATOM 2823 O O . HIS A 1 342 ? -30.635 10.405 8.805 1.00 94.31 342 HIS A O 1
ATOM 2829 N N . ASN A 1 343 ? -31.543 8.596 9.767 1.00 93.06 343 ASN A N 1
ATOM 2830 C CA . ASN A 1 343 ? -32.149 8.072 8.550 1.00 93.06 343 ASN A CA 1
ATOM 2831 C C . ASN A 1 343 ? -33.611 8.517 8.513 1.00 93.06 343 ASN A C 1
ATOM 2833 O O . ASN A 1 343 ? -34.468 7.961 9.202 1.00 93.06 343 ASN A O 1
ATOM 2837 N N . MET A 1 344 ? -33.900 9.531 7.696 1.00 90.88 344 MET A N 1
ATOM 2838 C CA . MET A 1 344 ? -35.263 10.047 7.550 1.00 90.88 344 MET A CA 1
ATOM 2839 C C . MET A 1 344 ? -36.179 8.997 6.907 1.00 90.88 344 MET A C 1
ATOM 2841 O O . MET A 1 344 ? -37.338 8.855 7.293 1.00 90.88 344 MET A O 1
ATOM 2845 N N . ASN A 1 345 ? -35.651 8.262 5.923 1.00 90.56 345 ASN A N 1
ATOM 2846 C CA . ASN A 1 345 ? -36.291 7.128 5.257 1.00 90.56 345 ASN A CA 1
ATOM 2847 C C . ASN A 1 345 ? -35.219 6.233 4.596 1.00 90.56 345 ASN A C 1
ATOM 2849 O O . ASN A 1 345 ? -34.024 6.470 4.750 1.00 90.56 345 ASN A O 1
ATOM 2853 N N . GLU A 1 346 ? -35.633 5.222 3.830 1.00 87.19 346 GLU A N 1
ATOM 2854 C CA . GLU A 1 346 ? -34.723 4.280 3.150 1.00 87.19 346 GLU A CA 1
ATOM 2855 C C . GLU A 1 346 ? -33.816 4.920 2.083 1.00 87.19 346 GLU A C 1
ATOM 2857 O O . GLU A 1 346 ? -32.857 4.298 1.634 1.00 87.19 346 GLU A O 1
ATOM 2862 N N . ARG A 1 347 ? -34.112 6.152 1.653 1.00 91.94 347 ARG A N 1
ATOM 2863 C CA . ARG A 1 347 ? -33.410 6.852 0.565 1.00 91.94 347 ARG A CA 1
ATOM 2864 C C . ARG A 1 347 ? -32.629 8.078 1.035 1.00 91.94 347 ARG A C 1
ATOM 2866 O O . ARG A 1 347 ? -31.744 8.535 0.320 1.00 91.94 347 ARG A O 1
ATOM 2873 N N . VAL A 1 348 ? -32.960 8.627 2.204 1.00 92.12 348 VAL A N 1
ATOM 2874 C CA . VAL A 1 348 ? -32.425 9.894 2.712 1.00 92.12 348 VAL A CA 1
ATOM 2875 C C . VAL A 1 348 ? -31.800 9.687 4.086 1.00 92.12 348 VAL A C 1
ATOM 2877 O O . VAL A 1 348 ? -32.477 9.360 5.063 1.00 92.12 348 VAL A O 1
ATOM 2880 N N . LYS A 1 349 ? -30.495 9.953 4.148 1.00 93.06 349 LYS A N 1
ATOM 2881 C CA . LYS A 1 349 ? -29.661 9.889 5.347 1.00 93.06 349 LYS A CA 1
ATOM 2882 C C . LYS A 1 349 ? -29.032 11.255 5.591 1.00 93.06 349 LYS A C 1
ATOM 2884 O O . LYS A 1 349 ? -28.361 11.790 4.711 1.00 93.06 349 LYS A O 1
ATOM 2889 N N . LEU A 1 350 ? -29.221 11.789 6.791 1.00 91.44 350 LEU A N 1
ATOM 2890 C CA . LEU A 1 350 ? -28.559 12.995 7.270 1.00 91.44 350 LEU A CA 1
ATOM 2891 C C . LEU A 1 350 ? -27.428 12.604 8.220 1.00 91.44 350 LEU A C 1
ATOM 2893 O O . LEU A 1 350 ? -27.612 11.771 9.108 1.00 91.44 350 LEU A O 1
ATOM 2897 N N . ILE A 1 351 ? -26.257 13.205 8.029 1.00 91.94 351 ILE A N 1
ATOM 2898 C CA . ILE A 1 351 ? -25.092 13.025 8.897 1.00 91.94 351 ILE A CA 1
ATOM 2899 C C . ILE A 1 351 ? -24.623 14.415 9.307 1.00 91.94 351 ILE A C 1
ATOM 2901 O O . ILE A 1 351 ? -24.327 15.243 8.451 1.00 91.94 351 ILE A O 1
ATOM 2905 N N . GLY A 1 352 ? -24.580 14.668 10.610 1.00 90.06 352 GLY A N 1
ATOM 2906 C CA . GLY A 1 352 ? -23.988 15.869 11.189 1.00 90.06 352 GLY A CA 1
ATOM 2907 C C . GLY A 1 352 ? -22.825 15.481 12.090 1.00 90.06 352 GLY A C 1
ATOM 2908 O O . GLY A 1 352 ? -22.955 14.553 12.887 1.00 90.06 352 GLY A O 1
ATOM 2909 N N . SER A 1 353 ? -21.701 16.180 11.974 1.00 88.50 353 SER A N 1
ATOM 2910 C CA . SER A 1 353 ? -20.516 15.979 12.810 1.00 88.50 353 SER A CA 1
ATOM 2911 C C . SER A 1 353 ? -20.094 17.322 13.400 1.00 88.50 353 SER A C 1
ATOM 2913 O O . SER A 1 353 ? -20.042 18.324 12.688 1.00 88.50 353 SER A O 1
ATOM 2915 N N . LEU A 1 354 ? -19.822 17.356 14.701 1.00 89.62 354 LEU A N 1
ATOM 2916 C CA . LEU A 1 354 ? -19.225 18.493 15.393 1.00 89.62 354 LEU A CA 1
ATOM 2917 C C . LEU A 1 354 ? -17.952 17.998 16.067 1.00 89.62 354 LEU A C 1
ATOM 2919 O O . LEU A 1 354 ? -18.004 17.050 16.846 1.00 89.62 354 LEU A O 1
ATOM 2923 N N . MET A 1 355 ? -16.820 18.644 15.807 1.00 86.69 355 MET A N 1
ATOM 2924 C CA . MET A 1 355 ? -15.542 18.263 16.397 1.00 86.69 355 MET A CA 1
ATOM 2925 C C . MET A 1 355 ? -14.782 19.497 16.864 1.00 86.69 355 MET A C 1
ATOM 2927 O O . MET A 1 355 ? -14.598 20.444 16.106 1.00 86.69 355 MET A O 1
ATOM 2931 N N . THR A 1 356 ? -14.314 19.457 18.108 1.00 88.69 356 THR A N 1
ATOM 2932 C CA . THR A 1 356 ? -13.313 20.385 18.633 1.00 88.69 356 THR A CA 1
ATOM 2933 C C . THR A 1 356 ? -11.966 19.680 18.678 1.00 88.69 356 THR A C 1
ATOM 2935 O O . THR A 1 356 ? -11.885 18.505 19.049 1.00 88.69 356 THR A O 1
ATOM 2938 N N . TYR A 1 357 ? -10.903 20.364 18.268 1.00 85.38 357 TYR A N 1
ATOM 2939 C CA . TYR A 1 357 ? -9.557 19.814 18.304 1.00 85.38 357 TYR A CA 1
ATOM 2940 C C . TYR A 1 357 ? -8.531 20.897 18.625 1.00 85.38 357 TYR A C 1
ATOM 2942 O O . TYR A 1 357 ? -8.675 22.056 18.254 1.00 85.38 357 TYR A O 1
ATOM 2950 N N . GLN A 1 358 ? -7.468 20.489 19.304 1.00 85.06 358 GLN A N 1
ATOM 2951 C CA . GLN A 1 358 ? -6.296 21.299 19.589 1.00 85.06 358 GLN A CA 1
ATOM 2952 C C . GLN A 1 358 ? -5.077 20.568 19.033 1.00 85.06 358 GLN A C 1
ATOM 2954 O O . GLN A 1 358 ? -4.890 19.384 19.318 1.00 85.06 358 GLN A O 1
ATOM 2959 N N . GLY A 1 359 ? -4.241 21.265 18.264 1.00 78.50 359 GLY A N 1
ATOM 2960 C CA . GLY A 1 359 ? -3.055 20.690 17.628 1.00 78.50 359 GLY A CA 1
ATOM 2961 C C . GLY A 1 359 ? -3.354 20.030 16.280 1.00 78.50 359 GLY A C 1
ATOM 2962 O O . GLY A 1 359 ? -4.229 20.470 15.539 1.00 78.50 359 GLY A O 1
ATOM 2963 N N . PHE A 1 360 ? -2.596 18.989 15.939 1.00 72.12 360 PHE A N 1
ATOM 2964 C CA . PHE A 1 360 ? -2.697 18.303 14.650 1.00 72.12 360 PHE A CA 1
ATOM 2965 C C . PHE A 1 360 ? -3.538 17.028 14.784 1.00 72.12 360 PHE A C 1
ATOM 2967 O O . PHE A 1 360 ? -3.280 16.223 15.669 1.00 72.12 360 PHE A O 1
ATOM 2974 N N . LEU A 1 361 ? -4.536 16.811 13.924 1.00 74.31 361 LEU A N 1
ATOM 2975 C CA . LEU A 1 361 ? -5.320 15.571 13.876 1.00 74.31 361 LEU A CA 1
ATOM 2976 C C . LEU A 1 361 ? -5.524 15.155 12.419 1.00 74.31 361 LEU A C 1
ATOM 2978 O O . LEU A 1 361 ? -6.087 15.905 11.628 1.00 74.31 361 LEU A O 1
ATOM 2982 N N . TRP A 1 362 ? -5.133 13.925 12.087 1.00 64.94 362 TRP A N 1
ATOM 2983 C CA . TRP A 1 362 ? -5.459 13.312 10.800 1.00 64.94 362 TRP A CA 1
ATOM 2984 C C . TRP A 1 362 ? -6.844 12.654 10.864 1.00 64.94 362 TRP A C 1
ATOM 2986 O O . TRP A 1 362 ? -6.973 11.502 11.287 1.00 64.94 362 TRP A O 1
ATOM 2996 N N . ASN A 1 363 ? -7.886 13.375 10.444 1.00 62.81 363 ASN A N 1
ATOM 2997 C CA . ASN A 1 363 ? -9.232 12.826 10.277 1.00 62.81 363 ASN A CA 1
ATOM 2998 C C . ASN A 1 363 ? -9.678 13.012 8.822 1.00 62.81 363 ASN A C 1
ATOM 3000 O O . ASN A 1 363 ? -10.049 14.110 8.423 1.00 62.81 363 ASN A O 1
ATOM 3004 N N . PHE A 1 364 ? -9.588 11.949 8.023 1.00 49.75 364 PHE A N 1
ATOM 3005 C CA . PHE A 1 364 ? -10.208 11.914 6.703 1.00 49.75 364 PHE A CA 1
ATOM 3006 C C . PHE A 1 364 ? -11.653 11.450 6.895 1.00 49.75 364 PHE A C 1
ATOM 3008 O O . PHE A 1 364 ? -11.893 10.264 7.117 1.00 49.75 364 PHE A O 1
ATOM 3015 N N . GLU A 1 365 ? -12.602 12.379 6.886 1.00 40.41 365 GLU A N 1
ATOM 3016 C CA . GLU A 1 365 ? -14.001 12.046 6.617 1.00 40.41 365 GLU A CA 1
ATOM 3017 C C . GLU A 1 365 ? -14.187 11.972 5.089 1.00 40.41 365 GLU A C 1
ATOM 3019 O O . GLU A 1 365 ? -13.507 12.686 4.351 1.00 40.41 365 GLU A O 1
ATOM 3024 N N . ASP A 1 366 ? -15.122 11.147 4.603 1.00 36.03 366 ASP A N 1
ATOM 3025 C CA . ASP A 1 366 ? -15.544 11.108 3.183 1.00 36.03 366 ASP A CA 1
ATOM 3026 C C . ASP A 1 366 ? -16.197 12.435 2.713 1.00 36.03 366 ASP A C 1
ATOM 3028 O O . ASP A 1 366 ? -16.657 12.559 1.577 1.00 36.03 366 ASP A O 1
ATOM 3032 N N . THR A 1 367 ? -16.232 13.452 3.576 1.00 34.91 367 THR A N 1
ATOM 3033 C CA . THR A 1 367 ? -16.767 14.790 3.332 1.00 34.91 367 THR A CA 1
ATOM 3034 C C . THR A 1 367 ? -15.848 15.844 3.957 1.00 34.91 367 THR A C 1
ATOM 3036 O O . THR A 1 367 ? -15.627 15.828 5.159 1.00 34.91 367 THR A O 1
ATOM 3039 N N . ASP A 1 368 ? -15.310 16.716 3.098 1.00 34.72 368 ASP A N 1
ATOM 3040 C CA . ASP A 1 368 ? -14.592 17.990 3.313 1.00 34.72 368 ASP A CA 1
ATOM 3041 C C . ASP A 1 368 ? -14.023 18.299 4.724 1.00 34.72 368 ASP A C 1
ATOM 3043 O O . ASP A 1 368 ? -14.747 18.561 5.683 1.00 34.72 368 ASP A O 1
ATOM 3047 N N . PHE A 1 369 ? -12.691 18.377 4.824 1.00 40.66 369 PHE A N 1
ATOM 3048 C CA . PHE A 1 369 ? -11.962 18.786 6.029 1.00 40.66 369 PHE A CA 1
ATOM 3049 C C . PHE A 1 369 ? -11.913 20.318 6.129 1.00 40.66 369 PHE A C 1
ATOM 3051 O O . PHE A 1 369 ? -11.256 20.972 5.319 1.00 40.66 369 PHE A O 1
ATOM 3058 N N . ARG A 1 370 ? -12.557 20.909 7.145 1.00 38.38 370 ARG A N 1
ATOM 3059 C CA . ARG A 1 370 ? -12.456 22.352 7.428 1.00 38.38 370 ARG A CA 1
ATOM 3060 C C . ARG A 1 370 ? -11.815 22.604 8.784 1.00 38.38 370 ARG A C 1
ATOM 3062 O O . ARG A 1 370 ? -12.366 22.269 9.829 1.00 38.38 370 ARG A O 1
ATOM 3069 N N . VAL A 1 371 ? -10.635 23.216 8.738 1.00 42.28 371 VAL A N 1
ATOM 3070 C CA . VAL A 1 371 ? -9.927 23.740 9.906 1.00 42.28 371 VAL A CA 1
ATOM 3071 C C . VAL A 1 371 ? -10.625 25.026 10.325 1.00 42.28 371 VAL A C 1
ATOM 3073 O O . VAL A 1 371 ? -10.523 26.034 9.628 1.00 42.28 371 VAL A O 1
ATOM 3076 N N . PHE A 1 372 ? -11.319 25.011 11.458 1.00 38.38 372 PHE A N 1
ATOM 3077 C CA . PHE A 1 372 ? -11.780 26.242 12.090 1.00 38.38 372 PHE A CA 1
ATOM 3078 C C . PHE A 1 372 ? -10.742 26.641 13.130 1.00 38.38 372 PHE A C 1
ATOM 3080 O O . PHE A 1 372 ? -10.517 25.929 14.106 1.00 38.38 372 PHE A O 1
ATOM 3087 N N . ASN A 1 373 ? -10.057 27.754 12.875 1.00 30.69 373 ASN A N 1
ATOM 3088 C CA . ASN A 1 373 ? -9.134 28.335 13.836 1.00 30.69 373 ASN A CA 1
ATOM 3089 C C . ASN A 1 373 ? -9.937 28.795 15.061 1.00 30.69 373 ASN A C 1
ATOM 3091 O O . ASN A 1 373 ? -10.792 29.671 14.939 1.00 30.69 373 ASN A O 1
ATOM 3095 N N . THR A 1 374 ? -9.681 28.204 16.224 1.00 37.50 374 THR A N 1
ATOM 3096 C CA . THR A 1 374 ? -10.084 28.797 17.498 1.00 37.50 374 THR A CA 1
ATOM 3097 C C . THR A 1 374 ? -8.927 29.672 17.953 1.00 37.50 374 THR A C 1
ATOM 3099 O O . THR A 1 374 ? -7.857 29.139 18.240 1.00 37.50 374 THR A O 1
ATOM 3102 N N . THR A 1 375 ? -9.170 30.985 17.919 1.00 35.84 375 THR A N 1
ATOM 3103 C CA . THR A 1 375 ? -8.336 32.088 18.435 1.00 35.84 375 THR A CA 1
ATOM 3104 C C . THR A 1 375 ? -7.352 31.717 19.528 1.00 35.84 375 THR A C 1
ATOM 3106 O O . THR A 1 375 ? -7.801 31.064 20.502 1.00 35.84 375 THR A O 1
#

Mean predicted aligned error: 9.8 Å

Solvent-accessible surface area (backbone atoms only — not comparable to full-atom values): 20130 Å² total; per-residue (Å²): 134,82,82,83,52,60,54,53,99,87,48,74,43,95,61,48,69,63,88,68,71,56,76,53,76,48,71,53,76,52,73,50,72,81,50,89,59,26,36,42,32,43,36,42,39,39,36,32,26,57,45,64,40,67,92,72,86,87,53,58,74,58,55,83,90,46,54,83,38,59,84,69,43,95,65,25,50,26,42,53,40,60,73,32,48,66,62,29,81,39,76,40,90,87,46,78,64,27,27,12,59,49,40,38,44,34,42,36,38,36,38,47,58,92,49,34,39,39,38,37,41,39,36,38,37,59,73,85,80,51,99,79,51,79,83,80,40,33,36,36,38,39,38,38,39,37,38,57,56,99,49,38,37,39,40,40,36,40,37,40,32,35,55,48,44,72,50,85,81,42,70,61,92,58,98,46,43,29,48,64,43,14,64,34,62,47,39,88,47,40,70,50,58,66,52,22,41,59,24,79,69,42,64,21,44,35,34,30,36,34,44,36,38,38,37,39,40,45,84,40,101,39,33,36,40,36,40,37,39,39,40,35,30,35,56,52,41,60,49,40,36,40,35,41,38,43,35,40,42,38,33,93,43,98,42,40,36,40,34,43,37,41,36,44,35,38,34,48,81,83,45,87,66,37,86,72,29,36,38,40,38,36,41,36,41,36,44,35,41,53,50,77,80,79,16,33,42,36,38,38,41,36,43,33,39,38,31,45,54,64,45,74,42,94,47,60,46,89,90,66,81,45,81,52,53,76,35,80,48,58,39,59,14,43,35,47,32,40,36,41,37,45,49,83,51,99,86,44,73,48,75,50,76,52,73,51,72,47,73,55,78,95,70,87,61,105,60,85,87,77,89,77,84,78,130